Protein AF-A0A0L0BWQ3-F1 (afdb_monomer)

Foldseek 3Di:
DVVLVVVLVVCPPPVNVVPDDPVRNVVSVVVVVVVVVVVVVVVVVVVPDDDDDDDDDVPPVVVVVVVVVVVVVVVVVVVVVVVVVVVVVVVVVVVVVVVVVVVVVVVVVVVVVVVVVVVVVVVVVVVVVVVVVVVVVVVVVVVVVVVVVVVVVVVVVVVVVVVVVVVVVVVVVVVPPDDDDDDDDDDDDDDDDDDDDDDDDDDDDPPPPDDVVVVVVVVVVVVVVVVVVVVVVVVVVVVVVVVVVVVVVVVVVVDDDDDDDDDDDDDDDDDDDDDDDDDDDDDDDDDDDDDDDDDPDDDDDDDVVLVVLLVQLLVVQVVPQPFAFLVVSQVSCCVVVVDPPDDSVVSVVSLVVCCVFKDWDFDDDPDPDDDRPRTTGIHTCPPVD

Structure (mmCIF, N/CA/C/O backbone):
data_AF-A0A0L0BWQ3-F1
#
_entry.id   AF-A0A0L0BWQ3-F1
#
loop_
_atom_site.group_PDB
_atom_site.id
_atom_site.type_symbol
_atom_site.label_atom_id
_atom_site.label_alt_id
_atom_site.label_comp_id
_atom_site.label_asym_id
_atom_site.label_entity_id
_atom_site.label_seq_id
_atom_site.pdbx_PDB_ins_code
_atom_site.Cartn_x
_atom_site.Cartn_y
_atom_site.Cartn_z
_atom_site.occupancy
_atom_site.B_iso_or_equiv
_atom_site.auth_seq_id
_atom_site.auth_comp_id
_atom_site.auth_asym_id
_atom_site.auth_atom_id
_atom_site.pdbx_PDB_model_num
ATOM 1 N N . VAL A 1 1 ? 57.279 -2.784 -37.768 1.00 57.56 1 VAL A N 1
ATOM 2 C CA . VAL A 1 1 ? 56.430 -3.806 -37.102 1.00 57.56 1 VAL A CA 1
ATOM 3 C C . VAL A 1 1 ? 56.518 -5.190 -37.765 1.00 57.56 1 VAL A C 1
ATOM 5 O O . VAL A 1 1 ? 56.635 -6.183 -37.061 1.00 57.56 1 VAL A O 1
ATOM 8 N N . THR A 1 2 ? 56.620 -5.287 -39.096 1.00 66.12 2 THR A N 1
ATOM 9 C CA . THR A 1 2 ? 56.691 -6.573 -39.834 1.00 66.12 2 THR A CA 1
ATOM 10 C C . THR A 1 2 ? 57.914 -7.458 -39.536 1.00 66.12 2 THR A C 1
ATOM 12 O O . THR A 1 2 ? 57.858 -8.671 -39.731 1.00 66.12 2 THR A O 1
ATOM 15 N N . GLN A 1 3 ? 59.028 -6.897 -39.051 1.00 76.19 3 GLN A N 1
ATOM 16 C CA . GLN A 1 3 ? 60.237 -7.675 -38.750 1.00 76.19 3 GLN A CA 1
ATOM 17 C C . GLN A 1 3 ? 60.102 -8.510 -37.466 1.00 76.19 3 GLN A C 1
ATOM 19 O O . GLN A 1 3 ? 60.600 -9.631 -37.410 1.00 76.19 3 GLN A O 1
ATOM 24 N N . ILE A 1 4 ? 59.390 -7.995 -36.460 1.00 81.94 4 ILE A N 1
ATOM 25 C CA . ILE A 1 4 ? 59.169 -8.677 -35.175 1.00 81.94 4 ILE A CA 1
ATOM 26 C C . ILE A 1 4 ? 58.285 -9.914 -35.384 1.00 81.94 4 ILE A C 1
ATOM 28 O O . ILE A 1 4 ? 58.597 -10.997 -34.896 1.00 81.94 4 ILE A O 1
ATOM 32 N N . GLU A 1 5 ? 57.243 -9.796 -36.207 1.00 78.44 5 GLU A N 1
ATOM 33 C CA . GLU A 1 5 ? 56.372 -10.917 -36.582 1.00 78.44 5 GLU A CA 1
ATOM 34 C C . GLU A 1 5 ? 57.113 -11.991 -37.375 1.00 78.44 5 GLU A C 1
ATOM 36 O O . GLU A 1 5 ? 56.923 -13.182 -37.133 1.00 78.44 5 GLU A O 1
ATOM 41 N N . LYS A 1 6 ? 58.011 -11.591 -38.284 1.00 86.00 6 LYS A N 1
ATOM 42 C CA . LYS A 1 6 ? 58.870 -12.537 -39.009 1.00 86.00 6 LYS A CA 1
ATOM 43 C C . LYS A 1 6 ? 59.779 -13.315 -38.057 1.00 86.00 6 LYS A C 1
ATOM 45 O O . LYS A 1 6 ? 59.933 -14.521 -38.235 1.00 86.00 6 LYS A O 1
ATOM 50 N N . VAL A 1 7 ? 60.335 -12.657 -37.038 1.00 88.06 7 VAL A N 1
ATOM 51 C CA . VAL A 1 7 ? 61.165 -13.309 -36.012 1.00 88.06 7 VAL A CA 1
ATOM 52 C C . VAL A 1 7 ? 60.333 -14.262 -35.154 1.00 88.06 7 VAL A C 1
ATOM 54 O O . VAL A 1 7 ? 60.748 -15.403 -34.968 1.00 88.06 7 VAL A O 1
ATOM 57 N N . PHE A 1 8 ? 59.143 -13.858 -34.696 1.00 89.38 8 PHE A N 1
ATOM 58 C CA . PHE A 1 8 ? 58.258 -14.751 -33.941 1.00 89.38 8 PHE A CA 1
ATOM 59 C C . PHE A 1 8 ? 57.798 -15.950 -34.768 1.00 89.38 8 PHE A C 1
ATOM 61 O O . PHE A 1 8 ? 57.835 -17.073 -34.278 1.00 89.38 8 PHE A O 1
ATOM 68 N N . ASN A 1 9 ? 57.425 -15.748 -36.031 1.00 86.81 9 ASN A N 1
ATOM 69 C CA . ASN A 1 9 ? 57.010 -16.840 -36.907 1.00 86.81 9 ASN A CA 1
ATOM 70 C C . ASN A 1 9 ? 58.164 -17.814 -37.181 1.00 86.81 9 ASN A C 1
ATOM 72 O O . ASN A 1 9 ? 57.969 -19.022 -37.069 1.00 86.81 9 ASN A O 1
ATOM 76 N N . ALA A 1 10 ? 59.377 -17.313 -37.433 1.00 89.06 10 ALA A N 1
ATOM 77 C CA . ALA A 1 10 ? 60.562 -18.155 -37.580 1.00 89.06 10 ALA A CA 1
ATOM 78 C C . ALA A 1 10 ? 60.923 -18.898 -36.279 1.00 89.06 10 ALA A C 1
ATOM 80 O O . ALA A 1 10 ? 61.287 -20.073 -36.326 1.00 89.06 10 ALA A O 1
ATOM 81 N N . ALA A 1 11 ? 60.783 -18.250 -35.119 1.00 86.44 11 ALA A N 1
ATOM 82 C CA . ALA A 1 11 ? 61.015 -18.867 -33.815 1.00 86.44 11 ALA A CA 1
ATOM 83 C C . ALA A 1 11 ? 59.973 -19.953 -33.495 1.00 86.44 11 ALA A C 1
ATOM 85 O O . ALA A 1 11 ? 60.331 -20.979 -32.923 1.00 86.44 11 ALA A O 1
ATOM 86 N N . SER A 1 12 ? 58.716 -19.773 -33.917 1.00 85.88 12 SER A N 1
ATOM 87 C CA . SER A 1 12 ? 57.630 -20.752 -33.760 1.00 85.88 12 SER A CA 1
ATOM 88 C C . SER A 1 12 ? 57.727 -21.951 -34.718 1.00 85.88 12 SER A C 1
ATOM 90 O O . SER A 1 12 ? 56.956 -22.903 -34.585 1.00 85.88 12 SER A O 1
ATOM 92 N N . HIS A 1 13 ? 58.647 -21.957 -35.691 1.00 90.50 13 HIS A N 1
ATOM 93 C CA . HIS A 1 13 ? 58.832 -23.112 -36.573 1.00 90.50 13 HIS A CA 1
ATOM 94 C C . HIS A 1 13 ? 59.378 -24.305 -35.794 1.00 90.50 13 HIS A C 1
ATOM 96 O O . HIS A 1 13 ? 60.427 -24.197 -35.173 1.00 90.50 13 HIS A O 1
ATOM 102 N N . LYS A 1 14 ? 58.745 -25.479 -35.919 1.00 87.19 14 LYS A N 1
ATOM 103 C CA . LYS A 1 14 ? 59.071 -26.698 -35.149 1.00 87.19 14 LYS A CA 1
ATOM 104 C C . LYS A 1 14 ? 60.575 -27.003 -35.043 1.00 87.19 14 LYS A C 1
ATOM 106 O O . LYS A 1 14 ? 61.071 -27.271 -33.957 1.00 87.19 14 LYS A O 1
ATOM 111 N N . LYS A 1 15 ? 61.315 -26.891 -36.155 1.00 90.00 15 LYS A N 1
ATOM 112 C CA . LYS A 1 15 ? 62.769 -27.135 -36.195 1.00 90.00 15 LYS A CA 1
ATOM 113 C C . LYS A 1 15 ? 63.578 -26.168 -35.327 1.00 90.00 15 LYS A C 1
ATOM 115 O O . LYS A 1 15 ? 64.620 -26.555 -34.827 1.00 90.00 15 LYS A O 1
ATOM 120 N N . VAL A 1 16 ? 63.136 -24.926 -35.168 1.00 89.50 16 VAL A N 1
ATOM 121 C CA . VAL A 1 16 ? 63.785 -23.908 -34.324 1.00 89.50 16 VAL A CA 1
ATOM 122 C C . VAL A 1 16 ? 63.207 -23.962 -32.912 1.00 89.50 16 VAL A C 1
ATOM 124 O O . VAL A 1 16 ? 63.950 -23.950 -31.937 1.00 89.50 16 VAL A O 1
ATOM 127 N N . TRP A 1 17 ? 61.890 -24.130 -32.816 1.00 92.75 17 TRP A N 1
ATOM 128 C CA . TRP A 1 17 ? 61.129 -24.255 -31.582 1.00 92.75 17 TRP A CA 1
ATOM 129 C C . TRP A 1 17 ? 61.683 -25.336 -30.660 1.00 92.75 17 TRP A C 1
ATOM 131 O O . TRP A 1 17 ? 61.798 -25.117 -29.455 1.00 92.75 17 TRP A O 1
ATOM 141 N N . ASP A 1 18 ? 62.096 -26.473 -31.226 1.00 91.88 18 ASP A N 1
ATOM 142 C CA . ASP A 1 18 ? 62.625 -27.588 -30.447 1.00 91.88 18 ASP A CA 1
ATOM 143 C C . ASP A 1 18 ? 64.019 -27.349 -29.844 1.00 91.88 18 ASP A C 1
ATOM 145 O O . ASP A 1 18 ? 64.371 -28.009 -28.867 1.00 91.88 18 ASP A O 1
ATOM 149 N N . HIS A 1 19 ? 64.755 -26.339 -30.323 1.00 93.56 19 HIS A N 1
ATOM 150 C CA . HIS A 1 19 ? 66.018 -25.898 -29.721 1.00 93.56 19 HIS A CA 1
ATOM 151 C C . HIS A 1 19 ? 65.820 -24.972 -28.514 1.00 93.56 19 HIS A C 1
ATOM 153 O O . HIS A 1 19 ? 66.754 -24.770 -27.738 1.00 93.56 19 HIS A O 1
ATOM 159 N N . PHE A 1 20 ? 64.620 -24.414 -28.321 1.00 93.81 20 PHE A N 1
ATOM 160 C CA . PHE A 1 20 ? 64.328 -23.591 -27.153 1.00 93.81 20 PHE A CA 1
ATOM 161 C C . PHE A 1 20 ? 63.960 -24.445 -25.946 1.00 93.81 20 PHE A C 1
ATOM 163 O O . PHE A 1 20 ? 63.205 -25.420 -26.034 1.00 93.81 20 PHE A O 1
ATOM 170 N N . THR A 1 21 ? 64.427 -24.019 -24.777 1.00 95.19 21 THR A N 1
ATOM 171 C CA . THR A 1 21 ? 63.991 -24.588 -23.501 1.00 95.19 21 THR A CA 1
ATOM 172 C C . THR A 1 21 ? 62.522 -24.263 -23.232 1.00 95.19 21 THR A C 1
ATOM 174 O O . THR A 1 21 ? 61.960 -23.299 -23.755 1.00 95.19 21 THR A O 1
ATOM 177 N N . LYS A 1 22 ? 61.885 -25.042 -22.354 1.00 92.94 22 LYS A N 1
ATOM 178 C CA . LYS A 1 22 ? 60.474 -24.846 -21.985 1.00 92.94 22 LYS A CA 1
ATOM 179 C C . LYS A 1 22 ? 60.190 -23.441 -21.426 1.00 92.94 22 LYS A C 1
ATOM 181 O O . LYS A 1 22 ? 59.122 -22.896 -21.684 1.00 92.94 22 LYS A O 1
ATOM 186 N N . ALA A 1 23 ? 61.139 -22.848 -20.698 1.00 93.44 23 ALA A N 1
ATOM 187 C CA . ALA A 1 23 ? 61.023 -21.483 -20.180 1.00 93.44 23 ALA A CA 1
ATOM 188 C C . ALA A 1 23 ? 61.154 -20.426 -21.291 1.00 93.44 23 ALA A C 1
ATOM 190 O O . ALA A 1 23 ? 60.369 -19.485 -21.341 1.00 93.44 23 ALA A O 1
ATOM 191 N N . GLN A 1 24 ? 62.088 -20.617 -22.229 1.00 93.75 24 GLN A N 1
ATOM 192 C CA . GLN A 1 24 ? 62.256 -19.715 -23.374 1.00 93.75 24 GLN A CA 1
ATOM 193 C C . GLN A 1 24 ? 61.030 -19.720 -24.291 1.00 93.75 24 GLN A C 1
ATOM 195 O O . GLN A 1 24 ? 60.584 -18.654 -24.697 1.00 93.75 24 GLN A O 1
ATOM 200 N N . ARG A 1 25 ? 60.437 -20.892 -24.553 1.00 94.88 25 ARG A N 1
ATOM 201 C CA . ARG A 1 25 ? 59.193 -21.007 -25.336 1.00 94.88 25 ARG A CA 1
ATOM 202 C C . ARG A 1 25 ? 58.055 -20.191 -24.718 1.00 94.88 25 ARG A C 1
ATOM 204 O O . ARG A 1 25 ? 57.426 -19.410 -25.419 1.00 94.88 25 ARG A O 1
ATOM 211 N N . LYS A 1 26 ? 57.867 -20.289 -23.394 1.00 93.81 26 LYS A N 1
ATOM 212 C CA . LYS A 1 26 ? 56.867 -19.486 -22.665 1.00 93.81 26 LYS A CA 1
ATOM 213 C C . LYS A 1 26 ? 57.096 -17.980 -22.812 1.00 93.81 26 LYS A C 1
ATOM 215 O O . LYS A 1 26 ? 56.140 -17.254 -23.058 1.00 93.81 26 LYS A O 1
ATOM 220 N N . ASN A 1 27 ? 58.342 -17.519 -22.693 1.00 93.94 27 ASN A N 1
ATOM 221 C CA . ASN A 1 27 ? 58.663 -16.099 -22.860 1.00 93.94 27 ASN A CA 1
ATOM 222 C C . ASN A 1 27 ? 58.394 -15.621 -24.295 1.00 93.94 27 ASN A C 1
ATOM 224 O O . ASN A 1 27 ? 57.828 -14.550 -24.485 1.00 93.94 27 ASN A O 1
ATOM 228 N N . ILE A 1 28 ? 58.747 -16.427 -25.301 1.00 92.06 28 ILE A N 1
ATOM 229 C CA . ILE A 1 28 ? 58.501 -16.114 -26.716 1.00 92.06 28 ILE A CA 1
ATOM 230 C C . ILE A 1 28 ? 56.995 -16.021 -26.999 1.00 92.06 28 ILE A C 1
ATOM 232 O O . ILE A 1 28 ? 56.566 -15.063 -27.639 1.00 92.06 28 ILE A O 1
ATOM 236 N N . ASP A 1 29 ? 56.191 -16.959 -26.492 1.00 92.12 29 ASP A N 1
ATOM 237 C CA . ASP A 1 29 ? 54.730 -16.920 -26.636 1.00 92.12 29 ASP A CA 1
ATOM 238 C C . ASP A 1 29 ? 54.123 -15.690 -25.947 1.00 92.12 29 ASP A C 1
ATOM 240 O O . ASP A 1 29 ? 53.245 -15.030 -26.503 1.00 92.12 29 ASP A O 1
ATOM 244 N N . GLN A 1 30 ? 54.621 -15.335 -24.759 1.00 92.62 30 GLN A N 1
ATOM 245 C CA . GLN A 1 30 ? 54.167 -14.154 -24.030 1.00 92.62 30 GLN A CA 1
ATOM 246 C C . GLN A 1 30 ? 54.505 -12.857 -24.776 1.00 92.62 30 GLN A C 1
ATOM 248 O O . GLN A 1 30 ? 53.642 -11.993 -24.917 1.00 92.62 30 GLN A O 1
ATOM 253 N N . TRP A 1 31 ? 55.725 -12.721 -25.299 1.00 92.62 31 TRP A N 1
ATOM 254 C CA . TRP A 1 31 ? 56.105 -11.550 -26.092 1.00 92.62 31 TRP A CA 1
ATOM 255 C C . TRP A 1 31 ? 55.347 -11.478 -27.416 1.00 92.62 31 TRP A C 1
ATOM 257 O O . TRP A 1 31 ? 54.974 -10.386 -27.834 1.00 92.62 31 TRP A O 1
ATOM 267 N N . LYS A 1 32 ? 55.058 -12.624 -28.046 1.00 89.56 32 LYS A N 1
ATOM 268 C CA . LYS A 1 32 ? 54.207 -12.686 -29.238 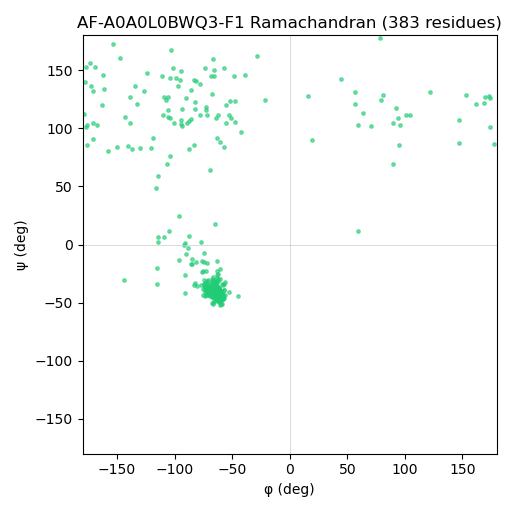1.00 89.56 32 LYS A CA 1
ATOM 269 C C . LYS A 1 32 ? 52.800 -12.176 -28.931 1.00 89.56 32 LYS A C 1
ATOM 271 O O . LYS A 1 32 ? 52.280 -11.377 -29.701 1.00 89.56 32 LYS A O 1
ATOM 276 N N . LYS A 1 33 ? 52.225 -12.583 -27.794 1.00 89.44 33 LYS A N 1
ATOM 277 C CA . LYS A 1 33 ? 50.904 -12.128 -27.343 1.00 89.44 33 LYS A CA 1
ATOM 278 C C . LYS A 1 33 ? 50.874 -10.618 -27.080 1.00 89.44 33 LYS A C 1
ATOM 280 O O . LYS A 1 33 ? 50.002 -9.933 -27.602 1.00 89.44 33 LYS A O 1
ATOM 285 N N . LEU A 1 34 ? 51.851 -10.093 -26.342 1.00 87.88 34 LEU A N 1
ATOM 286 C CA . LEU A 1 34 ? 51.946 -8.653 -26.069 1.00 87.88 34 LEU A CA 1
ATOM 287 C C . LEU A 1 34 ? 52.162 -7.838 -27.353 1.00 87.88 34 LEU A C 1
ATOM 289 O O . LEU A 1 34 ? 51.586 -6.768 -27.509 1.00 87.88 34 LEU A O 1
ATOM 293 N N . ALA A 1 35 ? 52.945 -8.358 -28.302 1.00 85.38 35 ALA A N 1
ATOM 294 C CA . ALA A 1 35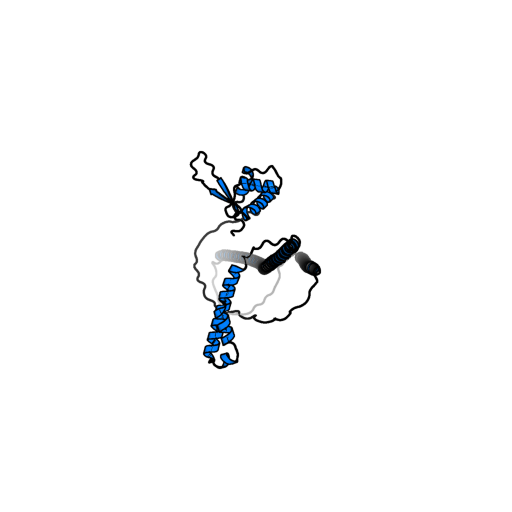 ? 53.136 -7.714 -29.599 1.00 85.38 35 ALA A CA 1
ATOM 295 C C . ALA A 1 35 ? 51.842 -7.686 -30.432 1.00 85.38 35 ALA A C 1
ATOM 297 O O . ALA A 1 35 ? 51.583 -6.693 -31.107 1.00 85.38 35 ALA A O 1
ATOM 298 N N . THR A 1 36 ? 51.019 -8.742 -30.378 1.00 82.81 36 THR A N 1
ATOM 299 C CA . THR A 1 36 ? 49.701 -8.744 -31.036 1.00 82.81 36 THR A CA 1
ATOM 300 C C . THR A 1 36 ? 48.693 -7.831 -30.345 1.00 82.81 36 THR A C 1
ATOM 302 O O . THR A 1 36 ? 47.901 -7.208 -31.036 1.00 82.81 36 THR A O 1
ATOM 305 N N . GLU A 1 37 ? 48.745 -7.715 -29.018 1.00 84.12 37 GLU A N 1
ATOM 306 C CA . GLU A 1 37 ? 47.846 -6.863 -28.229 1.00 84.12 37 GLU A CA 1
ATOM 307 C C . GLU A 1 37 ? 48.146 -5.368 -28.431 1.00 84.12 37 GLU A C 1
ATOM 309 O O . GLU A 1 37 ? 47.240 -4.570 -28.646 1.00 84.12 37 GLU A O 1
ATOM 314 N N . LEU A 1 38 ? 49.429 -4.989 -28.489 1.00 79.94 38 LEU A N 1
ATOM 315 C CA . LEU A 1 38 ? 49.831 -3.631 -28.879 1.00 79.94 38 LEU A CA 1
ATOM 316 C C . LEU A 1 38 ? 49.369 -3.293 -30.301 1.00 79.94 38 LEU A C 1
ATOM 318 O O . LEU A 1 38 ? 48.899 -2.190 -30.552 1.00 79.94 38 LEU A O 1
ATOM 322 N N . ARG A 1 39 ? 49.441 -4.262 -31.222 1.00 74.38 39 ARG A N 1
ATOM 323 C CA . ARG A 1 39 ? 48.949 -4.093 -32.592 1.00 74.38 39 ARG A CA 1
ATOM 324 C C . ARG A 1 39 ? 47.431 -3.924 -32.636 1.00 74.38 39 ARG A C 1
ATOM 326 O O . ARG A 1 39 ? 46.977 -3.083 -33.394 1.00 74.38 39 ARG A O 1
ATOM 333 N N . SER A 1 40 ? 46.656 -4.701 -31.876 1.00 67.88 40 SER A N 1
ATOM 334 C CA . SER A 1 40 ? 45.196 -4.529 -31.851 1.00 67.88 40 SER A CA 1
ATOM 335 C C . SER A 1 40 ? 44.806 -3.154 -31.323 1.00 67.88 40 SER A C 1
ATOM 337 O O . SER A 1 40 ? 43.939 -2.535 -31.915 1.00 67.88 40 SER A O 1
ATOM 339 N N . ILE A 1 41 ? 45.514 -2.639 -30.311 1.00 68.75 41 ILE A N 1
ATOM 340 C CA . ILE A 1 41 ? 45.297 -1.279 -29.795 1.00 68.75 41 ILE A CA 1
ATOM 341 C C . ILE A 1 41 ? 45.660 -0.220 -30.852 1.00 68.75 41 ILE A C 1
ATOM 343 O O . ILE A 1 41 ? 44.933 0.747 -31.018 1.00 68.75 41 ILE A O 1
ATOM 347 N N . GLN A 1 42 ? 46.750 -0.407 -31.609 1.00 58.25 42 GLN A N 1
ATOM 348 C CA . GLN A 1 42 ? 47.110 0.501 -32.710 1.00 58.25 42 GLN A CA 1
ATOM 349 C C . GLN A 1 42 ? 46.142 0.434 -33.908 1.00 58.25 42 GLN A C 1
ATOM 351 O O . GLN A 1 42 ? 45.935 1.438 -34.573 1.00 58.25 42 GLN A O 1
ATOM 356 N N . ILE A 1 43 ? 45.576 -0.738 -34.213 1.00 56.06 43 ILE A N 1
ATOM 357 C CA . ILE A 1 43 ? 44.622 -0.917 -35.322 1.00 56.06 43 ILE A CA 1
ATOM 358 C C . ILE A 1 43 ? 43.250 -0.321 -34.972 1.00 56.06 43 ILE A C 1
ATOM 360 O O . ILE A 1 43 ? 42.569 0.166 -35.866 1.00 56.06 43 ILE A O 1
ATOM 364 N N . GLU A 1 44 ? 42.864 -0.319 -33.694 1.00 56.72 44 GLU A N 1
ATOM 365 C CA . GLU A 1 44 ? 41.604 0.280 -33.228 1.00 56.72 44 GLU A CA 1
ATOM 366 C C . GLU A 1 44 ? 41.586 1.817 -33.397 1.00 56.72 44 GLU A C 1
ATOM 368 O O . GLU A 1 44 ? 40.522 2.380 -33.639 1.00 56.72 44 GLU A O 1
ATOM 373 N N . ASP A 1 45 ? 42.755 2.479 -33.372 1.00 55.00 45 ASP A N 1
ATOM 374 C CA . ASP A 1 45 ? 42.917 3.912 -33.697 1.00 55.00 45 ASP A CA 1
ATOM 375 C C . ASP A 1 45 ? 43.011 4.182 -35.221 1.00 55.00 45 ASP A C 1
ATOM 377 O O . ASP A 1 45 ? 42.517 5.205 -35.694 1.00 55.00 45 ASP A O 1
ATOM 381 N N . ASP A 1 46 ? 43.603 3.271 -36.010 1.00 51.00 46 ASP A N 1
ATOM 382 C CA . ASP A 1 46 ? 43.844 3.458 -37.459 1.00 51.00 46 ASP A CA 1
ATOM 383 C C . ASP A 1 46 ? 42.685 2.967 -38.372 1.00 51.00 46 ASP A C 1
ATOM 385 O O . ASP A 1 46 ? 42.704 3.215 -39.580 1.00 51.00 46 ASP A O 1
ATOM 389 N N . GLU A 1 47 ? 41.652 2.280 -37.858 1.00 51.31 47 GLU A N 1
ATOM 390 C CA . GLU A 1 47 ? 40.516 1.791 -38.676 1.00 51.31 47 GLU A CA 1
ATOM 391 C C . GLU A 1 47 ? 39.472 2.866 -39.062 1.00 51.31 47 GLU A C 1
ATOM 393 O O . GLU A 1 47 ? 38.510 2.555 -39.769 1.00 51.31 47 GLU A O 1
ATOM 398 N N . MET A 1 48 ? 39.667 4.140 -38.694 1.00 53.53 48 MET A N 1
ATOM 399 C CA . MET A 1 48 ? 38.780 5.247 -39.104 1.00 53.53 48 MET A CA 1
ATOM 400 C C . MET A 1 48 ? 39.370 6.244 -40.114 1.00 53.53 48 MET A C 1
ATOM 402 O O . MET A 1 48 ? 38.686 7.200 -40.481 1.00 53.53 48 MET A O 1
ATOM 406 N N . GLU A 1 49 ? 40.560 6.006 -40.669 1.00 55.16 49 GLU A N 1
ATOM 407 C CA . GLU A 1 49 ? 41.139 6.901 -41.680 1.00 55.16 49 GLU A CA 1
ATOM 408 C C . GLU A 1 49 ? 41.619 6.155 -42.923 1.00 55.16 49 GLU A C 1
ATOM 410 O O . GLU A 1 49 ? 42.801 5.896 -43.068 1.00 55.16 49 GLU A O 1
ATOM 415 N N . MET A 1 50 ? 40.712 5.864 -43.863 1.00 44.53 50 MET A N 1
ATOM 416 C CA . MET A 1 50 ? 41.053 5.810 -45.294 1.00 44.53 50 MET A CA 1
ATOM 417 C C . MET A 1 50 ? 39.829 6.191 -46.141 1.00 44.53 50 MET A C 1
ATOM 419 O O . MET A 1 50 ? 39.097 5.342 -46.654 1.00 44.53 50 MET A O 1
ATOM 423 N N . SER A 1 51 ? 39.624 7.495 -46.323 1.00 61.44 51 SER A N 1
ATOM 424 C CA . SER A 1 51 ? 39.105 7.998 -47.592 1.00 61.44 51 SER A CA 1
ATOM 425 C C . SER A 1 51 ? 40.311 8.393 -48.423 1.00 61.44 51 SER A C 1
ATOM 427 O O . SER A 1 51 ? 40.922 9.403 -48.119 1.00 61.44 51 SER A O 1
ATOM 429 N N . ASP A 1 52 ? 40.626 7.610 -49.449 1.00 54.44 52 ASP A N 1
ATOM 430 C CA . ASP A 1 52 ? 41.225 8.109 -50.685 1.00 54.44 52 ASP A CA 1
ATOM 431 C C . ASP A 1 52 ? 41.053 7.036 -51.763 1.00 54.44 52 ASP A C 1
ATOM 433 O O . ASP A 1 52 ? 41.426 5.879 -51.578 1.00 54.44 52 ASP A O 1
ATOM 437 N N . GLU A 1 53 ? 40.367 7.378 -52.854 1.00 44.31 53 GLU A N 1
ATOM 438 C CA . GLU A 1 53 ? 41.018 7.653 -54.142 1.00 44.31 53 GLU A CA 1
ATOM 439 C C . GLU A 1 53 ? 39.941 7.765 -55.237 1.00 44.31 53 GLU A C 1
ATOM 441 O O . GLU A 1 53 ? 39.091 6.882 -55.409 1.00 44.31 53 GLU A O 1
ATOM 446 N N . ASP A 1 54 ? 39.972 8.876 -55.975 1.00 49.84 54 ASP A N 1
ATOM 447 C CA . ASP A 1 54 ? 39.136 9.139 -57.143 1.00 49.84 54 ASP A CA 1
ATOM 448 C C . ASP A 1 54 ? 39.191 7.972 -58.142 1.00 49.84 54 ASP A C 1
ATOM 450 O O . ASP A 1 54 ? 40.176 7.760 -58.854 1.00 49.84 54 ASP A O 1
ATOM 454 N N . ARG A 1 55 ? 38.092 7.220 -58.247 1.00 47.75 55 ARG A N 1
ATOM 455 C CA . ARG A 1 55 ? 37.858 6.315 -59.374 1.00 47.75 55 ARG A CA 1
ATOM 456 C C . ARG A 1 55 ? 36.402 6.390 -59.803 1.00 47.75 55 ARG A C 1
ATOM 458 O O . ARG A 1 55 ? 35.513 5.835 -59.160 1.00 47.75 55 ARG A O 1
ATOM 465 N N . ASP A 1 56 ? 36.192 7.078 -60.919 1.00 49.06 56 ASP A N 1
ATOM 466 C CA . ASP A 1 56 ? 34.955 7.131 -61.696 1.00 49.06 56 ASP A CA 1
ATOM 467 C C . ASP A 1 56 ? 34.303 5.746 -61.843 1.00 49.06 56 ASP A C 1
ATOM 469 O O . ASP A 1 56 ? 34.675 4.979 -62.722 1.00 49.06 56 ASP A O 1
ATOM 473 N N . TYR A 1 57 ? 33.323 5.422 -60.992 1.00 42.56 57 TYR A N 1
ATOM 474 C CA . TYR A 1 57 ? 32.283 4.406 -61.216 1.00 42.56 57 TYR A CA 1
ATOM 475 C C . TYR A 1 57 ? 31.077 4.714 -60.308 1.00 42.56 57 TYR A C 1
ATOM 477 O O . TYR A 1 57 ? 30.872 4.104 -59.255 1.00 42.56 57 TYR A O 1
ATOM 485 N N . GLN A 1 58 ? 30.243 5.666 -60.735 1.00 50.81 58 GLN A N 1
ATOM 486 C CA . GLN A 1 58 ? 29.054 6.174 -60.026 1.00 50.81 58 GLN A CA 1
ATOM 487 C C . GLN A 1 58 ? 27.892 5.169 -59.815 1.00 50.81 58 GLN A C 1
ATOM 489 O O . GLN A 1 58 ? 26.785 5.573 -59.475 1.00 50.81 58 GLN A O 1
ATOM 494 N N . THR A 1 59 ? 28.095 3.854 -59.938 1.00 50.25 59 THR A N 1
ATOM 495 C CA . THR A 1 59 ? 27.030 2.855 -59.687 1.00 50.25 59 THR A CA 1
ATOM 496 C C . THR A 1 59 ? 27.298 1.920 -58.505 1.00 50.25 59 THR A C 1
ATOM 498 O O . THR A 1 59 ? 26.353 1.369 -57.941 1.00 50.25 59 THR A O 1
ATOM 501 N N . THR A 1 60 ? 28.547 1.767 -58.051 1.00 51.84 60 THR A N 1
ATOM 502 C CA . THR A 1 60 ? 28.879 0.824 -56.959 1.00 51.84 60 THR A CA 1
ATOM 503 C C . THR A 1 60 ? 28.814 1.460 -55.564 1.00 51.84 60 THR A C 1
ATOM 505 O O . THR A 1 60 ? 28.495 0.780 -54.587 1.00 51.84 60 THR A O 1
ATOM 508 N N . THR A 1 61 ? 29.018 2.775 -55.457 1.00 55.25 61 THR A N 1
ATOM 509 C CA . THR A 1 61 ? 29.021 3.538 -54.193 1.00 55.25 61 THR A CA 1
ATOM 510 C C . THR A 1 61 ? 27.629 3.683 -53.573 1.00 55.25 61 THR A C 1
ATOM 512 O O . THR A 1 61 ? 27.486 3.547 -52.359 1.00 55.25 61 THR A O 1
ATOM 515 N N . HIS A 1 62 ? 26.581 3.852 -54.387 1.00 58.12 62 HIS A N 1
ATOM 516 C CA . HIS A 1 62 ? 25.195 3.900 -53.906 1.00 58.12 62 HIS A CA 1
ATOM 517 C C . HIS A 1 62 ? 24.758 2.593 -53.231 1.00 58.12 62 HIS A C 1
ATOM 519 O O . HIS A 1 62 ? 24.067 2.626 -52.215 1.00 58.12 62 HIS A O 1
ATOM 525 N N . THR A 1 63 ? 25.191 1.438 -53.749 1.00 59.28 63 THR A N 1
ATOM 526 C CA . THR A 1 63 ? 24.860 0.139 -53.137 1.00 59.28 63 THR A CA 1
ATOM 527 C C . THR A 1 63 ? 25.591 -0.101 -51.817 1.00 59.28 63 THR A C 1
ATOM 529 O O . THR A 1 63 ? 25.030 -0.749 -50.940 1.00 59.28 63 THR A O 1
ATOM 532 N N . LYS A 1 64 ? 26.807 0.441 -51.649 1.00 59.62 64 LYS A N 1
ATOM 533 C CA . LYS A 1 64 ? 27.573 0.365 -50.395 1.00 59.62 64 LYS A CA 1
ATOM 534 C C . LYS A 1 64 ? 27.023 1.311 -49.325 1.00 59.62 64 LYS A C 1
ATOM 536 O O . LYS A 1 64 ? 26.832 0.862 -48.204 1.00 59.62 64 LYS A O 1
ATOM 541 N N . ARG A 1 65 ? 26.671 2.557 -49.683 1.00 66.38 65 ARG A N 1
ATOM 542 C CA . ARG A 1 65 ? 25.980 3.491 -48.768 1.00 66.38 65 ARG A CA 1
ATOM 543 C C . ARG A 1 65 ? 24.636 2.936 -48.298 1.00 66.38 65 ARG A C 1
ATOM 545 O O . ARG A 1 65 ? 24.392 2.879 -47.106 1.00 66.38 65 ARG A O 1
ATOM 552 N N . LYS A 1 66 ? 23.821 2.399 -49.216 1.00 68.88 66 LYS A N 1
ATOM 553 C CA . LYS A 1 66 ? 22.537 1.767 -48.864 1.00 68.88 66 LYS A CA 1
ATOM 554 C C . LYS A 1 66 ? 22.698 0.541 -47.952 1.00 68.88 66 LYS A C 1
ATOM 556 O O . LYS A 1 66 ? 21.805 0.257 -47.163 1.00 68.88 66 LYS A O 1
ATOM 561 N N . ARG A 1 67 ? 23.805 -0.204 -48.076 1.00 70.81 67 ARG A N 1
ATOM 562 C CA . ARG A 1 67 ? 24.099 -1.353 -47.208 1.00 70.81 67 ARG A CA 1
ATOM 563 C C . ARG A 1 67 ? 24.514 -0.897 -45.806 1.00 70.81 67 ARG A C 1
ATOM 565 O O . ARG A 1 67 ? 23.969 -1.413 -44.848 1.00 70.81 67 ARG A O 1
ATOM 572 N N . TYR A 1 68 ? 25.373 0.118 -45.712 1.00 74.94 68 TYR A N 1
ATOM 573 C CA . TYR A 1 68 ? 25.778 0.720 -44.439 1.00 74.94 68 TYR A CA 1
ATOM 574 C C . TYR A 1 68 ? 24.596 1.342 -43.687 1.00 74.94 68 TYR A C 1
ATOM 576 O O . TYR A 1 68 ? 24.401 1.043 -42.517 1.00 74.94 68 TYR A O 1
ATOM 584 N N . ASP A 1 69 ? 23.740 2.105 -44.373 1.00 81.88 69 ASP A N 1
ATOM 585 C CA . ASP A 1 69 ? 22.513 2.637 -43.768 1.00 81.88 69 ASP A CA 1
ATOM 586 C C . ASP A 1 69 ? 21.595 1.501 -43.292 1.00 81.88 69 ASP A C 1
ATOM 588 O O . ASP A 1 69 ? 21.006 1.582 -42.222 1.00 81.88 69 ASP A O 1
ATOM 592 N N . SER A 1 70 ? 21.492 0.408 -44.057 1.00 84.06 70 SER A N 1
ATOM 593 C CA . SER A 1 70 ? 20.701 -0.763 -43.662 1.00 84.06 70 SER A CA 1
ATOM 594 C C . SER A 1 70 ? 21.270 -1.486 -42.440 1.00 84.06 70 SER A C 1
ATOM 596 O O . SER A 1 70 ? 20.489 -1.992 -41.637 1.00 84.06 70 SER A O 1
ATOM 598 N N . ASP A 1 71 ? 22.593 -1.574 -42.317 1.00 86.69 71 ASP A N 1
ATOM 599 C CA . ASP A 1 71 ? 23.257 -2.206 -41.176 1.00 86.69 71 ASP A CA 1
ATOM 600 C C . ASP A 1 71 ? 23.156 -1.306 -39.932 1.00 86.69 71 ASP A C 1
ATOM 602 O O . ASP A 1 71 ? 22.799 -1.794 -38.863 1.00 86.69 71 ASP A O 1
ATOM 606 N N . ASN A 1 72 ? 23.315 0.012 -40.092 1.00 92.06 72 ASN A N 1
ATOM 607 C CA . ASN A 1 72 ? 23.130 0.997 -39.025 1.00 92.06 72 ASN A CA 1
ATOM 608 C C . ASN A 1 72 ? 21.678 1.032 -38.516 1.00 92.06 72 ASN A C 1
ATOM 610 O O . ASN A 1 72 ? 21.442 1.042 -37.314 1.00 92.06 72 ASN A O 1
ATOM 614 N N . LEU A 1 73 ? 20.686 0.972 -39.416 1.00 92.25 73 LEU A N 1
ATOM 615 C CA . LEU A 1 73 ? 19.273 0.861 -39.025 1.00 92.25 73 LEU A CA 1
ATOM 616 C C . LEU A 1 73 ? 18.975 -0.455 -38.298 1.00 92.25 73 LEU A C 1
ATOM 618 O O . LEU A 1 73 ? 18.092 -0.501 -37.443 1.00 92.25 73 LEU A O 1
ATOM 622 N N . LYS A 1 74 ? 19.665 -1.541 -38.658 1.00 93.69 74 LYS A N 1
ATOM 623 C CA . LYS A 1 74 ? 19.500 -2.833 -37.993 1.00 93.69 74 LYS A CA 1
ATOM 624 C C . LYS A 1 74 ? 20.102 -2.804 -36.589 1.00 93.69 74 LYS A C 1
ATOM 626 O O . LYS A 1 74 ? 19.448 -3.262 -35.662 1.00 93.69 74 LYS A O 1
ATOM 631 N N . GLU A 1 75 ? 21.288 -2.228 -36.434 1.00 92.75 75 GLU A N 1
ATOM 632 C CA . GLU A 1 75 ? 21.930 -2.032 -35.134 1.00 92.75 75 GLU A CA 1
ATOM 633 C C . GLU A 1 75 ? 21.113 -1.099 -34.233 1.00 92.75 75 GLU A C 1
ATOM 635 O O . GLU A 1 75 ? 20.888 -1.416 -33.069 1.00 92.75 75 GLU A O 1
ATOM 640 N N . GLU A 1 76 ? 20.574 -0.003 -34.775 1.00 94.62 76 GLU A N 1
ATOM 641 C CA . GLU A 1 76 ? 19.644 0.867 -34.051 1.00 94.62 76 GLU A CA 1
ATOM 642 C C . GLU A 1 76 ? 18.373 0.103 -33.648 1.00 94.62 76 GLU A C 1
ATOM 644 O O . GLU A 1 76 ? 17.930 0.200 -32.505 1.00 94.62 76 GLU A O 1
ATOM 649 N N . ASN A 1 77 ? 17.805 -0.720 -34.539 1.00 96.00 77 ASN A N 1
ATOM 650 C CA . ASN A 1 77 ? 16.650 -1.557 -34.205 1.00 96.00 77 ASN A CA 1
ATOM 651 C C . ASN A 1 77 ? 16.966 -2.561 -33.088 1.00 96.00 77 ASN A C 1
ATOM 653 O O . ASN A 1 77 ? 16.156 -2.728 -32.176 1.00 96.00 77 ASN A O 1
ATOM 657 N N . ASP A 1 78 ? 18.128 -3.209 -33.145 1.00 97.06 78 ASP A N 1
ATOM 658 C CA . ASP A 1 78 ? 18.585 -4.149 -32.124 1.00 97.06 78 ASP A CA 1
ATOM 659 C C . ASP A 1 78 ? 18.854 -3.422 -30.798 1.00 97.06 78 ASP A C 1
ATOM 661 O O . ASP A 1 78 ? 18.443 -3.899 -29.741 1.00 97.06 78 ASP A O 1
ATOM 665 N N . SER A 1 79 ? 19.445 -2.228 -30.827 1.00 97.31 79 SER A N 1
ATOM 666 C CA . SER A 1 79 ? 19.642 -1.373 -29.651 1.00 97.31 79 SER A CA 1
ATOM 667 C C . SER A 1 79 ? 18.309 -0.986 -29.002 1.00 97.31 79 SER A C 1
ATOM 669 O O . SER A 1 79 ? 18.115 -1.182 -27.800 1.00 97.31 79 SER A O 1
ATOM 671 N N . LEU A 1 80 ? 17.330 -0.554 -29.803 1.00 97.75 80 LEU A N 1
ATOM 672 C CA . LEU A 1 80 ? 15.982 -0.240 -29.326 1.00 97.75 80 LEU A CA 1
ATOM 673 C C . LEU A 1 80 ? 15.276 -1.469 -28.738 1.00 97.75 80 LEU A C 1
ATOM 675 O O . LEU A 1 80 ? 14.574 -1.346 -27.736 1.00 97.75 80 LEU A O 1
ATOM 679 N N . ARG A 1 81 ? 15.472 -2.667 -29.306 1.00 97.44 81 ARG A N 1
ATOM 680 C CA . ARG A 1 81 ? 14.938 -3.918 -28.734 1.00 97.44 81 ARG A CA 1
ATOM 681 C C . ARG A 1 81 ? 15.524 -4.203 -27.357 1.00 97.44 81 ARG A C 1
ATOM 683 O O . ARG A 1 81 ? 14.761 -4.507 -26.443 1.00 97.44 81 ARG A O 1
ATOM 690 N N . HIS A 1 82 ? 16.840 -4.075 -27.196 1.00 98.00 82 HIS A N 1
ATOM 691 C CA . HIS A 1 82 ? 17.488 -4.244 -25.894 1.00 98.00 82 HIS A CA 1
ATOM 692 C C . HIS A 1 82 ? 17.008 -3.194 -24.885 1.00 98.00 82 HIS A C 1
ATOM 694 O O . HIS A 1 82 ? 16.732 -3.539 -23.739 1.00 98.00 82 HIS A O 1
ATOM 700 N N . GLN A 1 83 ? 16.844 -1.936 -25.308 1.00 97.88 83 GLN A N 1
ATOM 701 C CA . GLN A 1 83 ? 16.325 -0.874 -24.446 1.00 97.88 83 GLN A CA 1
ATOM 702 C C . GLN A 1 83 ? 14.883 -1.151 -24.000 1.00 97.88 83 GLN A C 1
ATOM 704 O O . GLN A 1 83 ? 14.570 -1.023 -22.818 1.00 97.88 83 GLN A O 1
ATOM 709 N N . LEU A 1 84 ? 14.007 -1.567 -24.918 1.00 98.12 84 LEU A N 1
ATOM 710 C CA . LEU A 1 84 ? 12.628 -1.927 -24.586 1.00 98.12 84 LEU A CA 1
ATOM 711 C C . LEU A 1 84 ? 12.566 -3.123 -23.635 1.00 98.12 84 LEU A C 1
ATOM 713 O O . LEU A 1 84 ? 11.751 -3.118 -22.715 1.00 98.12 84 LEU A O 1
ATOM 717 N N . GLU A 1 85 ? 13.427 -4.123 -23.822 1.00 97.50 85 GLU A N 1
ATOM 718 C CA . GLU A 1 85 ? 13.495 -5.279 -22.927 1.00 97.50 85 GLU A CA 1
ATOM 719 C C . GLU A 1 85 ? 14.026 -4.891 -21.538 1.00 97.50 85 GLU A C 1
ATOM 721 O O . GLU A 1 85 ? 13.495 -5.348 -20.528 1.00 97.50 85 GLU A O 1
ATOM 726 N N . ALA A 1 86 ? 14.998 -3.978 -21.458 1.00 97.62 86 ALA A N 1
ATOM 727 C CA . ALA A 1 86 ? 15.456 -3.418 -20.188 1.00 97.62 86 ALA A CA 1
ATOM 728 C C . ALA A 1 86 ? 14.322 -2.681 -19.457 1.00 97.62 86 ALA A C 1
ATOM 730 O O . ALA A 1 86 ? 14.038 -2.994 -18.304 1.00 97.62 86 ALA A O 1
ATOM 731 N N . MET A 1 87 ? 13.597 -1.792 -20.147 1.00 97.19 87 MET A N 1
ATOM 732 C CA . MET A 1 87 ? 12.448 -1.083 -19.567 1.00 97.19 87 MET A CA 1
ATOM 733 C C . MET A 1 87 ? 11.315 -2.037 -19.164 1.00 97.19 87 MET A C 1
ATOM 735 O O . MET A 1 87 ? 10.642 -1.826 -18.154 1.00 97.19 87 MET A O 1
ATOM 739 N N . ARG A 1 88 ? 11.091 -3.108 -19.935 1.00 98.12 88 ARG A N 1
ATOM 740 C CA . ARG A 1 88 ? 10.122 -4.156 -19.595 1.00 98.12 88 ARG A CA 1
ATOM 741 C C . ARG A 1 88 ? 10.523 -4.888 -18.315 1.00 98.12 88 ARG A C 1
ATOM 743 O O . ARG A 1 88 ? 9.663 -5.121 -17.466 1.00 98.12 88 ARG A O 1
ATOM 750 N N . ASN A 1 89 ? 11.802 -5.225 -18.170 1.00 97.81 89 ASN A N 1
ATOM 751 C CA . ASN A 1 89 ? 12.337 -5.887 -16.983 1.00 97.81 89 ASN A CA 1
ATOM 752 C C . ASN A 1 89 ? 12.288 -4.980 -15.753 1.00 97.81 89 ASN A C 1
ATOM 754 O O . ASN A 1 89 ? 11.832 -5.427 -14.704 1.00 97.81 89 ASN A O 1
ATOM 758 N N . GLU A 1 90 ? 12.665 -3.708 -15.886 1.00 97.19 90 GLU A N 1
ATOM 759 C CA . GLU A 1 90 ? 12.535 -2.707 -14.819 1.00 97.19 90 GLU A CA 1
ATOM 760 C C . GLU A 1 90 ? 11.078 -2.568 -14.365 1.00 97.19 90 GLU A C 1
ATOM 762 O O . GLU A 1 90 ? 10.786 -2.666 -13.174 1.00 97.19 90 GLU A O 1
ATOM 767 N N . MET A 1 91 ? 10.136 -2.457 -15.309 1.00 96.88 91 MET A N 1
ATOM 768 C CA . MET A 1 91 ? 8.710 -2.414 -14.984 1.00 96.88 91 MET A CA 1
ATOM 769 C C . MET A 1 91 ? 8.231 -3.705 -14.308 1.00 96.88 91 MET A C 1
ATOM 771 O O . MET A 1 91 ? 7.390 -3.659 -13.409 1.00 96.88 91 MET A O 1
ATOM 775 N N . SER A 1 92 ? 8.725 -4.868 -14.740 1.00 96.94 92 SER A N 1
ATOM 776 C CA . SER A 1 92 ? 8.396 -6.148 -14.110 1.00 96.94 92 SER A CA 1
ATOM 777 C C . SER A 1 92 ? 8.903 -6.204 -12.670 1.00 96.94 92 SER A C 1
ATOM 779 O O . SER A 1 92 ? 8.154 -6.616 -11.785 1.00 96.94 92 SER A O 1
ATOM 781 N N . LEU A 1 93 ? 10.137 -5.754 -12.433 1.00 97.56 93 LEU A N 1
ATOM 782 C CA . LEU A 1 93 ? 10.745 -5.694 -11.107 1.00 97.56 93 LEU A CA 1
ATOM 783 C C . LEU A 1 93 ? 9.956 -4.759 -10.181 1.00 97.56 93 LEU A C 1
ATOM 785 O O . LEU A 1 93 ? 9.587 -5.139 -9.070 1.00 97.56 93 LEU A O 1
ATOM 789 N N . GLU A 1 94 ? 9.594 -3.575 -10.673 1.00 96.69 94 GLU A N 1
ATOM 790 C CA . GLU A 1 94 ? 8.807 -2.614 -9.904 1.00 96.69 94 GLU A CA 1
ATOM 791 C C . GLU A 1 94 ? 7.407 -3.154 -9.571 1.00 96.69 94 GLU A C 1
ATOM 793 O O . GLU A 1 94 ? 6.927 -3.019 -8.444 1.00 96.69 94 GLU A O 1
ATOM 798 N N . ARG A 1 95 ? 6.759 -3.863 -10.507 1.00 97.12 95 ARG A N 1
ATOM 799 C CA . ARG A 1 95 ? 5.487 -4.554 -10.233 1.00 97.12 95 ARG A CA 1
ATOM 800 C C . ARG A 1 95 ? 5.633 -5.616 -9.146 1.00 97.12 95 ARG A C 1
ATOM 802 O O . ARG A 1 95 ? 4.750 -5.716 -8.291 1.00 97.12 95 ARG A O 1
ATOM 809 N N . THR A 1 96 ? 6.705 -6.410 -9.166 1.00 96.75 96 THR A N 1
ATOM 810 C CA . THR A 1 96 ? 6.936 -7.432 -8.135 1.00 96.75 96 THR A CA 1
ATOM 811 C C . THR A 1 96 ? 7.204 -6.818 -6.764 1.00 96.75 96 THR A C 1
ATOM 813 O O . THR A 1 96 ? 6.637 -7.295 -5.779 1.00 96.75 96 THR A O 1
ATOM 816 N N . ASP A 1 97 ? 7.957 -5.721 -6.696 1.00 95.50 97 ASP A N 1
ATOM 817 C CA . ASP A 1 97 ? 8.251 -5.012 -5.446 1.00 95.50 97 ASP A CA 1
ATOM 818 C C . ASP A 1 97 ? 6.997 -4.366 -4.850 1.00 95.50 97 ASP A C 1
ATOM 820 O O . ASP A 1 97 ? 6.710 -4.516 -3.656 1.00 95.50 97 ASP A O 1
ATOM 824 N N . LEU A 1 98 ? 6.189 -3.706 -5.686 1.00 96.75 98 LEU A N 1
ATOM 825 C CA . LEU A 1 98 ? 4.902 -3.146 -5.274 1.00 96.75 98 LEU A CA 1
ATOM 826 C C . LEU A 1 98 ? 3.960 -4.232 -4.756 1.00 96.75 98 LEU A C 1
ATOM 828 O O . LEU A 1 98 ? 3.315 -4.044 -3.719 1.00 96.75 98 LEU A O 1
ATOM 832 N N . LYS A 1 99 ? 3.902 -5.378 -5.445 1.00 97.25 99 LYS A N 1
ATOM 833 C CA . LYS A 1 99 ? 3.095 -6.522 -5.016 1.00 97.25 99 LYS A CA 1
ATOM 834 C C . LYS A 1 99 ? 3.574 -7.058 -3.669 1.00 97.25 99 LYS A C 1
ATOM 836 O O . LYS A 1 99 ? 2.760 -7.227 -2.768 1.00 97.25 99 LYS A O 1
ATOM 841 N N . TYR A 1 100 ? 4.878 -7.262 -3.498 1.00 97.50 100 TYR A N 1
ATOM 842 C CA . TYR A 1 100 ? 5.449 -7.723 -2.235 1.00 97.50 100 TYR A CA 1
ATOM 843 C C . TYR A 1 100 ? 5.137 -6.763 -1.077 1.00 97.50 100 TYR A C 1
ATOM 845 O O . TYR A 1 100 ? 4.699 -7.195 -0.009 1.00 97.50 100 TYR A O 1
ATOM 853 N N . ASN A 1 101 ? 5.297 -5.454 -1.290 1.00 96.56 101 ASN A N 1
ATOM 854 C CA . ASN A 1 101 ? 4.993 -4.436 -0.284 1.00 96.56 101 ASN A CA 1
ATOM 855 C C . ASN A 1 101 ? 3.492 -4.407 0.059 1.00 96.56 101 ASN A C 1
ATOM 857 O O . ASN A 1 101 ? 3.114 -4.346 1.231 1.00 96.56 101 ASN A O 1
ATOM 861 N N . SER A 1 102 ? 2.621 -4.513 -0.949 1.00 95.56 102 SER A N 1
ATOM 862 C CA . SER A 1 102 ? 1.175 -4.642 -0.752 1.00 95.56 102 SER A CA 1
ATOM 863 C C . SER A 1 102 ? 0.822 -5.876 0.086 1.00 95.56 102 SER A C 1
ATOM 865 O O . SER A 1 102 ? 0.162 -5.739 1.117 1.00 95.56 102 SER A O 1
ATOM 867 N N . ASP A 1 103 ? 1.330 -7.054 -0.289 1.00 96.62 103 ASP A N 1
ATOM 868 C CA . ASP A 1 103 ? 1.082 -8.325 0.404 1.00 96.62 103 ASP A CA 1
ATOM 869 C C . ASP A 1 103 ? 1.599 -8.281 1.857 1.00 96.62 103 ASP A C 1
ATOM 871 O O . ASP A 1 103 ? 0.978 -8.812 2.783 1.00 96.62 103 ASP A O 1
ATOM 875 N N . PHE A 1 104 ? 2.735 -7.618 2.090 1.00 97.75 104 PHE A N 1
ATOM 876 C CA . PHE A 1 104 ? 3.282 -7.407 3.428 1.00 97.75 104 PHE A CA 1
ATOM 877 C C . PHE A 1 104 ? 2.386 -6.500 4.284 1.00 97.75 104 PHE A C 1
ATOM 879 O O . PHE A 1 104 ? 2.047 -6.861 5.417 1.00 97.75 104 PHE A O 1
ATOM 886 N N . ARG A 1 105 ? 1.950 -5.353 3.744 1.00 95.75 105 ARG A N 1
ATOM 887 C CA . ARG A 1 105 ? 1.024 -4.439 4.436 1.00 95.75 105 ARG A CA 1
ATOM 888 C C . ARG A 1 105 ? -0.310 -5.110 4.742 1.00 95.75 105 ARG A C 1
ATOM 890 O O . ARG A 1 105 ? -0.850 -4.924 5.831 1.00 95.75 105 ARG A O 1
ATOM 897 N N . GLU A 1 106 ? -0.815 -5.940 3.835 1.00 97.75 106 GLU A N 1
ATOM 898 C CA . GLU A 1 106 ? -2.039 -6.706 4.058 1.00 97.75 106 GLU A CA 1
ATOM 899 C C . GLU A 1 106 ? -1.884 -7.708 5.215 1.00 97.75 106 GLU A C 1
ATOM 901 O O . GLU A 1 106 ? -2.757 -7.804 6.080 1.00 97.75 106 GLU A O 1
ATOM 906 N N . LYS A 1 107 ? -0.748 -8.415 5.300 1.00 98.00 107 LYS A N 1
ATOM 907 C CA . LYS A 1 107 ? -0.450 -9.314 6.430 1.00 98.00 107 LYS A CA 1
ATOM 908 C C . LYS A 1 107 ? -0.389 -8.562 7.759 1.00 98.00 107 LYS A C 1
ATOM 910 O O . LYS A 1 107 ? -0.994 -9.013 8.732 1.00 98.00 107 LYS A O 1
ATOM 915 N N . GLN A 1 108 ? 0.290 -7.415 7.806 1.00 98.06 108 GLN A N 1
ATOM 916 C CA . GLN A 1 108 ? 0.325 -6.574 9.008 1.00 98.06 108 GLN A CA 1
ATOM 917 C C . GLN A 1 108 ? -1.080 -6.123 9.416 1.00 98.06 108 GLN A C 1
ATOM 919 O O . GLN A 1 108 ? -1.456 -6.227 10.585 1.00 98.06 108 GLN A O 1
ATOM 924 N N . MET A 1 109 ? -1.887 -5.692 8.445 1.00 97.69 109 MET A N 1
ATOM 925 C CA . MET A 1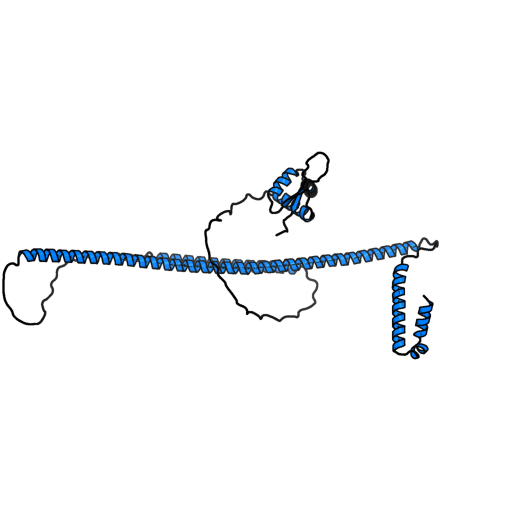 109 ? -3.267 -5.289 8.683 1.00 97.69 109 MET A CA 1
ATOM 926 C C . MET A 1 109 ? -4.104 -6.440 9.255 1.00 97.69 109 MET A C 1
ATOM 928 O O . MET A 1 109 ? -4.827 -6.230 10.226 1.00 97.69 109 MET A O 1
ATOM 932 N N . LYS A 1 110 ? -3.965 -7.662 8.725 1.00 98.38 110 LYS A N 1
ATOM 933 C CA . LYS A 1 110 ? -4.664 -8.856 9.235 1.00 98.38 110 LYS A CA 1
ATOM 934 C C . LYS A 1 110 ? -4.309 -9.156 10.695 1.00 98.38 110 LYS A C 1
ATOM 936 O O . LYS A 1 110 ? -5.206 -9.410 11.495 1.00 98.38 110 LYS A O 1
ATOM 941 N N . VAL A 1 111 ? -3.030 -9.069 11.069 1.00 98.19 111 VAL A N 1
ATOM 942 C CA . VAL A 1 111 ? -2.588 -9.274 12.464 1.00 98.19 111 VAL A CA 1
ATOM 943 C C . VAL A 1 111 ? -3.175 -8.217 13.404 1.00 98.19 111 VAL A C 1
ATOM 945 O O . VAL A 1 111 ? -3.642 -8.544 14.500 1.00 98.19 111 VAL A O 1
ATOM 948 N N . LEU A 1 112 ? -3.192 -6.950 12.983 1.00 98.12 112 LEU A N 1
ATOM 949 C CA . LEU A 1 112 ? -3.775 -5.867 13.778 1.00 98.12 112 LEU A CA 1
ATOM 950 C C . LEU A 1 112 ? -5.293 -6.019 13.922 1.00 98.12 112 LEU A C 1
ATOM 952 O O . LEU A 1 112 ? -5.820 -5.878 15.025 1.00 98.12 112 LEU A O 1
ATOM 956 N N . GLN A 1 113 ? -5.993 -6.364 12.841 1.00 98.19 113 GLN A N 1
ATOM 957 C CA . GLN A 1 113 ? -7.431 -6.640 12.872 1.00 98.19 113 GLN A CA 1
ATOM 958 C C . GLN A 1 113 ? -7.765 -7.781 13.839 1.00 98.19 113 GLN A C 1
ATOM 960 O O . GLN A 1 113 ? -8.701 -7.661 14.630 1.00 98.19 113 GLN A O 1
ATOM 965 N N . GLU A 1 114 ? -6.980 -8.857 13.820 1.00 97.94 114 GLU A N 1
ATOM 966 C CA . GLU A 1 114 ? -7.152 -9.996 14.721 1.00 97.94 114 GLU A CA 1
ATOM 967 C C . GLU A 1 114 ? -6.876 -9.618 16.186 1.00 97.94 114 GLU A C 1
ATOM 969 O O . GLU A 1 114 ? -7.647 -9.972 17.079 1.00 97.94 114 GLU A O 1
ATOM 974 N N . THR A 1 115 ? -5.840 -8.814 16.440 1.00 98.31 115 THR A N 1
ATOM 975 C CA . THR A 1 115 ? -5.555 -8.256 17.774 1.00 98.31 115 THR A CA 1
ATOM 976 C C . THR A 1 115 ? -6.727 -7.421 18.297 1.00 98.31 115 THR A C 1
ATOM 978 O O . THR A 1 115 ? -7.173 -7.621 19.429 1.00 98.31 115 THR A O 1
ATOM 981 N N . ILE A 1 116 ? -7.280 -6.528 17.468 1.00 98.19 116 ILE A N 1
ATOM 982 C CA . ILE A 1 116 ? -8.435 -5.694 17.831 1.00 98.19 116 ILE A CA 1
ATOM 983 C C . ILE A 1 116 ? -9.660 -6.568 18.113 1.00 98.19 116 ILE A C 1
ATOM 985 O O . ILE A 1 116 ? -10.327 -6.370 19.129 1.00 98.19 116 ILE A O 1
ATOM 989 N N . ARG A 1 117 ? -9.939 -7.563 17.263 1.00 97.75 117 ARG A N 1
ATOM 990 C CA . ARG A 1 117 ? -11.056 -8.502 17.443 1.00 97.75 117 ARG A CA 1
ATOM 991 C C . ARG A 1 117 ? -10.948 -9.259 18.771 1.00 97.75 117 ARG A C 1
ATOM 993 O O . ARG A 1 117 ? -11.940 -9.394 19.493 1.00 97.75 117 ARG A O 1
ATOM 1000 N N . ASN A 1 118 ? -9.749 -9.728 19.114 1.00 97.69 118 ASN A N 1
ATOM 1001 C CA . ASN A 1 118 ? -9.493 -10.436 20.368 1.00 97.69 118 ASN A CA 1
ATOM 1002 C C . ASN A 1 118 ? -9.660 -9.513 21.581 1.00 97.69 118 ASN A C 1
ATOM 1004 O O . ASN A 1 118 ? -10.359 -9.873 22.529 1.00 97.69 118 ASN A O 1
ATOM 1008 N N . MET A 1 119 ? -9.125 -8.292 21.519 1.00 97.81 119 MET A N 1
ATOM 1009 C CA . MET A 1 119 ? -9.287 -7.297 22.581 1.00 97.81 119 MET A CA 1
ATOM 1010 C C . MET A 1 119 ? -10.761 -6.914 22.790 1.00 97.81 119 MET A C 1
ATOM 1012 O O . MET A 1 119 ? -11.239 -6.879 23.921 1.00 97.81 119 MET A O 1
ATOM 1016 N N . GLN A 1 120 ? -11.517 -6.696 21.711 1.00 97.75 120 GLN A N 1
ATOM 1017 C CA . GLN A 1 120 ? -12.958 -6.426 21.777 1.00 97.75 120 GLN A CA 1
ATOM 1018 C C . GLN A 1 120 ? -13.730 -7.582 22.425 1.00 97.75 120 GLN A C 1
ATOM 1020 O O . GLN A 1 120 ? -14.604 -7.350 23.261 1.00 97.75 120 GLN A O 1
ATOM 1025 N N . THR A 1 121 ? -13.385 -8.825 22.079 1.00 97.56 121 THR A N 1
ATOM 1026 C CA . THR A 1 121 ? -14.000 -10.023 22.669 1.00 97.56 121 THR A CA 1
ATOM 1027 C C . THR A 1 121 ? -13.724 -10.099 24.171 1.00 97.56 121 THR A C 1
ATOM 1029 O O . THR A 1 121 ? -14.642 -10.344 24.954 1.00 97.56 121 THR A O 1
ATOM 1032 N N . GLN A 1 122 ? -12.482 -9.834 24.587 1.00 98.19 122 GLN A N 1
ATOM 1033 C CA . GLN A 1 122 ? -12.102 -9.808 25.998 1.00 98.19 122 GLN A CA 1
ATOM 1034 C C . GLN A 1 122 ? -12.845 -8.705 26.761 1.00 98.19 122 GLN A C 1
ATOM 1036 O O . GLN A 1 122 ? -13.411 -8.977 27.817 1.00 98.19 122 GLN A O 1
ATOM 1041 N N . LEU A 1 123 ? -12.910 -7.486 26.213 1.00 98.00 123 LEU A N 1
ATOM 1042 C CA . LEU A 1 123 ? -13.641 -6.368 26.819 1.00 98.00 123 LEU A CA 1
ATOM 1043 C C . LEU A 1 123 ? -15.126 -6.694 27.010 1.00 98.00 123 LEU A C 1
ATOM 1045 O O . LEU A 1 123 ? -15.684 -6.423 28.073 1.00 98.00 123 LEU A O 1
ATOM 1049 N N . LEU A 1 124 ? -15.762 -7.322 26.017 1.00 97.56 124 LEU A N 1
ATOM 1050 C CA . LEU A 1 124 ? -17.160 -7.735 26.120 1.00 97.56 124 LEU A CA 1
ATOM 1051 C C . LEU A 1 124 ? -17.360 -8.794 27.214 1.00 97.56 124 LEU A C 1
ATOM 1053 O O . LEU A 1 124 ? -18.285 -8.681 28.017 1.00 97.56 124 LEU A O 1
ATOM 1057 N N . GLN A 1 125 ? -16.481 -9.796 27.289 1.00 97.31 125 GLN A N 1
ATOM 1058 C CA . GLN A 1 125 ? -16.532 -10.818 28.339 1.00 97.31 125 GLN A CA 1
ATOM 1059 C C . GLN A 1 125 ? -16.322 -10.228 29.739 1.00 97.31 125 GLN A C 1
ATOM 1061 O O . GLN A 1 125 ? -17.040 -10.601 30.670 1.00 97.31 125 GLN A O 1
ATOM 1066 N N . THR A 1 126 ? -15.374 -9.301 29.895 1.00 97.12 126 THR A N 1
ATOM 1067 C CA . THR A 1 126 ? -15.133 -8.593 31.160 1.00 97.12 126 THR A CA 1
ATOM 1068 C C . THR A 1 126 ? -16.364 -7.797 31.572 1.00 97.12 126 THR A C 1
ATOM 1070 O O . THR A 1 126 ? -16.848 -7.974 32.686 1.00 97.12 126 THR A O 1
ATOM 1073 N N . LYS A 1 127 ? -16.958 -7.033 30.651 1.00 96.44 127 LYS A N 1
ATOM 1074 C CA . LYS A 1 127 ? -18.171 -6.252 30.919 1.00 96.44 127 LYS A CA 1
ATOM 1075 C C . LYS A 1 127 ? -19.352 -7.127 31.357 1.00 96.44 127 LYS A C 1
ATOM 1077 O O . LYS A 1 127 ? -20.084 -6.772 32.276 1.00 96.44 127 LYS A O 1
ATOM 1082 N N . MET A 1 128 ? -19.530 -8.294 30.732 1.00 96.31 128 MET A N 1
ATOM 1083 C CA . MET A 1 128 ? -20.575 -9.251 31.123 1.00 96.31 128 MET A CA 1
ATOM 1084 C C . MET A 1 128 ? -20.336 -9.848 32.515 1.00 96.31 128 MET A C 1
ATOM 1086 O O . MET A 1 128 ? -21.292 -10.116 33.242 1.00 96.31 128 MET A O 1
ATOM 1090 N N . ARG A 1 129 ? -19.073 -10.076 32.892 1.00 96.81 129 ARG A N 1
ATOM 1091 C CA . ARG A 1 129 ? -18.704 -10.541 34.235 1.00 96.81 129 ARG A CA 1
ATOM 1092 C C . ARG A 1 129 ? -18.979 -9.462 35.277 1.00 96.81 129 ARG A C 1
ATOM 1094 O O . ARG A 1 129 ? -19.702 -9.729 36.226 1.00 96.81 129 ARG A O 1
ATOM 1101 N N . GLU A 1 130 ? -18.512 -8.242 35.032 1.00 95.75 130 GLU A N 1
ATOM 1102 C CA . GLU A 1 130 ? -18.747 -7.090 35.908 1.00 95.75 130 GLU A CA 1
ATOM 1103 C C . GLU A 1 130 ? -20.239 -6.831 36.128 1.00 95.75 130 GLU A C 1
ATOM 1105 O O . GLU A 1 130 ? -20.655 -6.546 37.244 1.00 95.75 130 GLU A O 1
ATOM 1110 N N . GLN A 1 131 ? -21.076 -6.992 35.097 1.00 96.75 131 GLN A N 1
ATOM 1111 C CA . GLN A 1 131 ? -22.525 -6.853 35.246 1.00 96.75 131 GLN A CA 1
ATOM 1112 C C . GLN A 1 131 ? -23.120 -7.912 36.191 1.00 96.75 131 GLN A C 1
ATOM 1114 O O . GLN A 1 131 ? -24.030 -7.605 36.965 1.00 96.75 131 GLN A O 1
ATOM 1119 N N . LYS A 1 132 ? -22.638 -9.160 36.136 1.00 96.25 132 LYS A N 1
ATOM 1120 C CA . LYS A 1 132 ? -23.071 -10.219 37.063 1.00 96.25 132 LYS A CA 1
ATOM 1121 C C . LYS A 1 132 ? -22.608 -9.916 38.482 1.00 96.25 132 LYS A C 1
ATOM 1123 O O . LYS A 1 132 ? -23.416 -10.000 39.405 1.00 96.25 132 LYS A O 1
ATOM 1128 N N . ASP A 1 133 ? -21.355 -9.502 38.627 1.00 96.19 133 ASP A N 1
ATOM 1129 C CA . ASP A 1 133 ? -20.768 -9.161 39.918 1.00 96.19 133 ASP A CA 1
ATOM 1130 C C . ASP A 1 133 ? -21.513 -7.970 40.548 1.00 96.19 133 ASP A C 1
ATOM 1132 O O . ASP A 1 133 ? -21.922 -8.043 41.706 1.00 96.19 133 ASP A O 1
ATOM 1136 N N . ALA A 1 134 ? -21.835 -6.935 39.765 1.00 97.25 134 ALA A N 1
ATOM 1137 C CA . ALA A 1 134 ? -22.638 -5.792 40.199 1.00 97.25 134 ALA A CA 1
ATOM 1138 C C . ALA A 1 134 ? -24.026 -6.210 40.714 1.00 97.25 134 ALA A C 1
ATOM 1140 O O . ALA A 1 134 ? -24.426 -5.789 41.798 1.00 97.25 134 ALA A O 1
ATOM 1141 N N . LYS A 1 135 ? -24.730 -7.101 39.998 1.00 96.50 135 LYS A N 1
ATOM 1142 C CA . LYS A 1 135 ? -26.020 -7.651 40.458 1.00 96.50 135 LYS A CA 1
ATOM 1143 C C . LYS A 1 135 ? -25.872 -8.426 41.769 1.00 96.50 135 LYS A C 1
ATOM 1145 O O . LYS A 1 135 ? -26.717 -8.308 42.654 1.00 96.50 135 LYS A O 1
ATOM 1150 N N . THR A 1 136 ? -24.813 -9.224 41.919 1.00 96.56 136 THR A N 1
ATOM 1151 C CA . THR A 1 136 ? -24.578 -9.952 43.176 1.00 96.56 136 THR A CA 1
ATOM 1152 C C . THR A 1 136 ? -24.244 -9.019 44.337 1.00 96.56 136 THR A C 1
ATOM 1154 O O . THR A 1 136 ? -24.747 -9.235 45.439 1.00 96.56 136 THR A O 1
ATOM 1157 N N . ILE A 1 137 ? -23.466 -7.960 44.098 1.00 96.75 137 ILE A N 1
ATOM 1158 C CA . ILE A 1 137 ? -23.163 -6.932 45.100 1.00 96.75 137 ILE A CA 1
ATOM 1159 C C . ILE A 1 137 ? -24.456 -6.240 45.536 1.00 96.75 137 ILE A C 1
ATOM 1161 O O . ILE A 1 137 ? -24.738 -6.198 46.729 1.00 96.75 137 ILE A O 1
ATOM 1165 N N . GLU A 1 138 ? -25.296 -5.808 44.594 1.00 97.06 138 GLU A N 1
ATOM 1166 C CA . GLU A 1 138 ? -26.588 -5.175 44.886 1.00 97.06 138 GLU A CA 1
ATOM 1167 C C . GLU A 1 138 ? -27.493 -6.074 45.753 1.00 97.06 138 GLU A C 1
ATOM 1169 O O . GLU A 1 138 ? -28.084 -5.628 46.742 1.00 97.06 138 GLU A O 1
ATOM 1174 N N . GLN A 1 139 ? -27.563 -7.374 45.443 1.00 96.69 139 GLN A N 1
ATOM 1175 C CA . GLN A 1 139 ? -28.319 -8.340 46.249 1.00 96.69 139 GLN A CA 1
ATOM 1176 C C . GLN A 1 139 ? -27.762 -8.484 47.671 1.00 96.69 139 GLN A C 1
ATOM 1178 O O . GLN A 1 139 ? -28.530 -8.567 48.636 1.00 96.69 139 GLN A O 1
ATOM 1183 N N . LEU A 1 140 ? -26.436 -8.538 47.816 1.00 96.00 140 LEU A N 1
ATOM 1184 C CA . LEU A 1 140 ? -25.781 -8.626 49.120 1.00 96.00 140 LEU A CA 1
ATOM 1185 C C . LEU A 1 140 ? -25.994 -7.348 49.938 1.00 96.00 140 LEU A C 1
ATOM 1187 O O . LEU A 1 140 ? -26.311 -7.437 51.123 1.00 96.00 140 LEU A O 1
ATOM 1191 N N . GLU A 1 141 ? -25.916 -6.175 49.312 1.00 95.44 141 GLU A N 1
ATOM 1192 C CA . GLU A 1 141 ? -26.210 -4.891 49.951 1.00 95.44 141 GLU A CA 1
ATOM 1193 C C . GLU A 1 141 ? -27.658 -4.810 50.440 1.00 95.44 141 GLU A C 1
ATOM 1195 O O . GLU A 1 141 ? -27.910 -4.347 51.557 1.00 95.44 141 GLU A O 1
ATOM 1200 N N . LYS A 1 142 ? -28.622 -5.296 49.646 1.00 96.38 142 LYS A N 1
ATOM 1201 C CA . LYS A 1 142 ? -30.030 -5.362 50.058 1.00 96.38 142 LYS A CA 1
ATOM 1202 C C . LYS A 1 142 ? -30.206 -6.254 51.289 1.00 96.38 142 LYS A C 1
ATOM 1204 O O . LYS A 1 142 ? -30.798 -5.816 52.275 1.00 96.38 142 LYS A O 1
ATOM 1209 N N . ARG A 1 143 ? -29.633 -7.464 51.279 1.00 95.56 143 ARG A N 1
ATOM 1210 C CA . ARG A 1 143 ? -29.683 -8.380 52.435 1.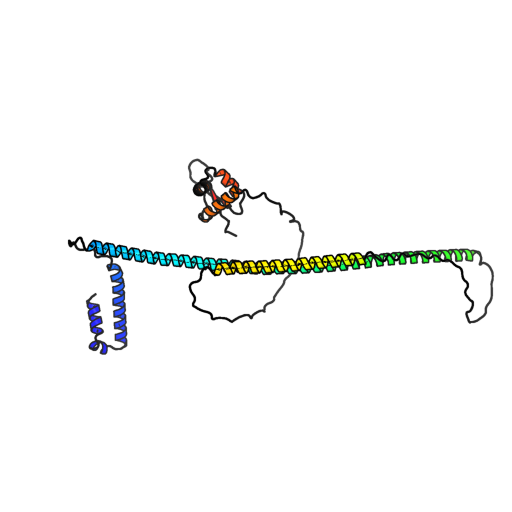00 95.56 143 ARG A CA 1
ATOM 1211 C C . ARG A 1 143 ? -29.009 -7.790 53.671 1.00 95.56 143 ARG A C 1
ATOM 1213 O O . ARG A 1 143 ? -29.515 -7.968 54.777 1.00 95.56 143 ARG A O 1
ATOM 1220 N N . LEU A 1 144 ? -27.899 -7.072 53.497 1.00 95.75 144 LEU A N 1
ATOM 1221 C CA . LEU A 1 144 ? -27.205 -6.395 54.590 1.00 95.75 144 LEU A CA 1
ATOM 1222 C C . LEU A 1 144 ? -28.082 -5.298 55.212 1.00 95.75 144 LEU A C 1
ATOM 1224 O O . LEU A 1 144 ? -28.206 -5.238 56.436 1.00 95.75 144 LEU A O 1
ATOM 1228 N N . LYS A 1 145 ? -28.744 -4.473 54.388 1.00 95.81 145 LYS A N 1
ATOM 1229 C CA . LYS A 1 145 ? -29.701 -3.452 54.853 1.00 95.81 145 LYS A CA 1
ATOM 1230 C C . LYS A 1 145 ? -30.877 -4.085 55.598 1.00 95.81 145 LYS A C 1
ATOM 1232 O O . LYS A 1 145 ? -31.201 -3.650 56.700 1.00 95.81 145 LYS A O 1
ATOM 1237 N N . GLU A 1 146 ? -31.478 -5.139 55.047 1.00 95.12 146 GLU A N 1
ATOM 1238 C CA . GLU A 1 146 ? -32.571 -5.880 55.693 1.00 95.12 146 GLU A CA 1
ATOM 1239 C C . GLU A 1 146 ? -32.147 -6.484 57.039 1.00 95.12 146 GLU A C 1
ATOM 1241 O O . GLU A 1 146 ? -32.886 -6.396 58.021 1.00 95.12 146 GLU A O 1
ATOM 1246 N N . ALA A 1 147 ? -30.949 -7.072 57.112 1.00 93.75 147 ALA A N 1
ATOM 1247 C CA . ALA A 1 147 ? -30.387 -7.582 58.358 1.00 93.75 147 ALA A CA 1
ATOM 1248 C C . ALA A 1 147 ? -30.168 -6.456 59.383 1.00 93.75 147 ALA A C 1
ATOM 1250 O O . ALA A 1 147 ? -30.515 -6.626 60.552 1.00 93.75 147 ALA A O 1
ATOM 1251 N N . GLY A 1 148 ? -29.678 -5.291 58.947 1.00 93.38 148 GLY A N 1
ATOM 1252 C CA . GLY A 1 148 ? -29.540 -4.099 59.787 1.00 93.38 148 GLY A CA 1
ATOM 1253 C C . GLY A 1 148 ? -30.880 -3.603 60.344 1.00 93.38 148 GLY A C 1
ATOM 1254 O O . GLY A 1 148 ? -30.991 -3.347 61.543 1.00 93.38 148 GLY A O 1
ATOM 1255 N N . VAL A 1 149 ? -31.928 -3.550 59.513 1.00 95.06 149 VAL A N 1
ATOM 1256 C CA . VAL A 1 149 ? -33.294 -3.200 59.946 1.00 95.06 149 VAL A CA 1
ATOM 1257 C C . VAL A 1 149 ? -33.818 -4.207 60.970 1.00 95.06 149 VAL A C 1
ATOM 1259 O O . VAL A 1 149 ? -34.321 -3.807 62.021 1.00 95.06 149 VAL A O 1
ATOM 1262 N N . LYS A 1 150 ? -33.656 -5.512 60.713 1.00 93.94 150 LYS A N 1
ATOM 1263 C CA . LYS A 1 150 ? -34.044 -6.575 61.658 1.00 93.94 150 LYS A CA 1
ATOM 1264 C C . LYS A 1 150 ? -33.311 -6.440 62.991 1.00 93.94 150 LYS A C 1
ATOM 1266 O O . LYS A 1 150 ? -33.933 -6.572 64.043 1.00 93.94 150 LYS A O 1
ATOM 1271 N N . GLN A 1 151 ? -32.014 -6.144 62.961 1.00 93.19 151 GLN A N 1
ATOM 1272 C CA . GLN A 1 151 ? -31.211 -5.951 64.165 1.00 93.19 151 GLN A CA 1
ATOM 1273 C C . GLN A 1 151 ? -31.680 -4.727 64.964 1.00 93.19 151 GLN A C 1
ATOM 1275 O O . GLN A 1 151 ? -31.782 -4.792 66.189 1.00 93.19 151 GLN A O 1
ATOM 1280 N N . LEU A 1 152 ? -32.013 -3.628 64.281 1.00 92.94 152 LEU A N 1
ATOM 1281 C CA . LEU A 1 152 ? -32.522 -2.412 64.909 1.00 92.94 152 LEU A CA 1
ATOM 1282 C C . LEU A 1 152 ? -33.905 -2.638 65.535 1.00 92.94 152 LEU A C 1
ATOM 1284 O O . LEU A 1 152 ? -34.100 -2.291 66.697 1.00 92.94 152 LEU A O 1
ATOM 1288 N N . LEU A 1 153 ? -34.821 -3.303 64.823 1.00 91.62 153 LEU A N 1
ATOM 1289 C CA . LEU A 1 153 ? -36.129 -3.710 65.350 1.00 91.62 153 LEU A CA 1
ATOM 1290 C C . LEU A 1 153 ? -35.996 -4.610 66.581 1.00 91.62 153 LEU A C 1
ATOM 1292 O O . LEU A 1 153 ? -36.666 -4.380 67.587 1.00 91.62 153 LEU A O 1
ATOM 1296 N N . LEU A 1 154 ? -35.109 -5.609 66.529 1.00 93.00 154 LEU A N 1
ATOM 1297 C CA . LEU A 1 154 ? -34.851 -6.494 67.663 1.00 93.00 154 LEU A CA 1
ATOM 1298 C C . LEU A 1 154 ? -34.310 -5.707 68.865 1.00 93.00 154 LEU A C 1
ATOM 1300 O O . LEU A 1 154 ? -34.788 -5.890 69.983 1.00 93.00 154 LEU A O 1
ATOM 1304 N N . LYS A 1 155 ? -33.369 -4.782 68.638 1.00 92.31 155 LYS A N 1
ATOM 1305 C CA . LYS A 1 155 ? -32.812 -3.908 69.679 1.00 92.31 155 LYS A CA 1
ATOM 1306 C C . LYS A 1 155 ? -33.878 -3.002 70.309 1.00 92.31 155 LYS A C 1
ATOM 1308 O O . LYS A 1 155 ? -33.873 -2.839 71.529 1.00 92.31 155 LYS A O 1
ATOM 1313 N N . THR A 1 156 ? -34.791 -2.439 69.514 1.00 91.25 156 THR A N 1
ATOM 1314 C CA . THR A 1 156 ? -35.928 -1.643 70.011 1.00 91.25 156 THR A CA 1
ATOM 1315 C C . THR A 1 156 ? -36.877 -2.499 70.840 1.00 91.25 156 THR A C 1
ATOM 1317 O O . THR A 1 156 ? -37.211 -2.124 71.960 1.00 91.25 156 THR A O 1
ATOM 1320 N N . LYS A 1 157 ? -37.237 -3.690 70.352 1.00 91.06 157 LYS A N 1
ATOM 1321 C CA . LYS A 1 157 ? -38.143 -4.596 71.065 1.00 91.06 157 LYS A CA 1
ATOM 1322 C C . LYS A 1 157 ? -37.564 -5.055 72.404 1.00 91.06 157 LYS A C 1
ATOM 1324 O O . LYS A 1 157 ? -38.277 -5.044 73.401 1.00 91.06 157 LYS A O 1
ATOM 1329 N N . ILE A 1 158 ? -36.267 -5.382 72.450 1.00 91.12 158 ILE A N 1
ATOM 1330 C CA . ILE A 1 158 ? -35.565 -5.699 73.704 1.00 91.12 158 ILE A CA 1
ATOM 1331 C C . ILE A 1 158 ? -35.628 -4.505 74.668 1.00 91.12 158 ILE A C 1
ATOM 1333 O O . ILE A 1 158 ? -35.938 -4.695 75.843 1.00 91.12 158 ILE A O 1
ATOM 1337 N N . ARG A 1 159 ? -35.388 -3.275 74.189 1.00 88.69 159 ARG A N 1
ATOM 1338 C CA . ARG A 1 159 ? -35.477 -2.059 75.017 1.00 88.69 159 ARG A CA 1
ATOM 1339 C C . ARG A 1 159 ? -36.872 -1.870 75.609 1.00 88.69 159 ARG A C 1
ATOM 1341 O O . ARG A 1 159 ? -36.974 -1.734 76.821 1.00 88.69 159 ARG A O 1
ATOM 1348 N N . GLU A 1 160 ? -37.918 -1.931 74.789 1.00 87.44 160 GLU A N 1
ATOM 1349 C CA . GLU A 1 160 ? -39.307 -1.802 75.248 1.00 87.44 160 GLU A CA 1
ATOM 1350 C C . GLU A 1 160 ? -39.676 -2.875 76.277 1.00 87.44 160 GLU A C 1
ATOM 1352 O O . GLU A 1 160 ? -40.335 -2.585 77.272 1.00 87.44 160 GLU A O 1
ATOM 1357 N N . THR A 1 161 ? -39.256 -4.129 76.066 1.00 86.62 161 THR A N 1
ATOM 1358 C CA . THR A 1 161 ? -39.499 -5.190 77.056 1.00 86.62 161 THR A CA 1
ATOM 1359 C C . THR A 1 161 ? -38.766 -4.926 78.367 1.00 86.62 161 THR A C 1
ATOM 1361 O O . THR A 1 161 ? -39.312 -5.207 79.427 1.00 86.62 161 THR A O 1
ATOM 1364 N N . ASN A 1 162 ? -37.563 -4.352 78.311 1.00 84.56 162 ASN A N 1
ATOM 1365 C CA . ASN A 1 162 ? -36.764 -4.049 79.494 1.00 84.56 162 ASN A CA 1
ATOM 1366 C C . ASN A 1 162 ? -37.323 -2.838 80.268 1.00 84.56 162 ASN A C 1
ATOM 1368 O O . ASN A 1 162 ? -37.339 -2.848 81.493 1.00 84.56 162 ASN A O 1
ATOM 1372 N N . GLU A 1 163 ? -37.848 -1.826 79.570 1.00 82.81 163 GLU A N 1
ATOM 1373 C CA . GLU A 1 163 ? -38.594 -0.715 80.186 1.00 82.81 163 GLU A CA 1
ATOM 1374 C C . GLU A 1 163 ? -39.875 -1.208 80.863 1.00 82.81 163 GLU A C 1
ATOM 1376 O O . GLU A 1 163 ? -40.077 -0.933 82.039 1.00 82.81 163 GLU A O 1
ATOM 1381 N N . LYS A 1 164 ? -40.674 -2.051 80.193 1.00 83.00 164 LYS A N 1
ATOM 1382 C CA . LYS A 1 164 ? -41.866 -2.670 80.805 1.00 83.00 164 LYS A CA 1
ATOM 1383 C C . LYS A 1 164 ? -41.539 -3.484 82.059 1.00 83.00 164 LYS A C 1
ATOM 1385 O O . LYS A 1 164 ? -42.347 -3.532 82.984 1.00 83.00 164 LYS A O 1
ATOM 1390 N N . LEU A 1 165 ? -40.382 -4.149 82.089 1.00 78.44 165 LEU A N 1
ATOM 1391 C CA . LEU A 1 165 ? -39.913 -4.863 83.278 1.00 78.44 165 LEU A CA 1
ATOM 1392 C C . LEU A 1 165 ? -39.503 -3.895 84.394 1.00 78.44 165 LEU A C 1
ATOM 1394 O O . LEU A 1 165 ? -39.927 -4.102 85.528 1.00 78.44 165 LEU A O 1
ATOM 1398 N N . LYS A 1 166 ? -38.780 -2.811 84.081 1.00 78.75 166 LYS A N 1
ATOM 1399 C CA . LYS A 1 166 ? -38.434 -1.760 85.054 1.00 78.75 166 LYS A CA 1
ATOM 1400 C C . LYS A 1 166 ? -39.656 -1.052 85.630 1.00 78.75 166 LYS A C 1
ATOM 1402 O O . LYS A 1 166 ? -39.704 -0.840 86.835 1.00 78.75 166 LYS A O 1
ATOM 1407 N N . ASP A 1 167 ? -40.650 -0.726 84.810 1.00 75.19 167 ASP A N 1
ATOM 1408 C CA . ASP A 1 167 ? -41.897 -0.109 85.278 1.00 75.19 167 ASP A CA 1
ATOM 1409 C C . ASP A 1 167 ? -42.670 -1.062 86.201 1.00 75.19 167 ASP A C 1
ATOM 1411 O O . ASP A 1 167 ? -43.270 -0.640 87.192 1.00 75.19 167 ASP A O 1
ATOM 1415 N N . ARG A 1 168 ? -42.610 -2.373 85.927 1.00 74.81 168 ARG A N 1
ATOM 1416 C CA . ARG A 1 168 ? -43.210 -3.402 86.784 1.00 74.81 168 ARG A CA 1
ATOM 1417 C C . ARG A 1 168 ? -42.453 -3.588 88.100 1.00 74.81 168 ARG A C 1
ATOM 1419 O O . ARG A 1 168 ? -43.099 -3.747 89.130 1.00 74.81 168 ARG A O 1
ATOM 1426 N N . GLU A 1 169 ? -41.123 -3.525 88.092 1.00 66.94 169 GLU A N 1
ATOM 1427 C CA . GLU A 1 169 ? -40.295 -3.531 89.309 1.00 66.94 169 GLU A CA 1
ATOM 1428 C C . GLU A 1 169 ? -40.472 -2.250 90.134 1.00 66.94 169 GLU A C 1
ATOM 1430 O O . GLU A 1 169 ? -40.583 -2.321 91.355 1.00 66.94 169 GLU A O 1
ATOM 1435 N N . ALA A 1 170 ? -40.585 -1.084 89.494 1.00 62.38 170 ALA A N 1
ATOM 1436 C CA . ALA A 1 170 ? -40.870 0.181 90.168 1.00 62.38 170 ALA A CA 1
ATOM 1437 C C . ALA A 1 170 ? -42.277 0.197 90.795 1.00 62.38 170 ALA A C 1
ATOM 1439 O O . ALA A 1 170 ? -42.454 0.723 91.890 1.00 62.38 170 ALA A O 1
ATOM 1440 N N . CYS A 1 171 ? -43.270 -0.423 90.149 1.00 56.00 171 CYS A N 1
ATOM 1441 C CA . CYS A 1 171 ? -44.616 -0.573 90.705 1.00 56.00 171 CYS A CA 1
ATOM 1442 C C . CYS A 1 171 ? -44.678 -1.634 91.825 1.00 56.00 171 CYS A C 1
ATOM 1444 O O . CYS A 1 171 ? -45.400 -1.448 92.802 1.00 56.00 171 CYS A O 1
ATOM 1446 N N . ALA A 1 172 ? -43.880 -2.707 91.738 1.00 55.19 172 ALA A N 1
ATOM 1447 C CA . ALA A 1 172 ? -43.743 -3.713 92.797 1.00 55.19 172 ALA A CA 1
ATOM 1448 C C . ALA A 1 172 ? -42.955 -3.198 94.022 1.00 55.19 172 ALA A C 1
ATOM 1450 O O . ALA A 1 172 ? -43.261 -3.572 95.151 1.00 55.19 172 ALA A O 1
ATOM 1451 N N . SER A 1 173 ? -41.996 -2.291 93.814 1.00 48.25 173 SER A N 1
ATOM 1452 C CA . SER A 1 173 ? -41.200 -1.634 94.862 1.00 48.25 173 SER A CA 1
ATOM 1453 C C . SER A 1 173 ? -42.049 -0.790 95.828 1.00 48.25 173 SER A C 1
ATOM 1455 O O . SER A 1 173 ? -41.748 -0.722 97.016 1.00 48.25 173 SER A O 1
ATOM 1457 N N . VAL A 1 174 ? -43.176 -0.231 95.371 1.00 52.34 174 VAL A N 1
ATOM 1458 C CA . VAL A 1 174 ? -44.100 0.543 96.228 1.00 52.34 174 VAL A CA 1
ATOM 1459 C C . VAL A 1 174 ? -44.930 -0.349 97.173 1.00 52.34 174 VAL A C 1
ATOM 1461 O O . VAL A 1 174 ? -45.492 0.153 98.140 1.00 52.34 174 VAL A O 1
ATOM 1464 N N . TYR A 1 175 ? -44.984 -1.669 96.951 1.00 48.50 175 TYR A N 1
ATOM 1465 C CA . TYR A 1 175 ? -45.817 -2.596 97.738 1.00 48.50 175 TYR A CA 1
ATOM 1466 C C . TYR A 1 175 ? -45.041 -3.621 98.579 1.00 48.50 175 TYR A C 1
ATOM 1468 O O . TYR A 1 175 ? -45.667 -4.485 99.188 1.00 48.50 175 TYR A O 1
ATOM 1476 N N . SER A 1 176 ? -43.709 -3.537 98.663 1.00 43.03 176 SER A N 1
ATOM 1477 C CA . SER A 1 176 ? -42.893 -4.526 99.388 1.00 43.03 176 SER A CA 1
ATOM 1478 C C . SER A 1 176 ? -42.144 -3.951 100.597 1.00 43.03 176 SER A C 1
ATOM 1480 O O . SER A 1 176 ? -40.966 -4.233 100.795 1.00 43.03 176 SER A O 1
ATOM 1482 N N . GLU A 1 177 ? -42.846 -3.202 101.448 1.00 38.44 177 GLU A N 1
ATOM 1483 C CA . GLU A 1 177 ? -42.503 -3.051 102.872 1.00 38.44 177 GLU A CA 1
ATOM 1484 C C . GLU A 1 177 ? -43.518 -3.840 103.724 1.00 38.44 177 GLU A C 1
ATOM 1486 O O . GLU A 1 177 ? -44.375 -3.272 104.396 1.00 38.44 177 GLU A O 1
ATOM 1491 N N . SER A 1 178 ? -43.479 -5.178 103.665 1.00 40.81 178 SER A N 1
ATOM 1492 C CA . SER A 1 178 ? -43.884 -6.051 104.784 1.00 40.81 178 SER A CA 1
ATOM 1493 C C . SER A 1 178 ? -43.705 -7.541 104.490 1.00 40.81 178 SER A C 1
ATOM 1495 O O . SER A 1 178 ? -44.120 -8.028 103.444 1.00 40.81 178 SER A O 1
ATOM 1497 N N . SER A 1 179 ? -43.244 -8.243 105.529 1.00 38.56 179 SER A N 1
ATOM 1498 C CA . SER A 1 179 ? -43.255 -9.701 105.767 1.00 38.56 179 SER A CA 1
ATOM 1499 C C . SER A 1 179 ? -42.014 -10.506 105.372 1.00 38.56 179 SER A C 1
ATOM 1501 O O . SER A 1 179 ? -41.902 -11.079 104.295 1.00 38.56 179 SER A O 1
ATOM 1503 N N . GLU A 1 180 ? -41.073 -10.524 106.317 1.00 39.34 180 GLU A N 1
ATOM 1504 C CA . GLU A 1 180 ? -40.682 -11.691 107.126 1.00 39.34 180 GLU A CA 1
ATOM 1505 C C . GLU A 1 180 ? -41.102 -13.125 106.702 1.00 39.34 180 GLU A C 1
ATOM 1507 O O . GLU A 1 180 ? -42.282 -13.461 106.664 1.00 39.34 180 GLU A O 1
ATOM 1512 N N . ILE A 1 181 ? -40.060 -13.974 106.637 1.00 38.72 181 ILE A N 1
ATOM 1513 C CA . ILE A 1 181 ? -39.903 -15.299 107.284 1.00 38.72 181 ILE A CA 1
ATOM 1514 C C . ILE A 1 181 ? -40.327 -16.589 106.525 1.00 38.72 181 ILE A C 1
ATOM 1516 O O . ILE A 1 181 ? -41.500 -16.866 106.309 1.00 38.72 181 ILE A O 1
ATOM 1520 N N . GLN A 1 182 ? -39.291 -17.424 106.307 1.00 36.31 182 GLN A N 1
ATOM 1521 C CA . GLN A 1 182 ? -39.135 -18.875 106.569 1.00 36.31 182 GLN A CA 1
ATOM 1522 C C . GLN A 1 182 ? -38.810 -19.850 105.426 1.00 36.31 182 GLN A C 1
ATOM 1524 O O . GLN A 1 182 ? -39.436 -19.889 104.372 1.00 36.31 182 GLN A O 1
ATOM 1529 N N . ASP A 1 183 ? -37.794 -20.652 105.757 1.00 37.81 183 ASP A N 1
ATOM 1530 C CA . ASP A 1 183 ? -37.161 -21.778 105.082 1.00 37.81 183 ASP A CA 1
ATOM 1531 C C . ASP A 1 183 ? -38.115 -22.933 104.720 1.00 37.81 183 ASP A C 1
ATOM 1533 O O . ASP A 1 183 ? -39.075 -23.194 105.446 1.00 37.81 183 ASP A O 1
ATOM 1537 N N . LEU A 1 184 ? -37.781 -23.675 103.651 1.00 40.34 184 LEU A N 1
ATOM 1538 C CA . LEU A 1 184 ? -37.432 -25.115 103.652 1.00 40.34 184 LEU A CA 1
ATOM 1539 C C . LEU A 1 184 ? -37.547 -25.729 102.232 1.00 40.34 184 LEU A C 1
ATOM 1541 O O . LEU A 1 184 ? -38.607 -25.715 101.617 1.00 40.34 184 LEU A O 1
ATOM 1545 N N . ASP A 1 185 ? -36.410 -26.256 101.769 1.00 35.47 185 ASP A N 1
ATOM 1546 C CA . ASP A 1 185 ? -36.163 -27.535 101.080 1.00 35.47 185 ASP A CA 1
ATOM 1547 C C . ASP A 1 185 ? -36.878 -27.968 99.770 1.00 35.47 185 ASP A C 1
ATOM 1549 O O . ASP A 1 185 ? -38.080 -28.186 99.690 1.00 35.47 185 ASP A O 1
ATOM 1553 N N . GLU A 1 186 ? -36.005 -28.202 98.776 1.00 42.88 186 GLU A N 1
ATOM 1554 C CA . GLU A 1 186 ? -35.870 -29.378 97.887 1.00 42.88 186 GLU A CA 1
ATOM 1555 C C . GLU A 1 186 ? -36.971 -29.809 96.882 1.00 42.88 186 GLU A C 1
ATOM 1557 O O . GLU A 1 186 ? -38.016 -30.352 97.209 1.00 42.88 186 GLU A O 1
ATOM 1562 N N . GLU A 1 187 ? -36.582 -29.659 95.607 1.00 43.50 187 GLU A N 1
ATOM 1563 C CA . GLU A 1 187 ? -36.722 -30.570 94.457 1.00 43.50 187 GLU A CA 1
ATOM 1564 C C . GLU A 1 187 ? -38.082 -31.128 93.953 1.00 43.50 187 GLU A C 1
ATOM 1566 O O . GLU A 1 187 ? -38.825 -31.841 94.615 1.00 43.50 187 GLU A O 1
ATOM 1571 N N . VAL A 1 188 ? -38.214 -30.975 92.620 1.00 41.03 188 VAL A N 1
ATOM 1572 C CA . VAL A 1 188 ? -38.634 -31.992 91.628 1.00 41.03 188 VAL A CA 1
ATOM 1573 C C . VAL A 1 188 ? -40.084 -31.971 91.095 1.00 41.03 188 VAL A C 1
ATOM 1575 O O . VAL A 1 188 ? -41.057 -32.382 91.711 1.00 41.03 188 VAL A O 1
ATOM 1578 N N . VAL A 1 189 ? -40.110 -31.626 89.798 1.00 37.34 189 VAL A N 1
ATOM 1579 C CA . VAL A 1 189 ? -40.941 -32.147 88.695 1.00 37.34 189 VAL A CA 1
ATOM 1580 C C . VAL A 1 189 ? -42.230 -31.412 88.317 1.00 37.34 189 VAL A C 1
ATOM 1582 O O . VAL A 1 189 ? -43.313 -31.559 88.871 1.00 37.34 189 VAL A O 1
ATOM 1585 N N . MET A 1 190 ? -42.050 -30.694 87.203 1.00 49.12 190 MET A N 1
ATOM 1586 C CA . MET A 1 190 ? -42.987 -30.391 86.128 1.00 49.12 190 MET A CA 1
ATOM 1587 C C . MET A 1 190 ? -44.191 -31.331 85.989 1.00 49.12 190 MET A C 1
ATOM 1589 O O . MET A 1 190 ? -44.039 -32.498 85.639 1.00 49.12 190 MET A O 1
ATOM 1593 N N . GLN A 1 191 ? -45.380 -30.732 86.024 1.00 37.47 191 GLN A N 1
ATOM 1594 C CA . GLN A 1 191 ? -46.423 -30.907 85.008 1.00 37.47 191 GLN A CA 1
ATOM 1595 C C . GLN A 1 191 ? -47.546 -29.902 85.265 1.00 37.47 191 GLN A C 1
ATOM 1597 O O . GLN A 1 191 ? -48.026 -29.800 86.387 1.00 37.47 191 GLN A O 1
ATOM 1602 N N . THR A 1 192 ? -47.995 -29.184 84.232 1.00 32.34 192 THR A N 1
ATOM 1603 C CA . THR A 1 192 ? -49.425 -28.891 83.998 1.00 32.34 192 THR A CA 1
ATOM 1604 C C . THR A 1 192 ? -49.649 -28.185 82.649 1.00 32.34 192 THR A C 1
ATOM 1606 O O . THR A 1 192 ? -48.712 -27.630 82.075 1.00 32.34 192 THR A O 1
ATOM 1609 N N . PRO A 1 193 ? -50.865 -28.300 82.078 1.00 41.19 193 PRO A N 1
ATOM 1610 C CA . PRO A 1 193 ? -51.077 -28.377 80.638 1.00 41.19 193 PRO A CA 1
ATOM 1611 C C . PRO A 1 193 ? -51.586 -27.084 79.986 1.00 41.19 193 PRO A C 1
ATOM 1613 O O . PRO A 1 193 ? -52.079 -26.155 80.620 1.00 41.19 193 PRO A O 1
ATOM 1616 N N . SER A 1 194 ? -51.520 -27.107 78.657 1.00 38.53 194 SER A N 1
ATOM 1617 C CA . SER A 1 194 ? -52.071 -26.159 77.692 1.00 38.53 194 SER A CA 1
ATOM 1618 C C . SER A 1 194 ? -53.541 -25.770 77.915 1.00 38.53 194 SER A C 1
ATOM 1620 O O . SER A 1 194 ? -54.376 -26.630 78.187 1.00 38.53 194 SER A O 1
ATOM 1622 N N . LYS A 1 195 ? -53.867 -24.503 77.607 1.00 35.78 195 LYS A N 1
ATOM 1623 C CA . LYS A 1 195 ? -55.068 -24.035 76.868 1.00 35.78 195 LYS A CA 1
ATOM 1624 C C . LYS A 1 195 ? -54.853 -22.561 76.477 1.00 35.78 195 LYS A C 1
ATOM 1626 O O . LYS A 1 195 ? -54.726 -21.704 77.336 1.00 35.78 195 LYS A O 1
ATOM 1631 N N . LYS A 1 196 ? -54.529 -22.315 75.203 1.00 41.06 196 LYS A N 1
ATOM 1632 C CA . LYS A 1 196 ? -55.401 -21.699 74.180 1.00 41.06 196 LYS A CA 1
ATOM 1633 C C . LYS A 1 196 ? -55.901 -20.291 74.539 1.00 41.06 196 LYS A C 1
ATOM 1635 O O . LYS A 1 196 ? -56.904 -20.163 75.229 1.00 41.06 196 LYS A O 1
ATOM 1640 N N . LEU A 1 197 ? -55.290 -19.279 73.922 1.00 36.56 197 LEU A N 1
ATOM 1641 C CA . LEU A 1 197 ? -56.028 -18.131 73.404 1.00 36.56 197 LEU A CA 1
ATOM 1642 C C . LEU A 1 197 ? -55.539 -17.791 71.994 1.00 36.56 197 LEU A C 1
ATOM 1644 O O . LEU A 1 197 ? -54.355 -17.867 71.677 1.00 36.56 197 LEU A O 1
ATOM 1648 N N . ASP A 1 198 ? -56.550 -17.532 71.185 1.00 43.50 198 ASP A N 1
ATOM 1649 C CA . ASP A 1 198 ? -56.612 -17.270 69.760 1.00 43.50 198 ASP A CA 1
ATOM 1650 C C . ASP A 1 198 ? -55.925 -15.950 69.376 1.00 43.50 198 ASP A C 1
ATOM 1652 O O . ASP A 1 198 ? -55.875 -15.026 70.185 1.00 43.50 198 ASP A O 1
ATOM 1656 N N . ASN A 1 199 ? -55.393 -15.897 68.153 1.00 37.47 199 ASN A N 1
ATOM 1657 C CA . ASN A 1 199 ? -55.407 -14.725 67.275 1.00 37.47 199 ASN A CA 1
ATOM 1658 C C . ASN A 1 199 ? -54.788 -15.114 65.929 1.00 37.47 199 ASN A C 1
ATOM 1660 O O . ASN A 1 199 ? -53.593 -14.952 65.672 1.00 37.47 199 ASN A O 1
ATOM 1664 N N . SER A 1 200 ? -55.648 -15.650 65.070 1.00 46.84 200 SER A N 1
ATOM 1665 C CA . SER A 1 200 ? -55.411 -15.777 63.639 1.00 46.84 200 SER A CA 1
ATOM 1666 C C . SER A 1 200 ? -55.291 -14.384 62.994 1.00 46.84 200 SER A C 1
ATOM 1668 O O . SER A 1 200 ? -56.276 -13.661 62.866 1.00 46.84 200 SER A O 1
ATOM 1670 N N . GLN A 1 201 ? -54.081 -14.006 62.580 1.00 44.62 201 GLN A N 1
ATOM 1671 C CA . GLN A 1 201 ? -53.844 -13.042 61.501 1.00 44.62 201 GLN A CA 1
ATOM 1672 C C . GLN A 1 201 ? -53.064 -13.787 60.418 1.00 44.62 201 GLN A C 1
ATOM 1674 O O . GLN A 1 201 ? -51.841 -13.906 60.469 1.00 44.62 201 GLN A O 1
ATOM 1679 N N . ILE A 1 202 ? -53.808 -14.357 59.473 1.00 42.03 202 ILE A N 1
ATOM 1680 C CA . ILE A 1 202 ? -53.268 -14.861 58.213 1.00 42.03 202 ILE A CA 1
ATOM 1681 C C . ILE A 1 202 ? -52.907 -13.619 57.395 1.00 42.03 202 ILE A C 1
ATOM 1683 O O . ILE A 1 202 ? -53.779 -12.834 57.035 1.00 42.03 202 ILE A O 1
ATOM 1687 N N . ILE A 1 203 ? -51.611 -13.403 57.184 1.00 41.03 203 ILE A N 1
ATOM 1688 C CA . ILE A 1 203 ? -51.110 -12.460 56.187 1.00 41.03 203 ILE A CA 1
ATOM 1689 C C . ILE A 1 203 ? -50.982 -13.282 54.908 1.00 41.03 203 ILE A C 1
ATOM 1691 O O . ILE A 1 203 ? -50.075 -14.109 54.801 1.00 41.03 203 ILE A O 1
ATOM 1695 N N . ASP A 1 204 ? -51.920 -13.092 53.984 1.00 39.66 204 ASP A N 1
ATOM 1696 C CA . ASP A 1 204 ? -51.816 -13.606 52.623 1.00 39.66 204 ASP A CA 1
ATOM 1697 C C . ASP A 1 204 ? -50.592 -12.960 51.960 1.00 39.66 204 ASP A C 1
ATOM 1699 O O . ASP A 1 204 ? -50.535 -11.748 51.750 1.00 39.66 204 ASP A O 1
ATOM 1703 N N . ILE A 1 205 ? -49.568 -13.771 51.697 1.00 41.12 205 ILE A N 1
ATOM 1704 C CA . ILE A 1 205 ? -48.454 -13.397 50.830 1.00 41.12 205 ILE A CA 1
ATOM 1705 C C . ILE A 1 205 ? -48.832 -13.919 49.451 1.00 41.12 205 ILE A C 1
ATOM 1707 O O . ILE A 1 205 ? -48.722 -15.121 49.199 1.00 41.12 205 ILE A O 1
ATOM 1711 N N . ASP A 1 206 ? -49.289 -13.016 48.584 1.00 45.88 206 ASP A N 1
ATOM 1712 C CA . ASP A 1 206 ? -49.395 -13.274 47.152 1.00 45.88 206 ASP A CA 1
ATOM 1713 C C . ASP A 1 206 ? -48.034 -13.762 46.643 1.00 45.88 206 ASP A C 1
ATOM 1715 O O . ASP A 1 206 ? -47.031 -13.043 46.636 1.00 45.88 206 ASP A O 1
ATOM 1719 N N . VAL A 1 207 ? -47.989 -15.035 46.260 1.00 49.03 207 VAL A N 1
ATOM 1720 C CA . VAL A 1 207 ? -46.887 -15.607 45.495 1.00 49.03 207 VAL A CA 1
ATOM 1721 C C . VAL A 1 207 ? -47.180 -15.272 44.039 1.00 49.03 207 VAL A C 1
ATOM 1723 O O . VAL A 1 207 ? -47.781 -16.073 43.323 1.00 49.03 207 VAL A O 1
ATOM 1726 N N . ASP A 1 208 ? -46.764 -14.077 43.621 1.00 48.66 208 ASP A N 1
ATOM 1727 C CA . ASP A 1 208 ? -46.694 -13.689 42.213 1.00 48.66 208 ASP A CA 1
ATOM 1728 C C . ASP A 1 208 ? -45.675 -14.603 41.515 1.00 48.66 208 ASP A C 1
ATOM 1730 O O . ASP A 1 208 ? -44.460 -14.393 41.515 1.00 48.66 208 ASP A O 1
ATOM 1734 N N . LYS A 1 209 ? -46.185 -15.706 40.970 1.00 54.53 209 LYS A N 1
ATOM 1735 C CA . LYS A 1 209 ? -45.524 -16.496 39.939 1.00 54.53 209 LYS A CA 1
ATOM 1736 C C . LYS A 1 209 ? -46.053 -16.002 38.604 1.00 54.53 209 LYS A C 1
ATOM 1738 O O . LYS A 1 209 ? -47.154 -16.401 38.252 1.00 54.53 209 LYS A O 1
ATOM 1743 N N . SER A 1 210 ? -45.240 -15.222 37.892 1.00 52.62 210 SER A N 1
ATOM 1744 C CA . SER A 1 210 ? -44.982 -15.321 36.441 1.00 52.62 210 SER A CA 1
ATOM 1745 C C . SER A 1 210 ? -44.719 -13.942 35.828 1.00 52.62 210 SER A C 1
ATOM 1747 O O . SER A 1 210 ? -45.631 -13.323 35.303 1.00 52.62 210 SER A O 1
ATOM 1749 N N . ASP A 1 211 ? -43.466 -13.495 35.856 1.00 51.16 211 ASP A N 1
ATOM 1750 C CA . ASP A 1 211 ? -42.968 -12.453 34.936 1.00 51.16 211 ASP A CA 1
ATOM 1751 C C . ASP A 1 211 ? -41.502 -12.733 34.547 1.00 51.16 211 ASP A C 1
ATOM 1753 O O . ASP A 1 211 ? -41.093 -12.510 33.407 1.00 51.16 211 ASP A O 1
ATOM 1757 N N . ASP A 1 212 ? -40.724 -13.354 35.445 1.00 54.00 212 ASP A N 1
ATOM 1758 C CA . ASP A 1 212 ? -39.336 -13.748 35.166 1.00 54.00 212 ASP A CA 1
ATOM 1759 C C . ASP A 1 212 ? -39.210 -14.869 34.115 1.00 54.00 212 ASP A C 1
ATO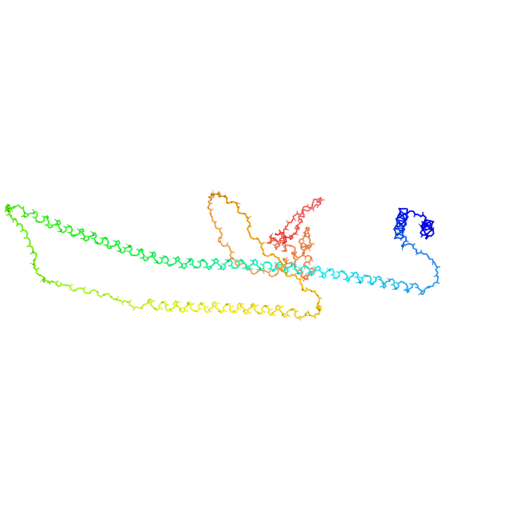M 1761 O O . ASP A 1 212 ? -38.252 -14.881 33.345 1.00 54.00 212 ASP A O 1
ATOM 1765 N N . GLU A 1 213 ? -40.173 -15.794 34.020 1.00 52.84 213 GLU A N 1
ATOM 1766 C CA . GLU A 1 213 ? -40.115 -16.898 33.042 1.00 52.84 213 GLU A CA 1
ATOM 1767 C C . GLU A 1 213 ? -40.367 -16.428 31.600 1.00 52.84 213 GLU A C 1
ATOM 1769 O O . GLU A 1 213 ? -39.759 -16.958 30.672 1.00 52.84 213 GLU A O 1
ATOM 1774 N N . VAL A 1 214 ? -41.197 -15.397 31.399 1.00 50.62 214 VAL A N 1
ATOM 1775 C CA . VAL A 1 214 ? -41.482 -14.833 30.065 1.00 50.62 214 VAL A CA 1
ATOM 1776 C C . VAL A 1 214 ? -40.282 -14.031 29.552 1.00 50.62 214 VAL A C 1
ATOM 1778 O O . VAL A 1 214 ? -39.911 -14.145 28.385 1.00 50.62 214 VAL A O 1
ATOM 1781 N N . LYS A 1 215 ? -39.594 -13.311 30.445 1.00 55.16 215 LYS A N 1
ATOM 1782 C CA . LYS A 1 215 ? -38.405 -12.516 30.108 1.00 55.16 215 LYS A CA 1
ATOM 1783 C C . LYS A 1 215 ? -37.190 -13.374 29.744 1.00 55.16 215 LYS A C 1
ATOM 1785 O O . LYS A 1 215 ? -36.416 -13.018 28.863 1.00 55.16 215 LYS A O 1
ATOM 1790 N N . ILE A 1 216 ? -37.056 -14.543 30.374 1.00 54.75 216 ILE A N 1
ATOM 1791 C CA . ILE A 1 216 ? -36.010 -15.520 30.033 1.00 54.75 216 ILE A CA 1
ATOM 1792 C C . ILE A 1 216 ? -36.233 -16.109 28.628 1.00 54.75 216 ILE A C 1
ATOM 1794 O O . ILE A 1 216 ? -35.263 -16.414 27.937 1.00 54.75 216 ILE A O 1
ATOM 1798 N N . ILE A 1 217 ? -37.484 -16.259 28.181 1.00 51.94 217 ILE A N 1
ATOM 1799 C CA . ILE A 1 217 ? -37.801 -16.823 26.859 1.00 51.94 217 ILE A CA 1
ATOM 1800 C C . ILE A 1 217 ? -37.523 -15.810 25.735 1.00 51.94 217 ILE A C 1
ATOM 1802 O O . ILE A 1 217 ? -36.993 -16.199 24.692 1.00 51.94 217 ILE A O 1
ATOM 1806 N N . GLU A 1 218 ? -37.808 -14.521 25.944 1.00 52.28 218 GLU A N 1
ATOM 1807 C CA . GLU A 1 218 ? -37.465 -13.462 24.978 1.00 52.28 218 GLU A CA 1
ATOM 1808 C C . GLU A 1 218 ? -35.942 -13.306 24.809 1.00 52.28 218 GLU A C 1
ATOM 1810 O O . GLU A 1 218 ? -35.458 -13.260 23.676 1.00 52.28 218 GLU A O 1
ATOM 1815 N N . ASP A 1 219 ? -35.175 -13.365 25.905 1.00 53.91 219 ASP A N 1
ATOM 1816 C CA . ASP A 1 219 ? -33.706 -13.293 25.873 1.00 53.91 219 ASP A CA 1
ATOM 1817 C C . ASP A 1 219 ? -33.069 -14.493 25.132 1.00 53.91 219 ASP A C 1
ATOM 1819 O O . ASP A 1 219 ? -32.033 -14.354 24.478 1.00 53.91 219 ASP A O 1
ATOM 1823 N N . ILE A 1 220 ? -33.677 -15.687 25.192 1.00 54.59 220 ILE A N 1
ATOM 1824 C CA . ILE A 1 220 ? -33.193 -16.875 24.461 1.00 54.59 220 ILE A CA 1
ATOM 1825 C C . ILE A 1 220 ? -33.449 -16.736 22.953 1.00 54.59 220 ILE A C 1
ATOM 1827 O O . ILE A 1 220 ? -32.564 -17.062 22.156 1.00 54.59 220 ILE A O 1
ATOM 1831 N N . ASN A 1 221 ? -34.609 -16.203 22.555 1.00 55.66 221 ASN A N 1
ATOM 1832 C CA . ASN A 1 221 ? -34.931 -15.963 21.145 1.00 55.66 221 ASN A CA 1
ATOM 1833 C C . ASN A 1 221 ? -34.049 -14.864 20.525 1.00 55.66 221 ASN A C 1
ATOM 1835 O O . ASN A 1 221 ? -33.569 -15.032 19.402 1.00 55.66 221 ASN A O 1
ATOM 1839 N N . GLU A 1 222 ? -33.759 -13.778 21.252 1.00 61.53 222 GLU A N 1
ATOM 1840 C CA . GLU A 1 222 ? -32.831 -12.736 20.779 1.00 61.53 222 GLU A CA 1
ATOM 1841 C C . GLU A 1 222 ? -31.403 -13.272 20.600 1.00 61.53 222 GLU A C 1
ATOM 1843 O O . GLU A 1 222 ? -30.726 -12.966 19.612 1.00 61.53 222 GLU A O 1
ATOM 1848 N N . VAL A 1 223 ? -30.936 -14.128 21.514 1.00 64.62 223 VAL A N 1
ATOM 1849 C CA . VAL A 1 223 ? -29.616 -14.769 21.403 1.00 64.62 223 VAL A CA 1
ATOM 1850 C C . VAL A 1 223 ? -29.548 -15.711 20.194 1.00 64.62 223 VAL A C 1
ATOM 1852 O O . VAL A 1 223 ? -28.507 -15.785 19.527 1.00 64.62 223 VAL A O 1
ATOM 1855 N N . GLU A 1 224 ? -30.640 -16.400 19.860 1.00 68.38 224 GLU A N 1
ATOM 1856 C CA . GLU A 1 224 ? -30.708 -17.287 18.698 1.00 68.38 224 GLU A CA 1
ATOM 1857 C C . GLU A 1 224 ? -30.757 -16.513 17.365 1.00 68.38 224 GLU A C 1
ATOM 1859 O O . GLU A 1 224 ? -30.035 -16.872 16.427 1.00 68.38 224 GLU A O 1
ATOM 1864 N N . GLU A 1 225 ? -31.473 -15.384 17.302 1.00 69.00 225 GLU A N 1
ATOM 1865 C CA . GLU A 1 225 ? -31.444 -14.468 16.150 1.00 69.00 225 GLU A CA 1
ATOM 1866 C C . GLU A 1 225 ? -30.060 -13.844 15.928 1.00 69.00 225 GLU A C 1
ATOM 1868 O O . GLU A 1 225 ? -29.566 -13.770 14.795 1.00 69.00 225 GLU A O 1
ATOM 1873 N N . ILE A 1 226 ? -29.390 -13.417 17.002 1.00 68.69 226 ILE A N 1
ATOM 1874 C CA . ILE A 1 226 ? -28.031 -12.871 16.925 1.00 68.69 226 ILE A CA 1
ATOM 1875 C C . ILE A 1 226 ? -27.075 -13.941 16.386 1.00 68.69 226 ILE A C 1
ATOM 1877 O O . ILE A 1 226 ? -26.282 -13.673 15.476 1.00 68.69 226 ILE A O 1
ATOM 1881 N N . ARG A 1 227 ? -27.179 -15.181 16.878 1.00 74.12 227 ARG A N 1
ATOM 1882 C CA . ARG A 1 227 ? -26.355 -16.304 16.412 1.00 74.12 227 ARG A CA 1
ATOM 1883 C C . ARG A 1 227 ? -26.589 -16.626 14.933 1.00 74.12 227 ARG A C 1
ATOM 1885 O O . ARG A 1 227 ? -25.621 -16.927 14.232 1.00 74.12 227 ARG A O 1
ATOM 1892 N N . GLN A 1 228 ? -27.826 -16.533 14.441 1.00 72.38 228 GLN A N 1
ATOM 1893 C CA . GLN A 1 228 ? -28.136 -16.699 13.016 1.00 72.38 228 GLN A CA 1
ATOM 1894 C C . GLN A 1 228 ? -27.535 -15.573 12.162 1.00 72.38 228 GLN A C 1
ATOM 1896 O O . GLN A 1 228 ? -26.869 -15.868 11.167 1.00 72.38 228 GLN A O 1
ATOM 1901 N N . LYS A 1 229 ? -27.634 -14.308 12.597 1.00 71.69 229 LYS A N 1
ATOM 1902 C CA . LYS A 1 229 ? -27.029 -13.154 11.899 1.00 71.69 229 LYS A CA 1
ATOM 1903 C C . LYS A 1 229 ? -25.504 -13.241 11.796 1.00 71.69 229 LYS A C 1
ATOM 1905 O O . LYS A 1 229 ? -24.935 -12.874 10.767 1.00 71.69 229 LYS A O 1
ATOM 1910 N N . TYR A 1 230 ? -24.823 -13.741 12.830 1.00 67.06 230 TYR A N 1
ATOM 1911 C CA . TYR A 1 230 ? -23.375 -13.980 12.760 1.00 67.06 230 TYR A CA 1
ATOM 1912 C C . TYR A 1 230 ? -23.023 -15.089 11.760 1.00 67.06 230 TYR A C 1
ATOM 1914 O O . TYR A 1 230 ? -22.080 -14.927 10.988 1.00 67.06 230 TYR A O 1
ATOM 1922 N N . LYS A 1 231 ? -23.813 -16.170 11.714 1.00 73.25 231 LYS A N 1
ATOM 1923 C CA . LYS A 1 231 ? -23.613 -17.287 10.777 1.00 73.25 231 LYS A CA 1
ATOM 1924 C C . LYS A 1 231 ? -23.854 -16.881 9.318 1.00 73.25 231 LYS A C 1
ATOM 1926 O O . LYS A 1 231 ? -23.136 -17.335 8.433 1.00 73.25 231 LYS A O 1
ATOM 1931 N N . GLU A 1 232 ? -24.834 -16.016 9.058 1.00 77.12 232 GLU A N 1
ATOM 1932 C CA . GLU A 1 232 ? -25.071 -15.452 7.721 1.00 77.12 232 GLU A CA 1
ATOM 1933 C C . GLU A 1 232 ? -23.966 -14.487 7.288 1.00 77.12 232 GLU A C 1
ATOM 1935 O O . GLU A 1 232 ? -23.509 -14.563 6.148 1.00 77.12 232 GLU A O 1
ATOM 1940 N N . LYS A 1 233 ? -23.472 -13.627 8.191 1.00 72.81 233 LYS A N 1
ATOM 1941 C CA . LYS A 1 233 ? -22.326 -12.748 7.900 1.00 72.81 233 LYS A CA 1
ATOM 1942 C C . LYS A 1 233 ? -21.057 -13.527 7.570 1.00 72.81 233 LYS A C 1
ATOM 1944 O O . LYS A 1 233 ? -20.302 -13.095 6.702 1.00 72.81 233 LYS A O 1
ATOM 1949 N N . GLU A 1 234 ? -20.824 -14.651 8.242 1.00 78.62 234 GLU A N 1
ATOM 1950 C CA . GLU A 1 234 ? -19.672 -15.510 7.962 1.00 78.62 234 GLU A CA 1
ATOM 1951 C C . GLU A 1 234 ? -19.779 -16.154 6.574 1.00 78.62 234 GLU A C 1
ATOM 1953 O O . GLU A 1 234 ? -18.838 -16.072 5.788 1.00 78.62 234 GLU A O 1
ATOM 1958 N N . LYS A 1 235 ? -20.965 -16.671 6.217 1.00 80.38 235 LYS A N 1
ATOM 1959 C CA . LYS A 1 235 ? -21.239 -17.203 4.873 1.00 80.38 235 LYS A CA 1
ATOM 1960 C C . LYS A 1 235 ? -21.089 -16.144 3.778 1.00 80.38 235 LYS A C 1
ATOM 1962 O O . LYS A 1 235 ? -20.518 -16.440 2.735 1.00 80.38 235 LYS A O 1
ATOM 1967 N N . LEU A 1 236 ? -21.556 -14.912 4.012 1.00 73.62 236 LEU A N 1
ATOM 1968 C CA . LEU A 1 236 ? -21.397 -13.808 3.056 1.00 73.62 236 LEU A CA 1
ATOM 1969 C C . LEU A 1 236 ? -19.925 -13.427 2.851 1.00 73.62 236 LEU A C 1
ATOM 1971 O O . LEU A 1 236 ? -19.533 -13.053 1.748 1.00 73.62 236 LEU A O 1
ATOM 1975 N N . LYS A 1 237 ? -19.116 -13.501 3.912 1.00 76.44 237 LYS A N 1
ATOM 1976 C CA . LYS A 1 237 ? -17.679 -13.223 3.847 1.00 76.44 237 LYS A CA 1
ATOM 1977 C C . LYS A 1 237 ? -16.951 -14.313 3.060 1.00 76.44 237 LYS A C 1
ATOM 1979 O O . LYS A 1 237 ? -16.195 -14.001 2.152 1.00 76.44 237 LYS A O 1
ATOM 1984 N N . GLU A 1 238 ? -17.282 -15.574 3.318 1.00 71.69 238 GLU A N 1
ATOM 1985 C CA . GLU A 1 238 ? -16.718 -16.720 2.601 1.00 71.69 238 GLU A CA 1
ATOM 1986 C C . GLU A 1 238 ? -17.125 -16.747 1.114 1.00 71.69 238 GLU A C 1
ATOM 1988 O O . GLU A 1 238 ? -16.366 -17.207 0.261 1.00 71.69 238 GLU A O 1
ATOM 1993 N N . GLN A 1 239 ? -18.311 -16.228 0.783 1.00 70.44 239 GLN A N 1
ATOM 1994 C CA . GLN A 1 239 ? -18.774 -16.083 -0.598 1.00 70.44 239 GLN A CA 1
ATOM 1995 C C . GLN A 1 239 ? -18.053 -14.938 -1.328 1.00 70.44 239 GLN A C 1
ATOM 1997 O O . GLN A 1 239 ? -17.643 -15.123 -2.471 1.00 70.44 239 GLN A O 1
ATOM 2002 N N . LYS A 1 240 ? -17.802 -13.807 -0.651 1.00 68.00 240 LYS A N 1
ATOM 2003 C CA . LYS A 1 240 ? -16.982 -12.709 -1.193 1.00 68.00 240 LYS A CA 1
ATOM 2004 C C . LYS A 1 240 ? -15.531 -13.121 -1.433 1.00 68.00 240 LYS A C 1
ATOM 2006 O O . LYS A 1 240 ? -14.994 -12.822 -2.493 1.00 68.00 240 LYS A O 1
ATOM 2011 N N . ASP A 1 241 ? -14.937 -13.871 -0.507 1.00 68.31 241 ASP A N 1
ATOM 2012 C CA . ASP A 1 241 ? -13.564 -14.367 -0.652 1.00 68.31 241 ASP A CA 1
ATOM 2013 C C . ASP A 1 241 ? -13.448 -15.377 -1.817 1.00 68.31 241 ASP A C 1
ATOM 2015 O O . ASP A 1 241 ? -12.417 -15.451 -2.487 1.00 68.31 241 ASP A O 1
ATOM 2019 N N . LYS A 1 242 ? -14.515 -16.142 -2.107 1.00 69.81 242 LYS A N 1
ATOM 2020 C CA . LYS A 1 242 ? -14.589 -17.037 -3.279 1.00 69.81 242 LYS A CA 1
ATOM 2021 C C . LYS A 1 242 ? -14.757 -16.270 -4.594 1.00 69.81 242 LYS A C 1
ATOM 2023 O O . LYS A 1 242 ? -14.055 -16.589 -5.550 1.00 69.81 242 LYS A O 1
ATOM 2028 N N . GLU A 1 243 ? -15.614 -15.249 -4.635 1.00 66.19 243 GLU A N 1
ATOM 2029 C CA . GLU A 1 243 ? -15.804 -14.391 -5.819 1.00 66.19 243 GLU A CA 1
ATOM 2030 C C . GLU A 1 243 ? -14.544 -13.577 -6.162 1.00 66.19 243 GLU A C 1
ATOM 2032 O O . GLU A 1 243 ? -14.212 -13.401 -7.336 1.00 66.19 243 GLU A O 1
ATOM 2037 N N . GLU A 1 244 ? -13.800 -13.113 -5.155 1.00 66.69 244 GLU A N 1
ATOM 2038 C CA . GLU A 1 244 ? -12.529 -12.404 -5.345 1.00 66.69 244 GLU A CA 1
ATOM 2039 C C . GLU A 1 244 ? -11.434 -13.343 -5.879 1.00 66.69 244 GLU A C 1
ATOM 2041 O O . GLU A 1 244 ? -10.667 -12.980 -6.775 1.00 66.69 244 GLU A O 1
ATOM 2046 N N . LYS A 1 245 ? -11.431 -14.601 -5.422 1.00 65.75 245 LYS A N 1
ATOM 2047 C CA . LYS A 1 245 ? -10.519 -15.645 -5.906 1.00 65.75 245 LYS A CA 1
ATOM 2048 C C . LYS A 1 245 ? -10.854 -16.118 -7.328 1.00 65.75 245 LYS A C 1
ATOM 2050 O O . LYS A 1 245 ? -9.936 -16.354 -8.111 1.00 65.75 245 LYS A O 1
ATOM 2055 N N . GLU A 1 246 ? -12.134 -16.187 -7.703 1.00 64.12 246 GLU A N 1
ATOM 2056 C CA . GLU A 1 246 ? -12.561 -16.443 -9.091 1.00 64.12 246 GLU A CA 1
ATOM 2057 C C . GLU A 1 246 ? -12.235 -15.270 -10.028 1.00 64.12 246 GLU A C 1
ATOM 2059 O O . GLU A 1 246 ? -11.748 -15.495 -11.136 1.00 64.12 246 GLU A O 1
ATOM 2064 N N . ARG A 1 247 ? -12.405 -14.015 -9.583 1.00 58.50 247 ARG A N 1
ATOM 2065 C CA . ARG A 1 247 ? -11.975 -12.829 -10.351 1.00 58.50 247 ARG A CA 1
ATOM 2066 C C . ARG A 1 247 ? -10.464 -12.782 -10.562 1.00 58.50 247 ARG A C 1
ATOM 2068 O O . ARG A 1 247 ? -10.025 -12.405 -11.647 1.00 58.50 247 ARG A O 1
ATOM 2075 N N . SER A 1 248 ? -9.685 -13.191 -9.560 1.00 54.09 248 SER A N 1
ATOM 2076 C CA . SER A 1 248 ? -8.229 -13.330 -9.677 1.00 54.09 248 SER A CA 1
ATOM 2077 C C . SER A 1 248 ? -7.837 -14.445 -10.652 1.00 54.09 248 SER A C 1
ATOM 2079 O O . SER A 1 248 ? -6.894 -14.273 -11.416 1.00 54.09 248 SER A O 1
ATOM 2081 N N . SER A 1 249 ? -8.564 -15.567 -10.660 1.00 49.81 249 SER A N 1
ATOM 2082 C CA . SER A 1 249 ? -8.282 -16.702 -11.549 1.00 49.81 249 SER A CA 1
ATOM 2083 C C . SER A 1 249 ? -8.671 -16.432 -13.009 1.00 49.81 249 SER A C 1
ATOM 2085 O O . SER A 1 249 ? -7.977 -16.883 -13.916 1.00 49.81 249 SER A O 1
ATOM 2087 N N . ILE A 1 250 ? -9.729 -15.654 -13.260 1.00 51.56 250 ILE A N 1
ATOM 2088 C CA . ILE A 1 250 ? -10.158 -15.264 -14.616 1.00 51.56 250 ILE A CA 1
ATOM 2089 C C . ILE A 1 250 ? -9.150 -14.329 -15.307 1.00 51.56 250 ILE A C 1
ATOM 2091 O O . ILE A 1 250 ? -9.024 -14.377 -16.529 1.00 51.56 250 ILE A O 1
ATOM 2095 N N . PHE A 1 251 ? -8.401 -13.515 -14.555 1.00 42.50 251 PHE A N 1
ATOM 2096 C CA . PHE A 1 251 ? -7.392 -12.610 -15.122 1.00 42.50 251 PHE A CA 1
ATOM 2097 C C . PHE A 1 251 ? -6.106 -13.337 -15.562 1.00 42.50 251 PHE A C 1
ATOM 2099 O O . PHE A 1 251 ? -5.398 -12.865 -16.449 1.00 42.50 251 PHE A O 1
ATOM 2106 N N . GLU A 1 252 ? -5.826 -14.513 -14.995 1.00 42.41 252 GLU A N 1
ATOM 2107 C CA . GLU A 1 252 ? -4.616 -15.300 -15.277 1.00 42.41 252 GLU A CA 1
ATOM 2108 C C . GLU A 1 252 ? -4.761 -16.199 -16.527 1.00 42.41 252 GLU A C 1
ATOM 2110 O O . GLU A 1 252 ? -3.770 -16.622 -17.117 1.00 42.41 252 GLU A O 1
ATOM 2115 N N . VAL A 1 253 ? -5.992 -16.444 -17.000 1.00 39.88 253 VAL A N 1
ATOM 2116 C CA . VAL A 1 253 ? -6.277 -17.338 -18.144 1.00 39.88 253 VAL A CA 1
ATOM 2117 C C . VAL A 1 253 ? -6.141 -16.645 -19.516 1.00 39.88 253 VAL A C 1
ATOM 2119 O O . VAL A 1 253 ? -6.049 -17.324 -20.537 1.00 39.88 253 VAL A O 1
ATOM 2122 N N . THR A 1 254 ? -6.038 -15.311 -19.588 1.00 33.44 254 THR A N 1
ATOM 2123 C CA . THR A 1 254 ? -5.878 -14.577 -20.870 1.00 33.44 254 THR A CA 1
ATOM 2124 C C . THR A 1 254 ? -4.440 -14.389 -21.366 1.00 33.44 254 THR A C 1
ATOM 2126 O O . THR A 1 254 ? -4.231 -13.740 -22.387 1.00 33.44 254 THR A O 1
ATOM 2129 N N . THR A 1 255 ? -3.447 -15.002 -20.726 1.00 35.22 255 THR A N 1
ATOM 2130 C CA . THR A 1 255 ? -2.078 -15.087 -21.261 1.00 35.22 255 THR A CA 1
ATOM 2131 C C . THR A 1 255 ? -1.539 -16.490 -21.036 1.00 35.22 255 THR A C 1
ATOM 2133 O O . THR A 1 255 ? -0.828 -16.749 -20.071 1.00 35.22 255 THR A O 1
ATOM 2136 N N . THR A 1 256 ? -1.906 -17.411 -21.925 1.00 31.75 256 THR A N 1
ATOM 2137 C CA . THR A 1 256 ? -1.190 -18.679 -22.073 1.00 31.75 256 THR A CA 1
ATOM 2138 C C . THR A 1 256 ? -0.465 -18.649 -23.405 1.00 31.75 256 THR A C 1
ATOM 2140 O O . THR A 1 256 ? -1.106 -18.584 -24.443 1.00 31.75 256 THR A O 1
ATOM 2143 N N . ASP A 1 257 ? 0.861 -18.586 -23.329 1.00 30.95 257 ASP A N 1
ATOM 2144 C CA . ASP A 1 257 ? 1.799 -19.347 -24.155 1.00 30.95 257 ASP A CA 1
ATOM 2145 C C . ASP A 1 257 ? 3.195 -19.131 -23.558 1.00 30.95 257 ASP A C 1
ATOM 2147 O O . ASP A 1 257 ? 3.834 -18.108 -23.768 1.00 30.95 257 ASP A O 1
ATOM 2151 N N . ASP A 1 258 ? 3.570 -20.024 -22.641 1.00 28.33 258 ASP A N 1
ATOM 2152 C CA . ASP A 1 258 ? 4.806 -20.812 -22.722 1.00 28.33 258 ASP A CA 1
ATOM 2153 C C . ASP A 1 258 ? 5.068 -21.514 -21.384 1.00 28.33 258 ASP A C 1
ATOM 2155 O O . ASP A 1 258 ? 5.154 -20.917 -20.311 1.00 28.33 258 ASP A O 1
ATOM 2159 N N . LYS A 1 259 ? 5.146 -22.844 -21.454 1.00 37.16 259 LYS A N 1
ATOM 2160 C CA . LYS A 1 259 ? 5.544 -23.723 -20.352 1.00 37.16 259 LYS A CA 1
ATOM 2161 C C . LYS A 1 259 ? 6.999 -24.145 -20.545 1.00 37.16 259 LYS A C 1
ATOM 2163 O O . LYS A 1 259 ? 7.397 -24.405 -21.672 1.00 37.16 259 LYS A O 1
ATOM 2168 N N . HIS A 1 260 ? 7.636 -24.426 -19.401 1.00 29.45 260 HIS A N 1
ATOM 2169 C CA . HIS A 1 260 ? 8.987 -24.970 -19.131 1.00 29.45 260 HIS A CA 1
ATOM 2170 C C . HIS A 1 260 ? 9.895 -23.834 -18.656 1.00 29.45 260 HIS A C 1
ATOM 2172 O O . HIS A 1 260 ? 10.168 -22.912 -19.405 1.00 29.45 260 HIS A O 1
ATOM 2178 N N . THR A 1 261 ? 10.358 -23.753 -17.411 1.00 28.36 261 THR A N 1
ATOM 2179 C CA . THR A 1 261 ? 11.028 -24.721 -16.513 1.00 28.36 261 THR A CA 1
ATOM 2180 C C . THR A 1 261 ? 11.076 -23.943 -15.172 1.00 28.36 261 THR A C 1
ATOM 2182 O O . THR A 1 261 ? 11.260 -22.735 -15.212 1.00 28.36 261 THR A O 1
ATOM 2185 N N . GLU A 1 262 ? 10.793 -24.421 -13.963 1.00 29.83 262 GLU A N 1
ATOM 2186 C CA . GLU A 1 262 ? 11.494 -25.446 -13.197 1.00 29.83 262 GLU A CA 1
ATOM 2187 C C . GLU A 1 262 ? 10.819 -25.459 -11.804 1.00 29.83 262 GLU A C 1
ATOM 2189 O O . GLU A 1 262 ? 10.639 -24.414 -11.177 1.00 29.83 262 GLU A O 1
ATOM 2194 N N . ILE A 1 263 ? 10.388 -26.633 -11.347 1.00 29.84 263 ILE A N 1
ATOM 2195 C CA . ILE A 1 263 ? 9.985 -26.898 -9.964 1.00 29.84 263 ILE A CA 1
ATOM 2196 C C . ILE A 1 263 ? 11.128 -27.712 -9.371 1.00 29.84 263 ILE A C 1
ATOM 2198 O O . ILE A 1 263 ? 11.263 -28.867 -9.751 1.00 29.84 263 ILE A O 1
ATOM 2202 N N . GLU A 1 264 ? 11.902 -27.137 -8.453 1.00 30.94 264 GLU A N 1
ATOM 2203 C CA . GLU A 1 264 ? 12.478 -27.840 -7.297 1.00 30.94 264 GLU A CA 1
ATOM 2204 C C . GLU A 1 264 ? 13.276 -26.858 -6.436 1.00 30.94 264 GLU A C 1
ATOM 2206 O O . GLU A 1 264 ? 14.303 -26.354 -6.870 1.00 30.94 264 GLU A O 1
ATOM 2211 N N . LEU A 1 265 ? 12.783 -26.581 -5.225 1.00 28.81 265 LEU A N 1
ATOM 2212 C CA . LEU A 1 265 ? 13.564 -26.412 -3.989 1.00 28.81 265 LEU A CA 1
ATOM 2213 C C . LEU A 1 265 ? 12.591 -26.033 -2.866 1.00 28.81 265 LEU A C 1
ATOM 2215 O O . LEU A 1 265 ? 12.305 -24.872 -2.583 1.00 28.81 265 LEU A O 1
ATOM 2219 N N . VAL A 1 266 ? 12.031 -27.075 -2.260 1.00 30.83 266 VAL A N 1
ATOM 2220 C CA . VAL A 1 266 ? 11.307 -27.027 -0.991 1.00 30.83 266 VAL A CA 1
ATOM 2221 C C . VAL A 1 266 ? 12.275 -27.483 0.105 1.00 30.83 266 VAL A C 1
ATOM 2223 O O . VAL A 1 266 ? 13.022 -28.427 -0.120 1.00 30.83 266 VAL A O 1
ATOM 2226 N N . GLN A 1 267 ? 12.156 -26.844 1.278 1.00 27.97 267 GLN A N 1
ATOM 2227 C CA . GLN A 1 267 ? 12.761 -27.145 2.591 1.00 27.97 267 GLN A CA 1
ATOM 2228 C C . GLN A 1 267 ? 14.132 -26.521 2.891 1.00 27.97 267 GLN A C 1
ATOM 2230 O O . GLN A 1 267 ? 15.156 -27.043 2.484 1.00 27.97 267 GLN A O 1
ATOM 2235 N N . GLU A 1 268 ? 14.147 -25.477 3.731 1.00 30.05 268 GLU A N 1
ATOM 2236 C CA . GLU A 1 268 ? 14.653 -25.574 5.115 1.00 30.05 268 GLU A CA 1
ATOM 2237 C C . GLU A 1 268 ? 14.499 -24.251 5.896 1.00 30.05 268 GLU A C 1
ATOM 2239 O O . GLU A 1 268 ? 14.533 -23.167 5.323 1.00 30.05 268 GLU A O 1
ATOM 2244 N N . LEU A 1 269 ? 14.388 -24.393 7.226 1.00 25.75 269 LEU A N 1
ATOM 2245 C CA . LEU A 1 269 ? 14.440 -23.381 8.298 1.00 25.75 269 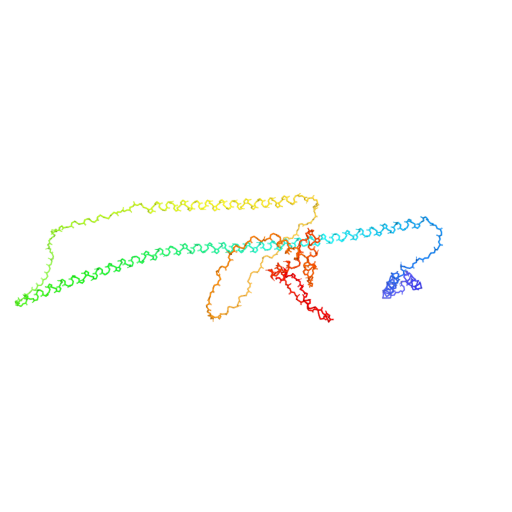LEU A CA 1
ATOM 2246 C C . LEU A 1 269 ? 13.132 -22.701 8.750 1.00 25.75 269 LEU A C 1
ATOM 2248 O O . LEU A 1 269 ? 12.967 -21.487 8.680 1.00 25.75 269 LEU A O 1
ATOM 2252 N N . ASP A 1 270 ? 12.288 -23.500 9.411 1.00 29.14 270 ASP A N 1
ATOM 2253 C CA . ASP A 1 270 ? 11.635 -23.086 10.660 1.00 29.14 270 ASP A CA 1
ATOM 2254 C C . ASP A 1 270 ? 12.390 -23.730 11.836 1.00 29.14 270 ASP A C 1
ATOM 2256 O O . ASP A 1 270 ? 12.314 -24.944 12.026 1.00 29.14 270 ASP A O 1
ATOM 2260 N N . GLN A 1 271 ? 13.190 -22.933 12.555 1.00 33.25 271 GLN A N 1
ATOM 2261 C CA . GLN A 1 271 ? 13.618 -23.142 13.948 1.00 33.25 271 GLN A CA 1
ATOM 2262 C C . GLN A 1 271 ? 14.654 -22.081 14.339 1.00 33.25 271 GLN A C 1
ATOM 2264 O O . GLN A 1 271 ? 15.836 -22.215 14.023 1.00 33.25 271 GLN A O 1
ATOM 2269 N N . GLN A 1 272 ? 14.218 -21.057 15.080 1.00 29.98 272 GLN A N 1
ATOM 2270 C CA . GLN A 1 272 ? 14.879 -20.621 16.320 1.00 29.98 272 GLN A CA 1
ATOM 2271 C C . GLN A 1 272 ? 14.108 -19.477 16.992 1.00 29.98 272 GLN A C 1
ATOM 2273 O O . GLN A 1 272 ? 14.211 -18.304 16.642 1.00 29.98 272 GLN A O 1
ATOM 2278 N N . GLN A 1 273 ? 13.357 -19.852 18.024 1.00 32.69 273 GLN A N 1
ATOM 2279 C CA . GLN A 1 273 ? 12.946 -18.983 19.121 1.00 32.69 273 GLN A CA 1
ATOM 2280 C C . GLN A 1 273 ? 13.949 -19.156 20.280 1.00 32.69 273 GLN A C 1
ATOM 2282 O O . GLN A 1 273 ? 14.410 -20.274 20.512 1.00 32.69 273 GLN A O 1
ATOM 2287 N N . LYS A 1 274 ? 14.153 -18.081 21.069 1.00 26.02 274 LYS A N 1
ATOM 2288 C CA . LYS A 1 274 ? 14.859 -17.990 22.380 1.00 26.02 274 LYS A CA 1
ATOM 2289 C C . LYS A 1 274 ? 16.401 -17.946 22.282 1.00 26.02 274 LYS A C 1
ATOM 2291 O O . LYS A 1 274 ? 17.007 -18.837 21.717 1.00 26.02 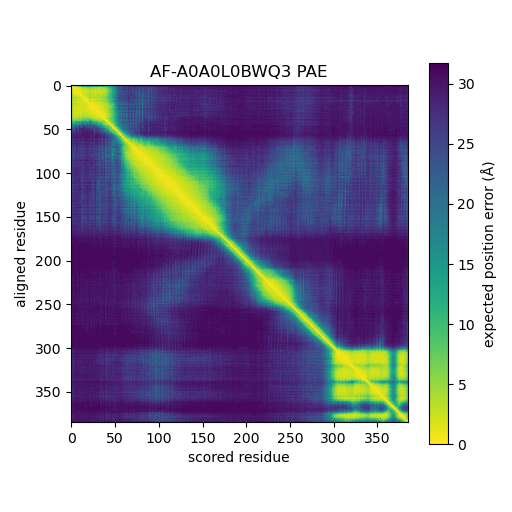274 LYS A O 1
ATOM 2296 N N . VAL A 1 275 ? 17.136 -16.964 22.824 1.00 28.19 275 VAL A N 1
ATOM 2297 C CA . VAL A 1 275 ? 17.110 -16.370 24.178 1.00 28.19 275 VAL A CA 1
ATOM 2298 C C . VAL A 1 275 ? 17.801 -14.988 24.167 1.00 28.19 275 VAL A C 1
ATOM 2300 O O . VAL A 1 275 ? 18.930 -14.896 23.692 1.00 28.19 275 VAL A O 1
ATOM 2303 N N . LYS A 1 276 ? 17.195 -13.960 24.786 1.00 25.34 276 LYS A N 1
ATOM 2304 C CA . LYS A 1 276 ? 17.816 -13.137 25.856 1.00 25.34 276 LYS A CA 1
ATOM 2305 C C . LYS A 1 276 ? 16.833 -12.104 26.419 1.00 25.34 276 LYS A C 1
ATOM 2307 O O . LYS A 1 276 ? 16.582 -11.063 25.827 1.00 25.34 276 LYS A O 1
ATOM 2312 N N . GLU A 1 277 ? 16.315 -12.427 27.600 1.00 28.28 277 GLU A N 1
ATOM 2313 C CA . GLU A 1 277 ? 15.815 -11.473 28.591 1.00 28.28 277 GLU A CA 1
ATOM 2314 C C . GLU A 1 277 ? 16.970 -10.655 29.193 1.00 28.28 277 GLU A C 1
ATOM 2316 O O . GLU A 1 277 ? 18.054 -11.201 29.424 1.00 28.28 277 GLU A O 1
ATOM 2321 N N . LYS A 1 278 ? 16.679 -9.380 29.490 1.00 28.69 278 LYS A N 1
ATOM 2322 C CA . LYS A 1 278 ? 17.156 -8.495 30.585 1.00 28.69 278 LYS A CA 1
ATOM 2323 C C . LYS A 1 278 ? 17.046 -7.054 30.068 1.00 28.69 278 LYS A C 1
ATOM 2325 O O . LYS A 1 278 ? 17.563 -6.776 28.999 1.00 28.69 278 LYS A O 1
ATOM 2330 N N . SER A 1 279 ? 16.440 -6.076 30.727 1.00 24.80 279 SER A N 1
ATOM 2331 C CA . SER A 1 279 ? 15.872 -5.937 32.067 1.00 24.80 279 SER A CA 1
ATOM 2332 C C . SER A 1 279 ? 14.940 -4.722 32.021 1.00 24.80 279 SER A C 1
ATOM 2334 O O . SER A 1 279 ? 15.250 -3.754 31.330 1.00 24.80 279 SER A O 1
ATOM 2336 N N . CYS A 1 280 ? 13.842 -4.751 32.774 1.00 23.12 280 CYS A N 1
ATOM 2337 C CA . CYS A 1 280 ? 13.124 -3.540 33.156 1.00 23.12 280 CYS A CA 1
ATOM 2338 C C . CYS A 1 280 ? 14.005 -2.694 34.082 1.00 23.12 280 CYS A C 1
ATOM 2340 O O . CYS A 1 280 ? 14.681 -3.251 34.950 1.00 23.12 280 CYS A O 1
ATOM 2342 N N . GLU A 1 281 ? 13.910 -1.373 33.968 1.00 22.84 281 GLU A N 1
ATOM 2343 C CA . GLU A 1 281 ? 14.064 -0.493 35.119 1.00 22.84 281 GLU A CA 1
ATOM 2344 C C . GLU A 1 281 ? 13.011 0.612 35.037 1.00 22.84 281 GLU A C 1
ATOM 2346 O O . GLU A 1 281 ? 12.790 1.243 34.005 1.00 22.84 281 GLU A O 1
ATOM 2351 N N . VAL A 1 282 ? 12.282 0.713 36.140 1.00 24.30 282 VAL A N 1
ATOM 2352 C CA . VAL A 1 282 ? 11.173 1.614 36.412 1.00 24.30 282 VAL A CA 1
ATOM 2353 C C . VAL A 1 282 ? 11.755 2.924 36.920 1.00 24.30 282 VAL A C 1
ATOM 2355 O O . VAL A 1 282 ? 12.526 2.903 37.875 1.00 24.30 282 VAL A O 1
ATOM 2358 N N . THR A 1 283 ? 11.296 4.055 36.391 1.00 25.00 283 THR A N 1
ATOM 2359 C CA . THR A 1 283 ? 11.199 5.287 37.179 1.00 25.00 283 THR A CA 1
ATOM 2360 C C . THR A 1 283 ? 9.834 5.933 36.970 1.00 25.00 283 THR A C 1
ATOM 2362 O O . THR A 1 283 ? 9.381 6.219 35.866 1.00 25.00 283 THR A O 1
ATOM 2365 N N . THR A 1 284 ? 9.157 6.074 38.098 1.00 24.34 284 THR A N 1
ATOM 2366 C CA . THR A 1 284 ? 7.900 6.769 38.354 1.00 24.34 284 THR A CA 1
ATOM 2367 C C . THR A 1 284 ? 8.134 8.270 38.518 1.00 24.34 284 THR A C 1
ATOM 2369 O O . THR A 1 284 ? 9.082 8.626 39.216 1.00 24.34 284 THR A O 1
ATOM 2372 N N . ALA A 1 285 ? 7.240 9.111 37.987 1.00 27.17 285 ALA A N 1
ATOM 2373 C CA . ALA A 1 285 ? 6.615 10.255 38.680 1.00 27.17 285 ALA A CA 1
ATOM 2374 C C . ALA A 1 285 ? 5.755 11.098 37.709 1.00 27.17 285 ALA A C 1
ATOM 2376 O O . ALA A 1 285 ? 6.264 11.505 36.671 1.00 27.17 285 ALA A O 1
ATOM 2377 N N . ASP A 1 286 ? 4.482 11.297 38.097 1.00 26.16 286 ASP A N 1
ATOM 2378 C CA . ASP A 1 286 ? 3.645 12.525 38.081 1.00 26.16 286 ASP A CA 1
ATOM 2379 C C . ASP A 1 286 ? 3.636 13.445 36.838 1.00 26.16 286 ASP A C 1
ATOM 2381 O O . ASP A 1 286 ? 4.662 13.746 36.255 1.00 26.16 286 ASP A O 1
ATOM 2385 N N . GLU A 1 287 ? 2.542 14.061 36.383 1.00 31.11 287 GLU A N 1
ATOM 2386 C CA . GLU A 1 287 ? 1.152 14.217 36.824 1.00 31.11 287 GLU A CA 1
ATOM 2387 C C . GLU A 1 287 ? 0.374 14.846 35.630 1.00 31.11 287 GLU A C 1
ATOM 2389 O O . GLU A 1 287 ? 0.939 15.640 34.882 1.00 31.11 287 GLU A O 1
ATOM 2394 N N . LYS A 1 288 ? -0.939 14.574 35.551 1.00 29.58 288 LYS A N 1
ATOM 2395 C CA . LYS A 1 288 ? -2.031 15.413 34.986 1.00 29.58 288 LYS A CA 1
ATOM 2396 C C . LYS A 1 288 ? -2.161 15.663 33.460 1.00 29.58 288 LYS A C 1
ATOM 2398 O O . LYS A 1 288 ? -1.580 16.570 32.880 1.00 29.58 288 LYS A O 1
ATOM 2403 N N . ASP A 1 289 ? -3.111 14.900 32.904 1.00 30.33 289 ASP A N 1
ATOM 2404 C CA . ASP A 1 289 ? -4.150 15.189 31.878 1.00 30.33 289 ASP A CA 1
ATOM 2405 C C . ASP A 1 289 ? -4.633 16.683 31.852 1.00 30.33 289 ASP A C 1
ATOM 2407 O O . ASP A 1 289 ? -4.506 17.327 32.900 1.00 30.33 289 ASP A O 1
ATOM 2411 N N . PRO A 1 290 ? -5.305 17.248 30.801 1.00 44.06 290 PRO A N 1
ATOM 2412 C CA . PRO A 1 290 ? -6.224 16.511 29.926 1.00 44.06 290 PRO A CA 1
ATOM 2413 C C . PRO A 1 290 ? -6.468 16.980 28.465 1.00 44.06 290 PRO A C 1
ATOM 2415 O O . PRO A 1 290 ? -6.193 18.109 28.074 1.00 44.06 290 PRO A O 1
ATOM 2418 N N . GLN A 1 291 ? -7.198 16.117 27.743 1.00 30.70 291 GLN A N 1
ATOM 2419 C CA . GLN A 1 291 ? -8.078 16.379 26.583 1.00 30.70 291 GLN A CA 1
ATOM 2420 C C . GLN A 1 291 ? -7.497 16.231 25.168 1.00 30.70 291 GLN A C 1
ATOM 2422 O O . GLN A 1 291 ? -6.887 17.143 24.630 1.00 30.70 291 GLN A O 1
ATOM 2427 N N . GLU A 1 292 ? -7.934 15.174 24.474 1.00 32.31 292 GLU A N 1
ATOM 2428 C CA . GLU A 1 292 ? -8.337 15.304 23.067 1.00 32.31 292 GLU A CA 1
ATOM 2429 C C . GLU A 1 292 ? -9.591 14.452 22.788 1.00 32.31 292 GLU A C 1
ATOM 2431 O O . GLU A 1 292 ? -9.560 13.286 22.398 1.00 32.31 292 GLU A O 1
ATOM 2436 N N . LYS A 1 293 ? -10.750 15.057 23.074 1.00 33.69 293 LYS A N 1
ATOM 2437 C CA . LYS A 1 293 ? -12.027 14.744 22.423 1.00 33.69 293 LYS A CA 1
ATOM 2438 C C . LYS A 1 293 ? -12.203 15.754 21.291 1.00 33.69 293 LYS A C 1
ATOM 2440 O O . LYS A 1 293 ? -12.013 16.940 21.538 1.00 33.69 293 LYS A O 1
ATOM 2445 N N . SER A 1 294 ? -12.740 15.290 20.156 1.00 31.70 294 SER A N 1
ATOM 2446 C CA . SER A 1 294 ? -13.118 16.074 18.958 1.00 31.70 294 SER A CA 1
ATOM 2447 C C . SER A 1 294 ? -11.908 16.373 18.057 1.00 31.70 294 SER A C 1
ATOM 2449 O O . SER A 1 294 ? -10.898 16.839 18.546 1.00 31.70 294 SER A O 1
ATOM 2451 N N . LEU A 1 295 ? -11.886 16.116 16.747 1.00 34.25 295 LEU A N 1
ATOM 2452 C CA . LEU A 1 295 ? -12.930 16.351 15.755 1.00 34.25 295 LEU A CA 1
ATOM 2453 C C . LEU A 1 295 ? -12.973 15.223 14.700 1.00 34.25 295 LEU A C 1
ATOM 2455 O O . LEU A 1 295 ? -12.152 15.176 13.786 1.00 34.25 295 LEU A O 1
ATOM 2459 N N . ILE A 1 296 ? -14.022 14.399 14.729 1.00 42.41 296 ILE A N 1
ATOM 2460 C CA . ILE A 1 296 ? -14.665 13.975 13.478 1.00 42.41 296 ILE A CA 1
ATOM 2461 C C . ILE A 1 296 ? -15.694 15.067 13.197 1.00 42.41 296 ILE A C 1
ATOM 2463 O O . ILE A 1 296 ? -16.855 14.960 13.582 1.00 42.41 296 ILE A O 1
ATOM 2467 N N . THR A 1 297 ? -15.242 16.165 12.600 1.00 33.47 297 THR A N 1
ATOM 2468 C CA . THR A 1 297 ? -16.141 17.179 12.049 1.00 33.47 297 THR A CA 1
ATOM 2469 C C . THR A 1 297 ? -16.082 17.022 10.546 1.00 33.47 297 THR A C 1
ATOM 2471 O O . THR A 1 297 ? -15.021 17.187 9.945 1.00 33.47 297 THR A O 1
ATOM 2474 N N . ALA A 1 298 ? -17.217 16.648 9.960 1.00 45.59 298 ALA A N 1
ATOM 2475 C CA . ALA A 1 298 ? -17.430 16.621 8.525 1.00 45.59 298 ALA A CA 1
ATOM 2476 C C . ALA A 1 298 ? -16.940 17.942 7.908 1.00 45.59 298 ALA A C 1
ATOM 2478 O O . ALA A 1 298 ? -17.568 18.984 8.087 1.00 45.59 298 ALA A O 1
ATOM 2479 N N . LYS A 1 299 ? -15.791 17.911 7.225 1.00 43.72 299 LYS A N 1
ATOM 2480 C CA . LYS A 1 299 ? -15.397 18.991 6.321 1.00 43.72 299 LYS A CA 1
ATOM 2481 C C . LYS A 1 299 ? -16.190 18.818 5.031 1.00 43.72 299 LYS A C 1
ATOM 2483 O O . LYS A 1 299 ? -16.382 17.691 4.577 1.00 43.72 299 LYS A O 1
ATOM 2488 N N . GLU A 1 300 ? -16.668 19.939 4.500 1.00 51.62 300 GLU A N 1
ATOM 2489 C CA . GLU A 1 300 ? -17.324 20.056 3.196 1.00 51.62 300 GLU A CA 1
ATOM 2490 C C . GLU A 1 300 ? -16.648 19.172 2.136 1.00 51.62 300 GLU A C 1
ATOM 2492 O O . GLU A 1 300 ? -15.422 19.004 2.181 1.00 51.62 300 GLU A O 1
ATOM 2497 N N . PRO A 1 301 ? -17.410 18.612 1.175 1.00 53.84 301 PRO A N 1
ATOM 2498 C CA . PRO A 1 301 ? -16.811 17.899 0.056 1.00 53.84 301 PRO A CA 1
ATOM 2499 C C . PRO A 1 301 ? -15.750 18.802 -0.581 1.00 53.84 301 PRO A C 1
ATOM 2501 O O . PRO A 1 301 ? -16.041 19.943 -0.940 1.00 53.84 301 PRO A O 1
ATOM 2504 N N . LEU A 1 302 ? -14.511 18.304 -0.658 1.00 58.41 302 LEU A N 1
ATOM 2505 C CA . LEU A 1 302 ? -13.398 19.002 -1.299 1.00 58.41 302 LEU A CA 1
ATOM 2506 C C . LEU A 1 302 ? -13.873 19.522 -2.656 1.00 58.41 302 LEU A C 1
ATOM 2508 O O . LEU A 1 302 ? -14.370 18.746 -3.475 1.00 58.41 302 LEU A O 1
ATOM 2512 N N . ASN A 1 303 ? -13.752 20.833 -2.869 1.00 77.81 303 ASN A N 1
ATOM 2513 C CA . ASN A 1 303 ? -14.139 21.457 -4.123 1.00 77.81 303 ASN A CA 1
ATOM 2514 C C . ASN A 1 303 ? -13.387 20.747 -5.261 1.00 77.81 303 ASN A C 1
ATOM 2516 O O . ASN A 1 303 ? -12.156 20.686 -5.259 1.00 77.81 303 ASN A O 1
ATOM 2520 N N . GLN A 1 304 ? -14.124 20.148 -6.199 1.00 78.62 304 GLN A N 1
ATOM 2521 C CA . GLN A 1 304 ? -13.557 19.265 -7.219 1.00 78.62 304 GLN A CA 1
ATOM 2522 C C . GLN A 1 304 ? -12.527 19.990 -8.094 1.00 78.62 304 GLN A C 1
ATOM 2524 O O . GLN A 1 304 ? -11.567 19.375 -8.558 1.00 78.62 304 GLN A O 1
ATOM 2529 N N . ASP A 1 305 ? -12.685 21.299 -8.277 1.00 81.56 305 ASP A N 1
ATOM 2530 C CA . ASP A 1 305 ? -11.745 22.114 -9.041 1.00 81.56 305 ASP A CA 1
ATOM 2531 C C . ASP A 1 305 ? -10.477 22.434 -8.239 1.00 81.56 305 ASP A C 1
ATOM 2533 O O . ASP A 1 305 ? -9.374 22.404 -8.784 1.00 81.56 305 ASP A O 1
ATOM 2537 N N . GLU A 1 306 ? -10.600 22.618 -6.922 1.00 87.12 306 GLU A N 1
ATOM 2538 C CA . GLU A 1 306 ? -9.460 22.762 -6.009 1.00 87.12 306 GLU A CA 1
ATOM 2539 C C . GLU A 1 306 ? -8.633 21.467 -5.969 1.00 87.12 306 GLU A C 1
ATOM 2541 O O . GLU A 1 306 ? -7.411 21.502 -6.105 1.00 87.12 306 GLU A O 1
ATOM 2546 N N . ALA A 1 307 ? -9.296 20.309 -5.889 1.00 88.06 307 ALA A N 1
ATOM 2547 C CA . ALA A 1 307 ? -8.640 19.003 -5.910 1.00 88.06 307 ALA A CA 1
ATOM 2548 C C . ALA A 1 307 ? -7.871 18.748 -7.221 1.00 88.06 307 ALA A C 1
ATOM 2550 O O . ALA A 1 307 ? -6.743 18.250 -7.187 1.00 88.06 307 ALA A O 1
ATOM 2551 N N . LYS A 1 308 ? -8.442 19.127 -8.374 1.00 87.62 308 LYS A N 1
ATOM 2552 C CA . LYS A 1 308 ? -7.757 19.042 -9.677 1.00 87.62 308 LYS A CA 1
ATOM 2553 C C . LYS A 1 308 ? -6.515 19.931 -9.723 1.00 87.62 308 LYS A C 1
ATOM 2555 O O . LYS A 1 308 ? -5.464 19.478 -10.172 1.00 87.62 308 LYS A O 1
ATOM 2560 N N . LEU A 1 309 ? -6.624 21.176 -9.252 1.00 89.44 309 LEU A N 1
ATOM 2561 C CA . LEU A 1 309 ? -5.499 22.112 -9.216 1.00 89.44 309 LEU A CA 1
ATOM 2562 C C . LEU A 1 309 ? -4.371 21.600 -8.325 1.00 89.44 309 LEU A C 1
ATOM 2564 O O . LEU A 1 309 ? -3.211 21.664 -8.727 1.00 89.44 309 LEU A O 1
ATOM 2568 N N . ILE A 1 310 ? -4.703 21.046 -7.159 1.00 90.69 310 ILE A N 1
ATOM 2569 C CA . ILE A 1 310 ? -3.725 20.438 -6.256 1.00 90.69 310 ILE A CA 1
ATOM 2570 C C . ILE A 1 310 ? -3.017 19.280 -6.956 1.00 90.69 310 ILE A C 1
ATOM 2572 O O . ILE A 1 310 ? -1.795 19.287 -7.026 1.00 90.69 310 ILE A O 1
ATOM 2576 N N . ALA A 1 311 ? -3.763 18.337 -7.539 1.00 91.44 311 ALA A N 1
ATOM 2577 C CA . ALA A 1 311 ? -3.185 17.165 -8.195 1.00 91.44 311 ALA A CA 1
ATOM 2578 C C . ALA A 1 311 ? -2.228 17.539 -9.340 1.00 91.44 311 ALA A C 1
ATOM 2580 O O . ALA A 1 311 ? -1.109 17.028 -9.407 1.00 91.44 311 ALA A O 1
ATOM 2581 N N . LEU A 1 312 ? -2.639 18.464 -10.214 1.00 91.06 312 LEU A N 1
ATOM 2582 C CA . LEU A 1 312 ? -1.812 18.930 -11.332 1.00 91.06 312 LEU A CA 1
ATOM 2583 C C . LEU A 1 312 ? -0.596 19.731 -10.856 1.00 91.06 312 LEU A C 1
ATOM 2585 O O . LEU A 1 312 ? 0.494 19.574 -11.405 1.00 91.06 312 LEU A O 1
ATOM 2589 N N . THR A 1 313 ? -0.757 20.551 -9.815 1.00 91.50 313 THR A N 1
ATOM 2590 C CA . THR A 1 313 ? 0.360 21.295 -9.218 1.00 91.50 313 THR A CA 1
ATOM 2591 C C . THR A 1 313 ? 1.373 20.352 -8.583 1.00 91.50 313 THR A C 1
ATOM 2593 O O . THR A 1 313 ? 2.569 20.498 -8.814 1.00 91.50 313 THR A O 1
ATOM 2596 N N . THR A 1 314 ? 0.916 19.352 -7.824 1.00 91.88 314 THR A N 1
ATOM 2597 C CA . THR A 1 314 ? 1.788 18.330 -7.238 1.00 91.88 314 THR A CA 1
ATOM 2598 C C . THR A 1 314 ? 2.548 17.590 -8.332 1.00 91.88 314 THR A C 1
ATOM 2600 O O . THR A 1 314 ? 3.767 17.497 -8.245 1.00 91.88 314 THR A O 1
ATOM 2603 N N . ALA A 1 315 ? 1.870 17.138 -9.393 1.00 90.69 315 ALA A N 1
ATOM 2604 C CA . ALA A 1 315 ? 2.516 16.455 -10.513 1.00 90.69 315 ALA A CA 1
ATOM 2605 C C . ALA A 1 315 ? 3.611 17.312 -11.176 1.00 90.69 315 ALA A C 1
ATOM 2607 O O . ALA A 1 315 ? 4.708 16.821 -11.433 1.00 90.69 315 ALA A O 1
ATOM 2608 N N . TYR A 1 316 ? 3.346 18.604 -11.392 1.00 92.25 31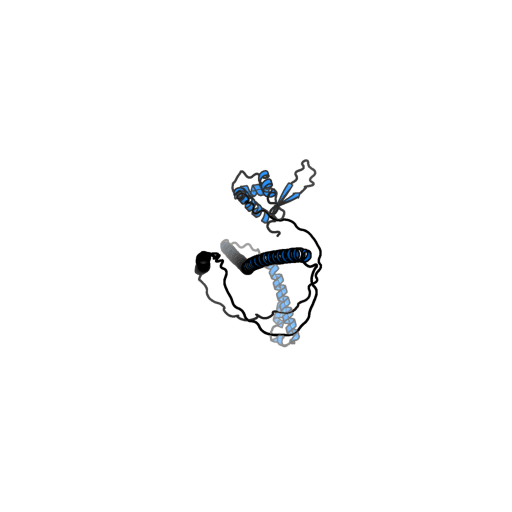6 TYR A N 1
ATOM 2609 C CA . TYR A 1 316 ? 4.331 19.534 -11.946 1.00 92.25 316 TYR A CA 1
ATOM 2610 C C . TYR A 1 316 ? 5.509 19.798 -10.999 1.00 92.25 316 TYR A C 1
ATOM 2612 O O . TYR A 1 316 ? 6.652 19.895 -11.434 1.00 92.25 316 TYR A O 1
ATOM 2620 N N . LEU A 1 317 ? 5.262 19.904 -9.694 1.00 91.38 317 LEU A N 1
ATOM 2621 C CA . LEU A 1 317 ? 6.320 20.172 -8.721 1.00 91.38 317 LEU A CA 1
ATOM 2622 C C . LEU A 1 317 ? 7.185 18.941 -8.420 1.00 91.38 317 LEU A C 1
ATOM 2624 O O . LEU A 1 317 ? 8.345 19.106 -8.057 1.00 91.38 317 LEU A O 1
ATOM 2628 N N . LEU A 1 318 ? 6.674 17.721 -8.621 1.00 88.75 318 LEU A N 1
ATOM 2629 C CA . LEU A 1 318 ? 7.462 16.489 -8.477 1.00 88.75 318 LEU A CA 1
ATOM 2630 C C . LEU A 1 318 ? 8.624 16.404 -9.476 1.00 88.75 318 LEU A C 1
ATOM 2632 O O . LEU A 1 318 ? 9.654 15.815 -9.163 1.00 88.75 318 LEU A O 1
ATOM 2636 N N . ILE A 1 319 ? 8.486 17.028 -10.647 1.00 89.19 319 ILE A N 1
ATOM 2637 C CA . ILE A 1 319 ? 9.555 17.115 -11.653 1.00 89.19 319 ILE A CA 1
ATOM 2638 C C . ILE A 1 319 ? 10.429 18.375 -11.496 1.00 89.19 319 ILE A C 1
ATOM 2640 O O . ILE A 1 319 ? 11.337 18.590 -12.294 1.00 89.19 319 ILE A O 1
ATOM 2644 N N . GLN A 1 320 ? 10.171 19.218 -10.485 1.00 86.88 320 GLN A N 1
ATOM 2645 C CA . GLN A 1 320 ? 10.888 20.474 -10.226 1.00 86.88 320 GLN A CA 1
ATOM 2646 C C . GLN A 1 320 ? 11.538 20.448 -8.830 1.00 86.88 320 GLN A C 1
ATOM 2648 O O . GLN A 1 320 ? 10.987 21.014 -7.882 1.00 86.88 320 GLN A O 1
ATOM 2653 N N . PRO A 1 321 ? 12.732 19.843 -8.669 1.00 81.75 321 PRO A N 1
ATOM 2654 C CA . PRO A 1 321 ? 13.369 19.661 -7.357 1.00 81.75 321 PRO A CA 1
ATOM 2655 C C . PRO A 1 321 ? 13.700 20.981 -6.638 1.00 81.75 321 PRO A C 1
ATOM 2657 O O . PRO A 1 321 ? 13.770 21.033 -5.411 1.00 81.75 321 PRO A O 1
ATOM 2660 N N . LEU A 1 322 ? 13.879 22.073 -7.388 1.00 82.56 322 LEU A N 1
ATOM 2661 C CA . LEU A 1 322 ? 14.134 23.410 -6.842 1.00 82.56 322 LEU A CA 1
ATOM 2662 C C . LEU A 1 322 ? 12.855 24.235 -6.630 1.00 82.56 322 LEU A C 1
ATOM 2664 O O . LEU A 1 322 ? 12.928 25.350 -6.115 1.00 82.56 322 LEU A O 1
ATOM 2668 N N . GLY A 1 323 ? 11.688 23.677 -6.951 1.00 87.19 323 GLY A N 1
ATOM 2669 C CA . GLY A 1 323 ? 10.412 24.379 -6.925 1.00 87.19 323 GLY A CA 1
ATOM 2670 C C . GLY A 1 323 ? 10.192 25.285 -8.134 1.00 87.19 323 GLY A C 1
ATOM 2671 O O . GLY A 1 323 ? 11.033 25.403 -9.024 1.00 87.19 323 GLY A O 1
ATOM 2672 N N . SER A 1 324 ? 9.024 25.921 -8.190 1.00 90.56 324 SER A N 1
ATOM 2673 C CA . SER A 1 324 ? 8.652 26.800 -9.301 1.00 90.56 324 SER A CA 1
ATOM 2674 C C . SER A 1 324 ? 7.761 27.957 -8.860 1.00 90.56 324 SER A C 1
ATOM 2676 O O . SER A 1 324 ? 7.136 27.916 -7.801 1.00 90.56 324 SER A O 1
ATOM 2678 N N . THR A 1 325 ? 7.698 29.014 -9.670 1.00 91.69 325 THR A N 1
ATOM 2679 C CA . THR A 1 325 ? 6.822 30.154 -9.373 1.00 91.69 325 THR A CA 1
ATOM 2680 C C . THR A 1 325 ? 5.363 29.805 -9.634 1.00 91.69 325 THR A C 1
ATOM 2682 O O . THR A 1 325 ? 5.054 29.014 -10.526 1.00 91.69 325 THR A O 1
ATOM 2685 N N . SER A 1 326 ? 4.450 30.458 -8.914 1.00 88.75 326 SER A N 1
ATOM 2686 C CA . SER A 1 326 ? 3.008 30.318 -9.170 1.00 88.75 326 SER A CA 1
ATOM 2687 C C . SER A 1 326 ? 2.625 30.650 -10.615 1.00 88.75 326 SER A C 1
ATOM 2689 O O . SER A 1 326 ? 1.737 30.003 -11.160 1.00 88.75 326 SER A O 1
ATOM 2691 N N . GLN A 1 327 ? 3.332 31.577 -11.269 1.00 88.94 327 GLN A N 1
ATOM 2692 C CA . GLN A 1 327 ? 3.098 31.906 -12.674 1.00 88.94 327 GLN A CA 1
ATOM 2693 C C . GLN A 1 327 ? 3.433 30.731 -13.602 1.00 88.94 327 GLN A C 1
ATOM 2695 O O . GLN A 1 327 ? 2.593 30.324 -14.398 1.00 88.94 327 GLN A O 1
ATOM 2700 N N . SER A 1 328 ? 4.614 30.131 -13.442 1.00 89.62 328 SER A N 1
ATOM 2701 C CA . SER A 1 328 ? 5.043 28.980 -14.248 1.00 89.62 328 SER A CA 1
ATOM 2702 C C . SER A 1 328 ? 4.133 27.766 -14.054 1.00 89.62 328 SER A C 1
ATOM 2704 O O . SER A 1 328 ? 3.805 27.073 -15.015 1.00 89.62 328 SER A O 1
ATOM 2706 N N . ILE A 1 329 ? 3.677 27.534 -12.818 1.00 91.38 329 ILE A N 1
ATOM 2707 C CA . ILE A 1 329 ? 2.712 26.474 -12.512 1.00 91.38 329 ILE A CA 1
ATOM 2708 C C . ILE A 1 329 ? 1.378 26.757 -13.218 1.00 91.38 329 ILE A C 1
ATOM 2710 O O . ILE A 1 329 ? 0.822 25.869 -13.861 1.00 91.38 329 ILE A O 1
ATOM 2714 N N . CYS A 1 330 ? 0.869 27.992 -13.154 1.00 90.31 330 CYS A N 1
ATOM 2715 C CA . CYS A 1 330 ? -0.354 28.367 -13.864 1.00 90.31 330 CYS A CA 1
ATOM 2716 C C . CYS A 1 330 ? -0.228 28.184 -15.378 1.00 90.31 330 CYS A C 1
ATOM 2718 O O . CYS A 1 330 ? -1.173 27.706 -16.000 1.00 90.31 330 CYS A O 1
ATOM 2720 N N . ASP A 1 331 ? 0.911 28.536 -15.971 1.00 89.94 331 ASP A N 1
ATOM 2721 C CA . ASP A 1 331 ? 1.138 28.396 -17.411 1.00 89.94 331 ASP A CA 1
ATOM 2722 C C . ASP A 1 331 ? 1.161 26.916 -17.834 1.00 89.94 331 ASP A C 1
ATOM 2724 O O . ASP A 1 331 ? 0.552 26.544 -18.843 1.00 89.94 331 ASP A O 1
ATOM 2728 N N . TYR A 1 332 ? 1.761 26.044 -17.016 1.00 91.62 332 TYR A N 1
ATOM 2729 C CA . TYR A 1 332 ? 1.695 24.593 -17.208 1.00 91.62 332 TYR A CA 1
ATOM 2730 C C . TYR A 1 332 ? 0.253 24.071 -17.144 1.00 91.62 332 TYR A C 1
ATOM 2732 O O . TYR A 1 332 ? -0.194 23.362 -18.048 1.00 91.62 332 TYR A O 1
ATOM 2740 N N . ILE A 1 333 ? -0.505 24.457 -16.113 1.00 90.25 333 ILE A N 1
ATOM 2741 C CA . ILE A 1 333 ? -1.880 23.976 -15.943 1.00 90.25 333 ILE A CA 1
ATOM 2742 C C . ILE A 1 333 ? -2.776 24.479 -17.085 1.00 90.25 333 ILE A C 1
ATOM 2744 O O . ILE A 1 333 ? -3.535 23.701 -17.655 1.00 90.25 333 ILE A O 1
ATOM 2748 N N . LYS A 1 334 ? -2.637 25.742 -17.504 1.00 89.88 334 LYS A N 1
ATOM 2749 C CA . LYS A 1 334 ? -3.340 26.286 -18.680 1.00 89.88 334 LYS A CA 1
ATOM 2750 C C . LYS A 1 334 ? -3.044 25.485 -19.944 1.00 89.88 334 LYS A C 1
ATOM 2752 O O . LYS A 1 334 ? -3.944 25.243 -20.745 1.00 89.88 334 LYS A O 1
ATOM 2757 N N . THR A 1 335 ? -1.795 25.053 -20.113 1.00 88.94 335 THR A N 1
ATOM 2758 C CA . THR A 1 335 ? -1.376 24.249 -21.266 1.00 88.94 335 THR A CA 1
ATOM 2759 C C . THR A 1 335 ? -2.041 22.871 -21.262 1.00 88.94 335 THR A C 1
ATOM 2761 O O . THR A 1 335 ? -2.501 22.415 -22.309 1.00 88.94 335 THR A O 1
ATOM 2764 N N . ILE A 1 336 ? -2.137 22.216 -20.098 1.00 87.06 336 ILE A N 1
ATOM 2765 C CA . ILE A 1 336 ? -2.667 20.848 -20.004 1.00 87.06 336 ILE A CA 1
ATOM 2766 C C . ILE A 1 336 ? -4.199 20.788 -19.947 1.00 87.06 336 ILE A C 1
ATOM 2768 O O . ILE A 1 336 ? -4.789 19.875 -20.522 1.00 87.06 336 ILE A O 1
ATOM 2772 N N . THR A 1 337 ? -4.864 21.755 -19.304 1.00 84.44 337 THR A N 1
ATOM 2773 C CA . THR A 1 337 ? -6.331 21.749 -19.158 1.00 84.44 337 THR A CA 1
ATOM 2774 C C . THR A 1 337 ? -7.052 22.589 -20.207 1.00 84.44 337 THR A C 1
ATOM 2776 O O . THR A 1 337 ? -8.260 22.446 -20.366 1.00 84.44 337 THR A O 1
ATOM 2779 N N . LYS A 1 338 ? -6.330 23.435 -20.958 1.00 80.69 338 LYS A N 1
ATOM 2780 C CA . LYS A 1 338 ? -6.888 24.446 -21.879 1.00 80.69 338 LYS A CA 1
ATOM 2781 C C . LYS A 1 338 ? -7.807 25.468 -21.188 1.00 80.69 338 LYS A C 1
ATOM 2783 O O . LYS A 1 338 ? -8.464 26.258 -21.868 1.00 80.69 338 LYS A O 1
ATOM 2788 N N . ASP A 1 339 ? -7.826 25.503 -19.855 1.00 72.94 339 ASP A N 1
ATOM 2789 C CA . ASP A 1 339 ? -8.637 26.441 -19.085 1.00 72.94 339 ASP A CA 1
ATOM 2790 C C . ASP A 1 339 ? -7.932 27.790 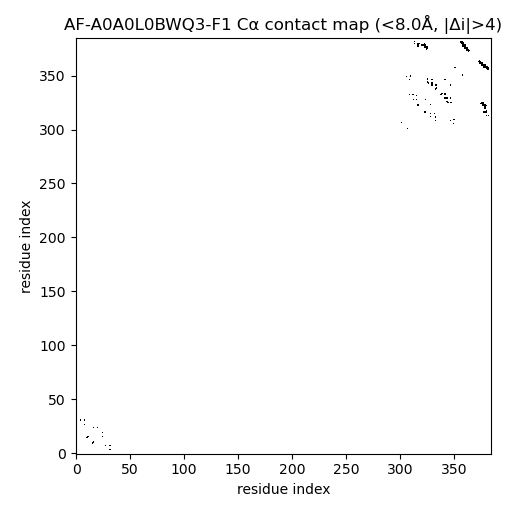-18.963 1.00 72.94 339 ASP A C 1
ATOM 2792 O O . ASP A 1 339 ? -6.835 27.899 -18.422 1.00 72.94 339 ASP A O 1
ATOM 2796 N N . SER A 1 340 ? -8.588 28.856 -19.420 1.00 69.75 340 SER A N 1
ATOM 2797 C CA . SER A 1 340 ? -8.000 30.206 -19.444 1.00 69.75 340 SER A CA 1
ATOM 2798 C C . SER A 1 340 ? -8.206 31.014 -18.153 1.00 69.75 340 SER A C 1
ATOM 2800 O O . SER A 1 340 ? -7.711 32.132 -18.045 1.00 69.75 340 SER A O 1
ATOM 2802 N N . HIS A 1 341 ? -8.928 30.477 -17.166 1.00 73.75 341 HIS A N 1
ATOM 2803 C CA . HIS A 1 341 ? -9.326 31.225 -15.965 1.00 73.75 341 HIS A CA 1
ATOM 2804 C C . HIS A 1 341 ? -8.264 31.216 -14.845 1.00 73.75 341 HIS A C 1
ATOM 2806 O O . HIS A 1 341 ? -8.331 32.025 -13.926 1.00 73.75 341 HIS A O 1
ATOM 2812 N N . ILE A 1 342 ? -7.273 30.323 -14.870 1.00 81.12 342 ILE A N 1
ATOM 2813 C CA . ILE A 1 342 ? -6.410 30.101 -13.697 1.00 81.12 342 ILE A CA 1
ATOM 2814 C C . ILE A 1 342 ? -5.452 31.284 -13.485 1.00 81.12 342 ILE A C 1
ATOM 2816 O O . ILE A 1 342 ? -4.600 31.575 -14.330 1.00 81.12 342 ILE A O 1
ATOM 2820 N N . GLN A 1 343 ? -5.579 31.953 -12.338 1.00 83.06 343 GLN A N 1
ATOM 2821 C CA . GLN A 1 343 ? -4.721 33.065 -11.931 1.00 83.06 343 GLN A CA 1
ATOM 2822 C C . GLN A 1 343 ? -3.719 32.625 -10.863 1.00 83.06 343 GLN A C 1
ATOM 2824 O O . GLN A 1 343 ? -4.058 31.868 -9.950 1.00 83.06 343 GLN A O 1
ATOM 2829 N N . ALA A 1 344 ? -2.500 33.169 -10.930 1.00 84.12 344 ALA A N 1
ATOM 2830 C CA . ALA A 1 344 ? -1.445 32.897 -9.952 1.00 84.12 344 ALA A CA 1
ATOM 2831 C C . ALA A 1 344 ? -1.866 33.286 -8.525 1.00 84.12 344 ALA A C 1
ATOM 2833 O O . ALA A 1 344 ? -1.526 32.600 -7.563 1.00 84.12 344 ALA A O 1
ATOM 2834 N N . THR A 1 345 ? -2.667 34.345 -8.375 1.00 84.50 345 THR A N 1
ATOM 2835 C CA . THR A 1 345 ? -3.206 34.792 -7.082 1.00 84.50 345 THR A CA 1
ATOM 2836 C C . THR A 1 345 ? -4.118 33.762 -6.431 1.00 84.50 345 THR A C 1
ATOM 2838 O O . THR A 1 345 ? -4.057 33.579 -5.218 1.00 84.50 345 THR A O 1
ATOM 2841 N N . ASP A 1 346 ? -4.954 33.086 -7.214 1.00 84.31 346 ASP A N 1
ATOM 2842 C CA . ASP A 1 346 ? -5.904 32.105 -6.687 1.00 84.31 346 ASP A CA 1
ATOM 2843 C C . ASP A 1 346 ? -5.222 30.767 -6.426 1.00 84.31 346 ASP A C 1
ATOM 2845 O O . ASP A 1 346 ? -5.477 30.141 -5.398 1.00 84.31 346 ASP A O 1
ATOM 2849 N N . LEU A 1 347 ? -4.260 30.394 -7.275 1.00 87.81 347 LEU A N 1
ATOM 2850 C CA . LEU A 1 347 ? -3.388 29.254 -7.020 1.00 87.81 347 LEU A CA 1
ATOM 2851 C C . LEU A 1 347 ? -2.606 29.435 -5.710 1.00 87.81 347 LEU A C 1
ATOM 2853 O O . LEU A 1 347 ? -2.598 28.530 -4.885 1.00 87.81 347 LEU A O 1
ATOM 2857 N N . ASN A 1 348 ? -2.019 30.611 -5.462 1.00 88.31 348 ASN A N 1
ATOM 2858 C CA . ASN A 1 348 ? -1.301 30.884 -4.212 1.00 88.31 348 ASN A CA 1
ATOM 2859 C C . ASN A 1 348 ? -2.194 30.697 -2.974 1.00 88.31 348 ASN A C 1
ATOM 2861 O O . ASN A 1 348 ? -1.760 30.076 -2.008 1.00 88.31 348 ASN A O 1
ATOM 2865 N N . LYS A 1 349 ? -3.444 31.182 -3.002 1.00 86.56 349 LYS A N 1
ATOM 2866 C CA . LYS A 1 349 ? -4.396 31.000 -1.887 1.00 86.56 349 LYS A CA 1
ATOM 2867 C C . LYS A 1 349 ? -4.685 29.523 -1.620 1.00 86.56 349 LYS A C 1
ATOM 2869 O O . LYS A 1 349 ? -4.761 29.116 -0.464 1.00 86.56 349 LYS A O 1
ATOM 2874 N N . ILE A 1 350 ? -4.844 28.732 -2.682 1.00 87.19 350 ILE A N 1
ATOM 2875 C CA . ILE A 1 350 ? -5.090 27.291 -2.576 1.00 87.19 350 ILE A CA 1
ATOM 2876 C C . ILE A 1 350 ? -3.855 26.599 -2.003 1.00 87.19 350 ILE A C 1
ATOM 2878 O O . ILE A 1 350 ? -3.964 25.899 -1.007 1.00 87.19 350 ILE A O 1
ATOM 2882 N N . LEU A 1 351 ? -2.666 26.831 -2.559 1.00 88.44 351 LEU A N 1
ATOM 2883 C CA . LEU A 1 351 ? -1.445 26.164 -2.095 1.00 88.44 351 LEU A CA 1
ATOM 2884 C C . LEU A 1 351 ? -1.102 26.520 -0.637 1.00 88.44 351 LEU A C 1
ATOM 2886 O O . LEU A 1 351 ? -0.710 25.639 0.123 1.00 88.44 351 LEU A O 1
ATOM 2890 N N . GLN A 1 352 ? -1.362 27.761 -0.202 1.00 88.50 352 GLN A N 1
ATOM 2891 C CA . GLN A 1 352 ? -1.200 28.183 1.199 1.00 88.50 352 GLN A CA 1
ATOM 2892 C C . GLN A 1 352 ? -2.121 27.439 2.174 1.00 88.50 352 GLN A C 1
ATOM 2894 O O . GLN A 1 352 ? -1.783 27.297 3.346 1.00 88.50 352 GLN A O 1
ATOM 2899 N N . LYS A 1 353 ? -3.277 26.944 1.719 1.00 88.69 353 LYS A N 1
ATOM 2900 C CA . LYS A 1 353 ? -4.207 26.164 2.549 1.00 88.69 353 LYS A CA 1
ATOM 2901 C C . LYS A 1 353 ? -3.688 24.750 2.837 1.00 88.69 353 LYS A C 1
ATOM 2903 O O . LYS A 1 353 ? -4.098 24.146 3.827 1.00 88.69 353 LYS A O 1
ATOM 2908 N N . TYR A 1 354 ? -2.790 24.225 2.002 1.00 88.06 354 TYR A N 1
ATOM 2909 C CA . TYR A 1 354 ? -2.262 22.861 2.092 1.00 88.06 354 TYR A CA 1
ATOM 2910 C C . TYR A 1 354 ? -0.762 22.856 2.420 1.00 88.06 354 TYR A C 1
ATOM 2912 O O . TYR A 1 354 ? 0.044 22.269 1.699 1.00 88.06 354 TYR A O 1
ATOM 2920 N N . THR A 1 355 ? -0.397 23.456 3.556 1.00 84.44 355 THR A N 1
ATOM 2921 C CA . THR A 1 355 ? 0.994 23.562 4.047 1.00 84.44 355 THR A CA 1
ATOM 2922 C C . THR A 1 355 ? 1.682 22.219 4.294 1.00 84.44 355 THR A C 1
ATOM 2924 O O . THR A 1 355 ? 2.903 22.147 4.305 1.00 84.44 355 THR A O 1
ATOM 2927 N N . ASN A 1 356 ? 0.914 21.141 4.480 1.00 81.19 356 ASN A N 1
ATOM 2928 C CA . ASN A 1 356 ? 1.453 19.784 4.641 1.00 81.19 356 ASN A CA 1
ATOM 2929 C C . ASN A 1 356 ? 1.914 19.164 3.310 1.00 81.19 356 ASN A C 1
ATOM 2931 O O . ASN A 1 356 ? 2.561 18.124 3.312 1.00 81.19 356 ASN A O 1
ATOM 2935 N N . ILE A 1 357 ? 1.522 19.755 2.178 1.00 84.81 357 ILE A N 1
ATOM 2936 C CA . ILE A 1 357 ? 1.789 19.236 0.829 1.00 84.81 357 ILE A CA 1
ATOM 2937 C C . ILE A 1 357 ? 2.697 20.199 0.063 1.00 84.81 357 ILE A C 1
ATOM 2939 O O . ILE A 1 357 ? 3.528 19.751 -0.727 1.00 84.81 357 ILE A O 1
ATOM 2943 N N . PHE A 1 358 ? 2.563 21.505 0.304 1.00 89.31 358 PHE A N 1
ATOM 2944 C CA . PHE A 1 358 ? 3.318 22.536 -0.393 1.00 89.31 358 PHE A CA 1
ATOM 2945 C C . PHE A 1 358 ? 4.034 23.466 0.580 1.00 89.31 358 PHE A C 1
ATOM 2947 O O . PHE A 1 358 ? 3.428 24.006 1.504 1.00 89.31 358 PHE A O 1
ATOM 2954 N N . GLU A 1 359 ? 5.311 23.710 0.311 1.00 86.94 359 GLU A N 1
ATOM 2955 C CA . GLU A 1 359 ? 6.136 24.669 1.037 1.00 86.94 359 GLU A CA 1
ATOM 2956 C C . GLU A 1 359 ? 6.472 25.856 0.132 1.00 86.94 359 GLU A C 1
ATOM 2958 O O . GLU A 1 359 ? 6.651 25.713 -1.080 1.00 86.94 359 GLU A O 1
ATOM 2963 N N . THR A 1 360 ? 6.547 27.046 0.723 1.00 84.88 360 THR A N 1
ATOM 2964 C CA . THR A 1 360 ? 6.997 28.254 0.034 1.00 84.88 360 THR A CA 1
ATOM 2965 C C . THR A 1 360 ? 8.399 28.617 0.490 1.00 84.88 360 THR A C 1
ATOM 2967 O O . THR A 1 360 ? 8.629 28.848 1.674 1.00 84.88 360 THR A O 1
ATOM 2970 N N . THR A 1 361 ? 9.311 28.787 -0.461 1.00 76.56 361 THR A N 1
ATOM 2971 C CA . THR A 1 361 ? 10.605 29.428 -0.229 1.00 76.56 361 THR A CA 1
ATOM 2972 C C . THR A 1 361 ? 10.601 30.807 -0.869 1.00 76.56 361 THR A C 1
ATOM 2974 O O . THR A 1 361 ? 10.339 30.948 -2.066 1.00 76.56 361 THR A O 1
ATOM 2977 N N . VAL A 1 362 ? 10.893 31.830 -0.074 1.00 72.44 362 VAL A N 1
ATOM 2978 C CA . VAL A 1 362 ? 11.131 33.181 -0.578 1.00 72.44 362 VAL A CA 1
ATOM 2979 C C . VAL A 1 362 ? 12.575 33.255 -1.058 1.00 72.44 362 VAL A C 1
ATOM 2981 O O . VAL A 1 362 ? 13.489 33.143 -0.245 1.00 72.44 362 VAL A O 1
ATOM 2984 N N . HIS A 1 363 ? 12.782 33.490 -2.352 1.00 59.34 363 HIS A N 1
ATOM 2985 C CA . HIS A 1 363 ? 14.081 33.933 -2.849 1.00 59.34 363 HIS A CA 1
ATOM 2986 C C . HIS A 1 363 ? 14.086 35.463 -2.922 1.00 59.34 363 HIS A C 1
ATOM 2988 O O . HIS A 1 363 ? 13.296 36.060 -3.654 1.00 59.34 363 HIS A O 1
ATOM 2994 N N . ILE A 1 364 ? 14.960 36.084 -2.130 1.00 53.38 364 ILE A N 1
ATOM 2995 C CA . ILE A 1 364 ? 15.327 37.493 -2.282 1.00 53.38 364 ILE A CA 1
ATOM 2996 C C . ILE A 1 364 ? 16.455 37.500 -3.313 1.00 53.38 364 ILE A C 1
ATOM 2998 O O . ILE A 1 364 ? 17.545 36.997 -3.044 1.00 53.38 364 ILE A O 1
ATOM 3002 N N . GLU A 1 365 ? 16.173 37.967 -4.526 1.00 51.25 365 GLU A N 1
ATOM 3003 C CA . GLU A 1 365 ? 17.230 38.276 -5.486 1.00 51.25 365 GLU A CA 1
ATOM 3004 C C . GLU A 1 365 ? 17.823 39.632 -5.079 1.00 51.25 365 GLU A C 1
ATOM 3006 O O . GLU A 1 365 ? 17.152 40.655 -5.191 1.00 51.25 365 GLU A O 1
ATOM 3011 N N . ASP A 1 366 ? 19.075 39.644 -4.607 1.00 44.50 366 ASP A N 1
ATOM 3012 C CA . ASP A 1 366 ? 19.880 40.860 -4.411 1.00 44.50 366 ASP A CA 1
ATOM 3013 C C . ASP A 1 366 ? 20.252 41.459 -5.781 1.00 44.50 366 ASP A C 1
ATOM 3015 O O . ASP A 1 366 ? 21.412 41.483 -6.192 1.00 44.50 366 ASP A O 1
ATOM 3019 N N . SER A 1 367 ? 19.254 41.905 -6.539 1.00 44.97 367 SER A N 1
ATOM 3020 C CA . SER A 1 367 ? 19.466 42.682 -7.754 1.00 44.97 367 SER A CA 1
ATOM 3021 C C . SER A 1 367 ? 19.156 44.137 -7.445 1.00 44.97 367 SER A C 1
ATOM 3023 O O . SER A 1 367 ? 18.009 44.524 -7.233 1.00 44.97 367 SER A O 1
ATOM 3025 N N . MET A 1 368 ? 20.219 44.944 -7.392 1.00 48.66 368 MET A N 1
ATOM 3026 C CA . MET A 1 368 ? 20.163 46.402 -7.447 1.00 48.66 368 MET A CA 1
ATOM 3027 C C . MET A 1 368 ? 19.452 46.830 -8.736 1.00 48.66 368 MET A C 1
ATOM 3029 O O . MET A 1 368 ? 20.116 47.109 -9.720 1.00 48.66 368 MET A O 1
ATOM 3033 N N . GLU A 1 369 ? 18.123 46.870 -8.747 1.00 48.16 369 GLU A N 1
ATOM 3034 C CA . GLU A 1 369 ? 17.325 47.706 -9.646 1.00 48.16 369 GLU A CA 1
ATOM 3035 C C . GLU A 1 369 ? 15.849 47.655 -9.219 1.00 48.16 369 GLU A C 1
ATOM 3037 O O . GLU A 1 369 ? 15.154 46.664 -9.393 1.00 48.16 369 GLU A O 1
ATOM 3042 N N . PHE A 1 370 ? 15.413 48.749 -8.587 1.00 44.31 370 PHE A N 1
ATOM 3043 C CA . PHE A 1 370 ? 14.034 49.205 -8.376 1.00 44.31 370 PHE A CA 1
ATOM 3044 C C . PHE A 1 370 ? 12.898 48.171 -8.512 1.00 44.31 370 PHE A C 1
ATOM 3046 O O . PHE A 1 370 ? 12.237 48.079 -9.543 1.00 44.31 370 PHE A O 1
ATOM 3053 N N . GLY A 1 371 ? 12.573 47.527 -7.389 1.00 39.03 371 GLY A N 1
ATOM 3054 C CA . GLY A 1 371 ? 11.291 46.863 -7.161 1.00 39.03 371 GLY A CA 1
ATOM 3055 C C . GLY A 1 371 ? 11.454 45.635 -6.280 1.00 39.03 371 GLY A C 1
ATOM 3056 O O . GLY A 1 371 ? 11.963 44.623 -6.744 1.00 39.03 371 GLY A O 1
ATOM 3057 N N . ASP A 1 372 ? 11.008 45.705 -5.022 1.00 42.59 372 ASP A N 1
ATOM 3058 C CA . ASP A 1 372 ? 10.870 44.533 -4.147 1.00 42.59 372 ASP A CA 1
ATOM 3059 C C . ASP A 1 372 ? 9.885 43.541 -4.789 1.00 42.59 372 ASP A C 1
ATOM 3061 O O . ASP A 1 372 ? 8.670 43.578 -4.576 1.00 42.59 372 ASP A O 1
ATOM 3065 N N . HIS A 1 373 ? 10.399 42.653 -5.632 1.00 49.16 373 HIS A N 1
ATOM 3066 C CA . HIS A 1 373 ? 9.655 41.538 -6.192 1.00 49.16 373 HIS A CA 1
ATOM 3067 C C . HIS A 1 373 ? 10.091 40.277 -5.469 1.00 49.16 373 HIS A C 1
ATOM 3069 O O . HIS A 1 373 ? 10.849 39.457 -5.976 1.00 49.16 373 HIS A O 1
ATOM 3075 N N . GLN A 1 374 ? 9.588 40.137 -4.243 1.00 57.75 374 GLN A N 1
ATOM 3076 C CA . GLN A 1 374 ? 9.687 38.908 -3.472 1.00 57.75 374 GLN A CA 1
ATOM 3077 C C . GLN A 1 374 ? 9.104 37.754 -4.303 1.00 57.75 374 GLN A C 1
ATOM 3079 O O . GLN A 1 374 ? 7.888 37.644 -4.486 1.00 57.75 374 GLN A O 1
ATOM 3084 N N . LYS A 1 375 ? 9.972 36.906 -4.860 1.00 70.75 375 LYS A N 1
ATOM 3085 C CA . LYS A 1 375 ? 9.560 35.826 -5.757 1.00 70.75 375 LYS A CA 1
ATOM 3086 C C . LYS A 1 375 ? 9.229 34.592 -4.926 1.00 70.75 375 LYS A C 1
ATOM 3088 O O . LYS A 1 375 ? 10.105 33.926 -4.377 1.00 70.75 375 LYS A O 1
ATOM 3093 N N . ILE A 1 376 ? 7.934 34.317 -4.809 1.00 81.06 376 ILE A N 1
ATOM 3094 C CA . ILE A 1 376 ? 7.389 33.141 -4.123 1.00 81.06 376 ILE A CA 1
ATOM 3095 C C . ILE A 1 376 ? 7.655 31.905 -4.992 1.00 81.06 376 ILE A C 1
ATOM 3097 O O . ILE A 1 376 ? 7.126 31.799 -6.104 1.00 81.06 376 ILE A O 1
ATOM 3101 N N . ILE A 1 377 ? 8.463 30.974 -4.480 1.00 86.94 377 ILE A N 1
ATOM 3102 C CA . ILE A 1 377 ? 8.741 29.680 -5.111 1.00 86.94 377 ILE A CA 1
ATOM 3103 C C . ILE A 1 377 ? 8.058 28.580 -4.301 1.00 86.94 377 ILE A C 1
ATOM 3105 O O . ILE A 1 377 ? 8.257 28.481 -3.093 1.00 86.94 377 ILE A O 1
ATOM 3109 N N . TRP A 1 378 ? 7.270 27.750 -4.977 1.00 90.50 378 TRP A N 1
ATOM 3110 C CA . TRP A 1 378 ? 6.551 26.622 -4.394 1.00 90.50 378 TRP A CA 1
ATOM 3111 C C . TRP A 1 378 ? 7.305 25.314 -4.594 1.00 90.50 378 TRP A C 1
ATOM 3113 O O . TRP A 1 378 ? 7.776 25.037 -5.698 1.00 90.50 378 TRP A O 1
ATOM 3123 N N . LYS A 1 379 ? 7.361 24.490 -3.547 1.00 89.50 379 LYS A N 1
ATOM 3124 C CA . LYS A 1 379 ? 7.930 23.137 -3.546 1.00 89.50 379 LYS A CA 1
ATOM 3125 C C . LYS A 1 379 ? 6.897 22.122 -3.064 1.00 89.50 379 LYS A C 1
ATOM 3127 O O . LYS A 1 379 ? 6.047 22.451 -2.241 1.00 89.50 379 LYS A O 1
ATOM 3132 N N . SER A 1 380 ? 6.967 20.899 -3.589 1.00 86.69 380 SER A N 1
ATOM 3133 C CA . SER A 1 380 ? 6.143 19.776 -3.127 1.00 86.69 380 SER A CA 1
ATOM 3134 C C . SER A 1 380 ? 6.868 19.020 -2.016 1.00 86.69 380 SER A C 1
ATOM 3136 O O . SER A 1 380 ? 7.992 18.568 -2.219 1.00 86.69 380 SER A O 1
ATOM 3138 N N . CYS A 1 381 ? 6.204 18.846 -0.876 1.00 81.06 381 CYS A N 1
ATOM 3139 C CA . CYS A 1 381 ? 6.676 18.056 0.266 1.00 81.06 381 CYS A CA 1
ATOM 3140 C C . CYS A 1 381 ? 5.942 16.710 0.376 1.00 81.06 381 CYS A C 1
ATOM 3142 O O . CYS A 1 381 ? 6.052 16.012 1.380 1.00 81.06 381 CYS A O 1
ATOM 3144 N N . ALA A 1 382 ? 5.184 16.328 -0.659 1.00 66.50 382 ALA A N 1
ATOM 3145 C CA . ALA A 1 382 ? 4.311 15.153 -0.646 1.00 66.50 382 ALA A CA 1
ATOM 3146 C C . ALA A 1 382 ? 5.046 13.804 -0.482 1.00 66.50 382 ALA A C 1
ATOM 3148 O O . ALA A 1 382 ? 4.394 12.796 -0.225 1.00 66.50 382 ALA A O 1
ATOM 3149 N N . LEU A 1 383 ? 6.373 13.774 -0.648 1.00 61.00 383 LEU A N 1
ATOM 3150 C CA . LEU A 1 383 ? 7.197 12.559 -0.593 1.00 61.00 383 LEU A CA 1
ATOM 3151 C C . LEU A 1 383 ? 8.185 12.529 0.587 1.00 61.00 383 LEU A C 1
ATOM 3153 O O . LEU A 1 383 ? 8.957 11.582 0.691 1.00 61.00 383 LEU A O 1
ATOM 3157 N N . THR A 1 384 ? 8.188 13.539 1.461 1.00 55.03 384 THR A N 1
ATOM 3158 C CA . THR A 1 384 ? 9.220 13.716 2.503 1.00 55.03 384 THR A CA 1
ATOM 3159 C C . THR A 1 384 ? 8.829 13.160 3.884 1.00 55.03 384 THR A C 1
ATOM 3161 O O . THR A 1 384 ? 9.333 13.647 4.893 1.00 55.03 384 THR A O 1
ATOM 3164 N N . VAL A 1 385 ? 7.923 12.175 3.945 1.00 37.25 385 VAL A N 1
ATOM 3165 C CA . VAL A 1 385 ? 7.412 11.588 5.206 1.00 37.25 385 VAL A CA 1
ATOM 3166 C C . VAL A 1 385 ? 8.263 10.423 5.689 1.00 37.25 385 VAL A C 1
ATOM 3168 O O . VAL A 1 385 ? 8.519 9.511 4.869 1.00 37.25 385 VAL A O 1
#

Organism: Lucilia cuprina (NCBI:txid7375)

Radius of gyration: 52.97 Å; Cα contacts (8 Å, |Δi|>4): 99; chains: 1; bounding box: 123×81×169 Å

Sequence (385 aa):
VTQIEKVFNAASHKKVWDHFTKAQRKNIDQWKKLATELRSIQIEDDEMEMSDEDRDYQTTTHTKRKRYDSDNLKEENDSLRHQLEAMRNEMSLERTDLKYNSDFREKQMKVLQETIRNMQTQLLQTKMREQKDAKTIEQLEKRLKEAGVKQLLLKTKIRETNEKLKDREACASVYSESSEIQDLDEEVVMQTPSKKLDNSQIIDIDVDKSDDEVKIIEDINEVEEIRQKYKEKEKLKEQKDKEEKERSSIFEVTTTDDKHTEIELVQELDQQQKVKEKSCEVTTADEKDPQEKSLITAKEPLNQDEAKLIALTTAYLLIQPLGSTSQSICDYIKTITKDSHIQATDLNKILQKYTNIFETTVHIEDSMEFGDHQKIIWKSCALTV

Mean predicted aligned error: 24.28 Å

pLDDT: mean 70.51, std 23.98, range [22.84, 98.38]

InterPro domains:
  IPR038876 Ecto-NOX disulfide-thiol exchanger 1/2 [PTHR16001] (2-196)
  IPR056611 Ecto-NOX disulfide-thiol exchanger 1/2 domain [PF23267] (70-161)
  IPR060245 Ecto-NOX disulfide-thiol exchanger 1/2, C-terminal helix-turn-helix domain [PF27602] (303-369)

Nearest PDB structures (foldseek):
  8apo-assembly1_Xf  TM=6.930E-01  e=5.451E-02  Polytomella magna
  7pkt-assembly1_K  TM=7.445E-01  e=2.126E-01  Chlamydomonas reinhardtii
  7mca-assembly1_I  TM=5.748E-01  e=1.641E-01  Saccharomyces cerevisiae

Secondary structure (DSSP, 8-state):
-HHHHHHHHHHTSHHHHTTS-HHHHHHHHHHHHHHHHHHHHHHHHHTT---------TTHHHHHHHHHHHHHHHHHHHHHHHHHHHHHHHHHHHHHHHHHHHHHHHHHHHHHHHHHHHHHHHHHHHHHHHHHHHHHHHHHHHHHHHHHHHHHHHHHHHHHHHHHHHHHHHHHHTT-----------------------------------SHHHHHHHHHHHHHHHHHHHHHHHHHHHHHHHHHHHHHHHHHTT----------------------------------------------PPPHHHHHHHHHHHHHHHT-TT-EEHHHHHHHHHHHH--S---HHHHHHHHHH-TTTEEEEEE-----SS----EEEEEE-TT--

Solvent-accessible surface area (backbone atoms only — not comparable to full-atom values): 24134 Å² total; per-residue (Å²): 118,72,66,60,54,52,50,52,55,55,47,65,34,66,85,50,38,71,76,46,52,79,68,54,50,52,52,53,54,50,51,52,50,52,55,51,51,53,46,52,59,53,45,71,69,55,75,79,71,83,91,82,77,99,67,98,57,95,70,62,60,62,58,51,52,55,47,52,53,53,50,52,54,47,51,51,51,52,50,50,49,53,51,51,50,50,53,50,49,52,53,51,51,51,50,50,52,54,48,52,52,50,56,49,52,51,54,53,50,52,53,51,52,50,51,50,52,51,51,52,52,50,53,52,53,50,52,56,48,50,53,52,51,50,54,51,50,52,54,51,53,51,52,51,51,53,51,50,52,51,52,50,52,50,53,51,53,52,49,54,54,52,48,56,49,50,54,50,50,57,60,49,62,77,71,66,89,75,81,84,90,85,88,84,84,84,88,88,82,91,85,85,82,92,80,90,83,88,80,92,76,83,77,86,73,84,78,86,81,82,61,70,68,61,54,54,52,53,56,51,51,53,52,52,53,52,53,50,54,53,54,50,52,49,51,55,49,57,49,50,57,49,54,53,50,49,55,56,53,61,67,60,68,81,70,82,88,84,85,89,86,86,92,87,89,82,88,89,86,91,84,84,81,89,88,82,90,84,76,91,82,88,82,87,79,90,81,84,86,87,86,87,78,85,79,95,65,89,70,73,80,76,54,67,68,59,54,50,51,49,55,54,48,46,60,58,26,72,79,28,93,88,32,45,38,48,58,60,52,37,54,51,49,32,70,76,69,68,50,86,80,73,46,42,72,59,50,49,57,54,46,66,72,40,60,83,40,32,46,78,49,78,49,81,77,93,63,97,66,94,69,95,68,76,45,58,27,39,33,60,46,78,79,77,123